Protein AF-A0A7W0EL66-F1 (afdb_monomer_lite)

Secondary structure (DSSP, 8-state):
----------------------------PPP---TTSSS--TT----HHHHHHHHHHHHHH--TTHHHHTT--B-TTHHHHHHHHHHHHHHT---EEE-TTS-EEETT--TTTTSPP-SSTTT-HHHHHHHHHHHHH--TTTHHHHEEEB--STTTS-TT-EEEETTTEEEEEEEE--SS-SSSSEEEEE--SSPBS-PPEEEE-------TTTT-EEEEEPPEEEETTEEEEPPGGGSTTB--GGGSTTSSPTT--HHHHHHHHH------HHHHHHHHHHHHHHHHHHHHHHHHHHHHHH-STTTT-TTSHHHHHH--HHHHHHHHHHHHHHHHHHHHTT--HHHHHHHHHH-EEEEETTEEEEHHHHHHHGGG----TTS-HHHHTTS-HHHHHHHHHHHHHHHHHHHHHHHTTT-HHHHHHHHHHHHHHHHHHHHHHHHTT--SPPPPPP-PPPPP---

pLDDT: mean 90.77, std 14.04, range [38.25, 98.88]

Radius of gyration: 27.82 Å; chains: 1; bounding box: 77×59×100 Å

Sequence (463 aa):
MGNMLGMVCRTLIFMTWVVFCWVGDSPASAVAESSDQVWQVGSRRWDVAEEQRFAAWVEETISEDFFIRYGIPVDCADVPYAIRWIYARIAHLPAAATMGDGSMYGHWSTTLAHLPTHRDWQRDRRFRAGLEYVLSGTTTKTLPTDTYPIRISPSSLLAGTVSIVPEGHAGMVGSIVLDGRMYSPVQTWEATVPRKVRKLRQRSYFSPWPDADAGSGVVRFCWPINTGGRWSYLPETEHPYYSVEQYSPGFCFPGELFDQAVARRIDPTPYDPAEKVGKIMESIHRYLQERVALVDEGFRHCQQKGRCAEGSYLWEVYSTPSRDGMIVFEIEQLLKIIKDNDLDEESFKKTMEGVLIAIGLKQEISLDYVVKNSLWLSYDPRDSIAARWGLDRCERVRSQMYHSLQALNFVEQRYRSTDPHFADNGRRLHWKDLRWLQEEGERAGCRDLPSLPLEGPLLPNSQ

Foldseek 3Di:
DDDDDDDDDDDDDDPDPDPPPPPPPPQPPFQPADLLFLDAQTSDWDDLVLVVVLLVCLQVPDFQQNLVVLFFWDAQFLALLLSVLQSCLLNSYKDWFQFQVRDIDIRRDRPLSVFAADNNLSPGPSNVVSSVVRRVGDFLQRVLVFKADFDLAQSIQGFSWKARALVGGIWTFRGAQQPLLAPFRTWTWGHHDDTGNFTTFIARDDYAQADVVSSGGTIHGFIWDADPNDTDGDDQVPDPRGDPLSNDPPQDDVVGGSSRSSRCRHHVDDDDLVVSLVSNLVVLLVLLQVLLVLLVVLLVQQQDPPRQDPPDPSVRRRFCPSSLVRSLVSLVVSVVSCVVVVHDPVVVLVVQQPAWDDNDPPDIDGSNLCSVQSVQQGRGSNQDSCSNSNNCSLSSLQVLLVVLVVQLVCLCVPDCVPPVPSNLVSNVVSVVVNVVSVVVCVVVVHPPRDDDDPPDDRDPPPD

Structure (mmCIF, N/CA/C/O backbone):
data_AF-A0A7W0EL66-F1
#
_entry.id   AF-A0A7W0EL66-F1
#
loop_
_atom_site.group_PDB
_atom_site.id
_atom_site.type_symbol
_atom_site.label_atom_id
_atom_site.label_alt_id
_atom_site.label_comp_id
_atom_site.label_asym_id
_atom_site.label_entity_id
_atom_site.label_seq_id
_atom_site.pdbx_PDB_ins_code
_atom_site.Car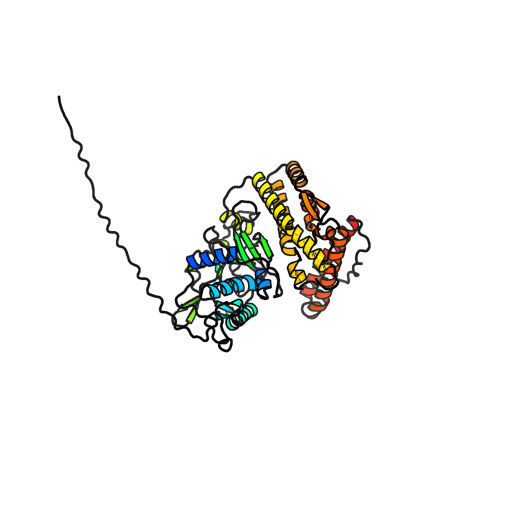tn_x
_atom_site.Cartn_y
_atom_site.Cartn_z
_atom_site.occupancy
_atom_site.B_iso_or_equiv
_atom_site.auth_seq_id
_atom_site.auth_comp_id
_atom_site.auth_asym_id
_atom_site.auth_atom_id
_atom_site.pdbx_PDB_model_num
ATOM 1 N N . MET A 1 1 ? -52.494 31.927 -62.061 1.00 38.25 1 MET A N 1
ATOM 2 C CA . MET A 1 1 ? -51.870 32.957 -62.917 1.00 38.25 1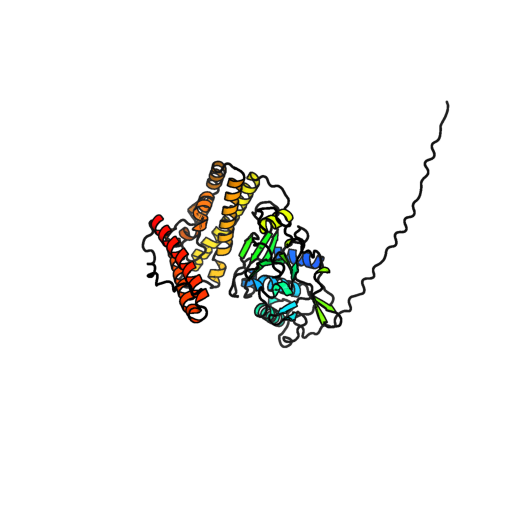 MET A CA 1
ATOM 3 C C . MET A 1 1 ? -50.686 33.544 -62.167 1.00 38.25 1 MET A C 1
ATOM 5 O O . MET A 1 1 ? -50.896 34.018 -61.064 1.00 38.25 1 MET A O 1
ATOM 9 N N . GLY A 1 2 ? -49.492 33.514 -62.765 1.00 42.19 2 GLY A N 1
ATOM 10 C CA . GLY A 1 2 ? -48.470 34.541 -62.534 1.00 42.19 2 GLY A CA 1
ATOM 11 C C . GLY A 1 2 ? -47.433 34.333 -61.424 1.00 42.19 2 GLY A C 1
ATOM 12 O O . GLY A 1 2 ? -47.629 34.782 -60.307 1.00 42.19 2 GLY A O 1
ATOM 13 N N . ASN A 1 3 ? -46.276 33.831 -61.862 1.00 40.22 3 ASN A N 1
ATOM 14 C CA . ASN A 1 3 ? -44.917 34.302 -61.549 1.00 40.22 3 ASN A CA 1
ATOM 15 C C . ASN A 1 3 ? -44.124 33.714 -60.368 1.00 40.22 3 ASN A C 1
ATOM 17 O O . ASN A 1 3 ? -44.214 34.128 -59.218 1.00 40.22 3 ASN A O 1
ATOM 21 N N . MET A 1 4 ? -43.221 32.817 -60.786 1.00 40.16 4 MET A N 1
ATOM 22 C CA . MET A 1 4 ? -41.933 32.466 -60.195 1.00 40.16 4 MET A CA 1
ATOM 23 C C . MET A 1 4 ? -40.908 33.611 -60.315 1.00 40.16 4 MET A C 1
ATOM 25 O O . MET A 1 4 ? -40.755 34.191 -61.386 1.00 40.16 4 MET A O 1
ATOM 29 N N . LEU A 1 5 ? -40.118 33.810 -59.261 1.00 44.50 5 LEU A N 1
ATOM 30 C CA . LEU A 1 5 ? -38.713 34.250 -59.257 1.00 44.50 5 LEU A CA 1
ATOM 31 C C . LEU A 1 5 ? -38.107 33.547 -58.023 1.00 44.50 5 LEU A C 1
ATOM 33 O O . LEU A 1 5 ? -38.687 33.626 -56.950 1.00 44.50 5 LEU A O 1
ATOM 37 N N . GLY A 1 6 ? -37.041 32.750 -58.060 1.00 38.91 6 GLY A N 1
ATOM 38 C CA . GLY A 1 6 ? -35.838 32.831 -58.877 1.00 38.91 6 GLY A CA 1
ATOM 39 C C . GLY A 1 6 ? -34.673 33.235 -57.968 1.00 38.91 6 GLY A C 1
ATOM 40 O O . GLY A 1 6 ? -34.240 34.379 -58.025 1.00 38.91 6 GLY A O 1
ATOM 41 N N . MET A 1 7 ? -34.193 32.331 -57.101 1.00 40.41 7 MET A N 1
ATOM 42 C CA . MET A 1 7 ? -33.017 32.574 -56.255 1.00 40.41 7 MET A CA 1
ATOM 43 C C . MET A 1 7 ? -31.992 31.452 -56.449 1.00 40.41 7 MET A C 1
ATOM 45 O O . MET A 1 7 ? -32.219 30.294 -56.111 1.00 40.41 7 MET A O 1
ATOM 49 N N . VAL A 1 8 ? -30.877 31.828 -57.071 1.00 40.00 8 VAL A N 1
ATOM 50 C CA . VAL A 1 8 ? -29.723 30.990 -57.395 1.00 40.00 8 VAL A CA 1
ATOM 51 C C . VAL A 1 8 ? -28.839 30.884 -56.152 1.00 40.00 8 VAL A C 1
ATOM 53 O O . VAL A 1 8 ? -28.248 31.875 -55.730 1.00 40.00 8 VAL A O 1
ATOM 56 N N . CYS A 1 9 ? -28.733 29.688 -55.571 1.00 43.31 9 CYS A N 1
ATOM 57 C CA . CYS A 1 9 ? -27.777 29.386 -54.508 1.00 43.31 9 CYS A CA 1
ATOM 58 C C . CYS A 1 9 ? -26.485 28.847 -55.146 1.00 43.31 9 CYS A C 1
ATOM 60 O O . CYS A 1 9 ? -26.498 27.813 -55.811 1.00 43.31 9 CYS A O 1
ATOM 62 N N . ARG A 1 10 ? -25.377 29.582 -55.001 1.00 41.22 10 ARG A N 1
ATOM 63 C CA . ARG A 1 10 ? -24.045 29.174 -55.471 1.00 41.22 10 ARG A CA 1
ATOM 64 C C . ARG A 1 10 ? -23.439 28.175 -54.485 1.00 41.22 10 ARG A C 1
ATOM 66 O O . ARG A 1 10 ? -23.067 28.549 -53.379 1.00 41.22 10 ARG A O 1
ATOM 73 N N . THR A 1 11 ? -23.290 26.926 -54.909 1.00 38.91 11 THR A N 1
ATOM 74 C CA . THR A 1 11 ? -22.520 25.898 -54.199 1.00 38.91 11 THR A CA 1
ATOM 75 C C . THR A 1 11 ? -21.026 26.109 -54.466 1.00 38.91 11 THR A C 1
ATOM 77 O O . THR A 1 11 ? -20.556 25.908 -55.583 1.00 38.91 11 THR A O 1
ATOM 80 N N . LEU A 1 12 ? -20.275 26.538 -53.449 1.00 40.22 12 LEU A N 1
ATOM 81 C CA . LEU A 1 12 ? -18.810 26.529 -53.444 1.00 40.22 12 LEU A CA 1
ATOM 82 C C . LEU A 1 12 ? -18.342 25.149 -52.962 1.00 40.22 12 LEU A C 1
ATOM 84 O O . LEU A 1 12 ? -18.499 24.808 -51.793 1.00 40.22 12 LEU A O 1
ATOM 88 N N . ILE A 1 13 ? -17.791 24.349 -53.873 1.00 41.97 13 ILE A N 1
ATOM 89 C CA . ILE A 1 13 ? -17.131 23.078 -53.558 1.00 41.97 13 ILE A CA 1
ATOM 90 C C . ILE A 1 13 ? -15.696 23.409 -53.132 1.00 41.97 13 ILE A C 1
ATOM 92 O O . ILE A 1 13 ? -14.851 23.719 -53.968 1.00 41.97 13 ILE A O 1
ATOM 96 N N . PHE A 1 14 ? -15.426 23.371 -51.826 1.00 39.19 14 PHE A N 1
ATOM 97 C CA . PHE A 1 14 ? -14.066 23.371 -51.288 1.00 39.19 14 PHE A CA 1
ATOM 98 C C . PHE A 1 14 ? -13.517 21.940 -51.375 1.00 39.19 14 PHE A C 1
ATOM 100 O O . PHE A 1 14 ? -13.920 21.058 -50.621 1.00 39.19 14 PHE A O 1
ATOM 107 N N . MET A 1 15 ? -12.619 21.697 -52.331 1.00 42.69 15 MET A N 1
ATOM 108 C CA . MET A 1 15 ? -11.821 20.472 -52.406 1.00 42.69 15 MET A CA 1
ATOM 109 C C . MET A 1 15 ? -10.682 20.570 -51.384 1.00 42.69 15 MET A C 1
ATOM 111 O O . MET A 1 15 ? -9.617 21.118 -51.664 1.00 42.69 15 MET A O 1
ATOM 115 N N . THR A 1 16 ? -10.917 20.066 -50.175 1.00 49.44 16 THR A N 1
ATOM 116 C CA . THR A 1 16 ? -9.884 19.929 -49.146 1.00 49.44 16 THR A CA 1
ATOM 117 C C . THR A 1 16 ? -9.028 18.706 -49.474 1.00 49.44 16 THR A C 1
ATOM 119 O O . THR A 1 16 ? -9.476 17.568 -49.348 1.00 49.44 16 THR A O 1
ATOM 122 N N . TRP A 1 17 ? -7.794 18.933 -49.922 1.00 38.53 17 TRP A N 1
ATOM 123 C CA . TRP A 1 17 ? -6.782 17.887 -50.053 1.00 38.53 17 TRP A CA 1
ATOM 124 C C . TRP A 1 17 ? -6.360 17.424 -48.654 1.00 38.53 17 TRP A C 1
ATOM 126 O O . TRP A 1 17 ? -5.570 18.082 -47.983 1.00 38.53 17 TRP A O 1
ATOM 136 N N . VAL A 1 18 ? -6.904 16.293 -48.201 1.00 46.72 18 VAL A N 1
ATOM 137 C CA . VAL A 1 18 ? -6.404 15.584 -47.019 1.00 46.72 18 VAL A CA 1
ATOM 138 C C . VAL A 1 18 ? -5.155 14.818 -47.445 1.00 46.72 18 VAL A C 1
ATOM 140 O O . VAL A 1 18 ? -5.235 13.732 -48.015 1.00 46.72 18 VAL A O 1
ATOM 143 N N . VAL A 1 19 ? -3.986 15.406 -47.198 1.00 45.47 19 VAL A N 1
ATOM 144 C CA . VAL A 1 19 ? -2.710 14.689 -47.253 1.00 45.47 19 VAL A CA 1
ATOM 145 C C . VAL A 1 19 ? -2.671 13.762 -46.039 1.00 45.47 19 VAL A C 1
ATOM 147 O O . VAL A 1 19 ? -2.359 14.183 -44.928 1.00 45.47 19 VAL A O 1
ATOM 150 N N . PHE A 1 20 ? -3.030 12.495 -46.242 1.00 41.91 20 PHE A N 1
ATOM 151 C CA . PHE A 1 20 ? -2.706 11.424 -45.304 1.00 41.91 20 PHE A CA 1
ATOM 152 C C . PHE A 1 20 ? -1.185 11.233 -45.327 1.00 41.91 20 PHE A C 1
ATOM 154 O O . PHE A 1 20 ? -0.653 10.479 -46.140 1.00 41.91 20 PHE A O 1
ATOM 161 N N . CYS A 1 21 ? -0.473 11.932 -44.443 1.00 38.88 21 CYS A N 1
ATOM 162 C CA . CYS A 1 21 ? 0.885 11.551 -44.085 1.00 38.88 21 CYS A CA 1
ATOM 163 C C . CYS A 1 21 ? 0.803 10.203 -43.363 1.00 38.88 21 CYS A C 1
ATOM 165 O O . CYS A 1 21 ? 0.553 10.143 -42.162 1.00 38.88 21 CYS A O 1
ATOM 167 N N . TRP A 1 22 ? 0.984 9.116 -44.112 1.00 41.66 22 TRP A N 1
ATOM 168 C CA . TRP A 1 22 ? 1.417 7.842 -43.554 1.00 41.66 22 TRP A CA 1
ATOM 169 C C . TRP A 1 22 ? 2.777 8.084 -42.893 1.00 41.66 22 TRP A C 1
ATOM 171 O O . TRP A 1 22 ? 3.812 8.098 -43.559 1.00 41.66 22 TRP A O 1
ATOM 181 N N . VAL A 1 23 ? 2.771 8.334 -41.584 1.00 45.81 23 VAL A N 1
ATOM 182 C CA . VAL A 1 23 ? 3.963 8.160 -40.758 1.00 45.81 23 VAL A CA 1
ATOM 183 C C . VAL A 1 23 ? 4.235 6.664 -40.792 1.00 45.81 23 VAL A C 1
ATOM 185 O O . VAL A 1 23 ? 3.529 5.879 -40.168 1.00 45.81 23 VAL A O 1
ATOM 188 N N . GLY A 1 24 ? 5.175 6.256 -41.641 1.00 40.72 24 GLY A N 1
ATOM 189 C CA . GLY A 1 24 ? 5.647 4.884 -41.658 1.00 40.72 24 GLY A CA 1
ATOM 190 C C . GLY A 1 24 ? 6.317 4.601 -40.324 1.00 40.72 24 GLY A C 1
ATOM 191 O O . GLY A 1 24 ? 7.420 5.094 -40.083 1.00 40.72 24 GLY A O 1
ATOM 192 N N . ASP A 1 25 ? 5.652 3.821 -39.474 1.00 44.66 25 ASP A N 1
ATOM 193 C CA . ASP A 1 25 ? 6.283 3.154 -38.343 1.00 44.66 25 ASP A CA 1
ATOM 194 C C . ASP A 1 25 ? 7.465 2.361 -38.896 1.00 44.66 25 ASP A C 1
ATOM 196 O O . ASP A 1 25 ? 7.307 1.327 -39.550 1.00 44.66 25 ASP A O 1
ATOM 200 N N . SER A 1 26 ? 8.673 2.889 -38.701 1.00 46.53 26 SER A N 1
ATOM 201 C CA . SER A 1 26 ? 9.878 2.125 -38.984 1.00 46.53 26 SER A CA 1
ATOM 202 C C . SER A 1 26 ? 9.831 0.900 -38.076 1.00 46.53 26 SER A C 1
ATOM 204 O O . SER A 1 26 ? 9.766 1.075 -36.856 1.00 46.53 26 SER A O 1
ATOM 206 N N . PRO A 1 27 ? 9.820 -0.330 -38.621 1.00 51.38 27 PRO A N 1
ATOM 207 C CA . PRO A 1 27 ? 9.749 -1.524 -37.800 1.00 51.38 27 PRO A CA 1
ATOM 208 C C . PRO A 1 27 ? 10.962 -1.514 -36.877 1.00 51.38 27 PRO A C 1
ATOM 210 O O . PRO A 1 27 ? 12.103 -1.580 -37.342 1.00 51.38 27 PRO A O 1
ATOM 213 N N . ALA A 1 28 ? 10.710 -1.376 -35.574 1.00 57.06 28 ALA A N 1
ATOM 214 C CA . ALA A 1 28 ? 11.735 -1.500 -34.555 1.00 57.06 28 ALA A CA 1
ATOM 215 C C . ALA A 1 28 ? 12.482 -2.809 -34.832 1.00 57.06 28 ALA A C 1
ATOM 217 O O . ALA A 1 28 ? 11.885 -3.887 -34.783 1.00 57.06 28 ALA A O 1
ATOM 218 N N . SER A 1 29 ? 13.756 -2.707 -35.225 1.00 55.62 29 SER A N 1
ATOM 219 C CA . SER A 1 29 ? 14.559 -3.877 -35.575 1.00 55.62 29 SER A CA 1
ATOM 220 C C . SER A 1 29 ? 14.497 -4.862 -34.417 1.00 55.62 29 SER A C 1
ATOM 222 O O . SER A 1 29 ? 14.815 -4.510 -33.279 1.00 55.62 29 SER A O 1
ATOM 224 N N . ALA A 1 30 ? 14.022 -6.076 -34.702 1.00 63.81 30 ALA A N 1
ATOM 225 C CA . ALA A 1 30 ? 13.902 -7.124 -33.706 1.00 63.81 30 ALA A CA 1
ATOM 226 C C . ALA A 1 30 ? 15.280 -7.348 -33.072 1.00 63.81 30 ALA A C 1
ATOM 228 O O . ALA A 1 30 ? 16.239 -7.713 -33.753 1.00 63.81 30 ALA A O 1
ATOM 229 N N . VAL A 1 31 ? 15.383 -7.074 -31.772 1.00 75.00 31 VAL A N 1
ATOM 230 C CA . VAL A 1 31 ? 16.591 -7.351 -30.996 1.00 75.00 31 VAL A CA 1
ATOM 231 C C . VAL A 1 31 ? 16.828 -8.857 -31.070 1.00 75.00 31 VAL A C 1
ATOM 233 O O . VAL A 1 31 ? 15.916 -9.633 -30.789 1.00 75.00 31 VAL A O 1
ATOM 236 N N . ALA A 1 32 ? 18.028 -9.277 -31.468 1.00 83.75 32 ALA A N 1
ATOM 237 C CA . ALA A 1 32 ? 18.397 -10.686 -31.432 1.00 83.75 32 ALA A CA 1
ATOM 238 C C . ALA A 1 32 ? 18.450 -11.143 -29.965 1.00 83.75 32 ALA A C 1
ATOM 240 O O . ALA A 1 32 ? 19.359 -10.777 -29.220 1.00 83.75 32 ALA A O 1
ATOM 241 N N . GLU A 1 33 ? 17.441 -11.896 -29.536 1.00 91.12 33 GLU A N 1
ATOM 242 C CA . GLU A 1 33 ? 17.341 -12.402 -28.169 1.00 91.12 33 GLU A CA 1
ATOM 243 C C . GLU A 1 33 ? 18.151 -13.682 -27.981 1.00 91.12 33 GLU A C 1
ATOM 245 O O . GLU A 1 33 ? 18.173 -14.562 -28.842 1.00 91.12 33 GLU A O 1
ATOM 250 N N . SER A 1 34 ? 18.792 -13.807 -26.819 1.00 93.69 34 SER A N 1
ATOM 251 C CA . SER A 1 34 ? 19.490 -15.030 -26.425 1.00 93.69 34 SER A CA 1
ATOM 252 C C . SER A 1 34 ? 18.563 -15.949 -25.627 1.00 93.69 34 SER A C 1
ATOM 254 O O . SER A 1 34 ? 17.779 -15.488 -24.799 1.00 93.69 34 SER A O 1
ATOM 256 N N . SER A 1 35 ? 18.686 -17.266 -25.816 1.00 95.25 35 SER A N 1
ATOM 257 C CA . SER A 1 35 ? 18.021 -18.269 -24.969 1.00 95.25 35 SER A CA 1
ATOM 258 C C . SER A 1 35 ? 18.517 -18.266 -23.520 1.00 95.25 35 SER A C 1
ATOM 260 O O . SER A 1 35 ? 17.909 -18.907 -22.665 1.00 95.25 35 SER A O 1
ATOM 262 N N . ASP A 1 36 ? 19.615 -17.563 -23.246 1.00 97.31 36 ASP A N 1
ATOM 263 C CA . ASP A 1 36 ? 20.251 -17.461 -21.930 1.00 97.31 36 ASP A CA 1
ATOM 264 C C . ASP A 1 36 ? 19.671 -16.336 -21.067 1.00 97.31 36 ASP A C 1
ATOM 266 O O . ASP A 1 36 ? 19.954 -16.268 -19.872 1.00 97.31 36 ASP A O 1
ATOM 270 N N . GLN A 1 37 ? 18.846 -15.469 -21.662 1.00 97.81 37 GLN A N 1
ATOM 271 C CA . GLN A 1 37 ? 18.142 -14.383 -20.981 1.00 97.81 37 GLN A CA 1
ATOM 272 C C . GLN A 1 37 ? 17.227 -14.906 -19.862 1.00 97.81 37 GLN A C 1
ATOM 274 O O . GLN A 1 37 ? 16.817 -16.075 -19.865 1.00 97.81 37 GLN A O 1
ATOM 279 N N . VAL A 1 38 ? 16.864 -14.037 -18.913 1.00 98.19 38 VAL A N 1
ATOM 280 C CA . VAL A 1 38 ? 15.913 -14.371 -17.840 1.00 98.19 38 VAL A CA 1
ATOM 281 C C . VAL A 1 38 ? 14.564 -14.781 -18.440 1.00 98.19 38 VAL A C 1
ATOM 283 O O . VAL A 1 38 ? 14.000 -15.797 -18.035 1.00 98.19 38 VAL A O 1
ATOM 286 N N . TRP A 1 39 ? 14.080 -14.031 -19.436 1.00 98.25 39 TRP A N 1
ATOM 287 C CA . TRP A 1 39 ? 13.020 -14.442 -20.360 1.00 98.25 39 TRP A CA 1
ATOM 288 C C . TRP A 1 39 ? 13.107 -13.663 -21.676 1.00 98.25 39 TRP A C 1
ATOM 290 O O . TRP A 1 39 ? 13.715 -12.598 -21.743 1.00 98.25 39 TRP A O 1
ATOM 300 N N . GLN A 1 40 ? 12.465 -14.207 -22.706 1.00 96.75 40 GLN A N 1
ATOM 301 C CA . GLN A 1 40 ? 12.378 -13.632 -24.049 1.00 96.75 40 GLN A CA 1
ATOM 302 C C . GLN A 1 40 ? 11.094 -12.806 -24.211 1.00 96.75 40 GLN A C 1
ATOM 304 O O . GLN A 1 40 ? 10.023 -13.225 -23.745 1.00 96.75 40 GLN A O 1
ATOM 309 N N . VAL A 1 41 ? 11.196 -11.649 -24.871 1.00 96.00 41 VAL A N 1
ATOM 310 C CA . VAL A 1 41 ? 10.097 -10.689 -25.088 1.00 96.00 41 VAL A CA 1
ATOM 311 C C . VAL A 1 41 ? 9.735 -10.531 -26.571 1.00 96.00 41 VAL A C 1
ATOM 313 O O . VAL A 1 41 ? 8.649 -10.060 -26.911 1.00 96.00 41 VAL A O 1
ATOM 316 N N . GLY A 1 42 ? 10.609 -10.953 -27.485 1.00 93.00 42 GLY A N 1
ATOM 317 C CA . GLY A 1 42 ? 10.425 -10.829 -28.926 1.00 93.00 42 GLY A CA 1
ATOM 318 C C . GLY A 1 42 ? 10.207 -9.376 -29.367 1.00 93.00 42 GLY A C 1
ATOM 319 O O . GLY A 1 42 ? 10.964 -8.465 -29.019 1.00 93.00 42 GLY A O 1
ATOM 320 N N . SER A 1 43 ? 9.151 -9.138 -30.150 1.00 92.50 43 SER A N 1
ATOM 321 C CA . SER A 1 43 ? 8.775 -7.801 -30.640 1.00 92.50 43 SER A CA 1
ATOM 322 C C . SER A 1 43 ? 7.851 -7.022 -29.698 1.00 92.50 43 SER A C 1
ATOM 324 O O . SER A 1 43 ? 7.516 -5.876 -29.987 1.00 92.50 43 SER A O 1
ATOM 326 N N . ARG A 1 44 ? 7.416 -7.617 -28.581 1.00 95.88 44 ARG A N 1
ATOM 327 C CA . ARG A 1 44 ? 6.444 -7.012 -27.661 1.00 95.88 44 ARG A CA 1
ATOM 328 C C . ARG A 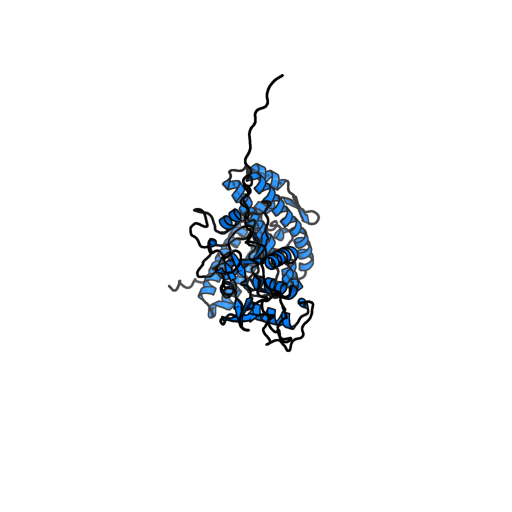1 44 ? 7.098 -5.878 -26.875 1.00 95.88 44 ARG A C 1
ATOM 330 O O . ARG A 1 44 ?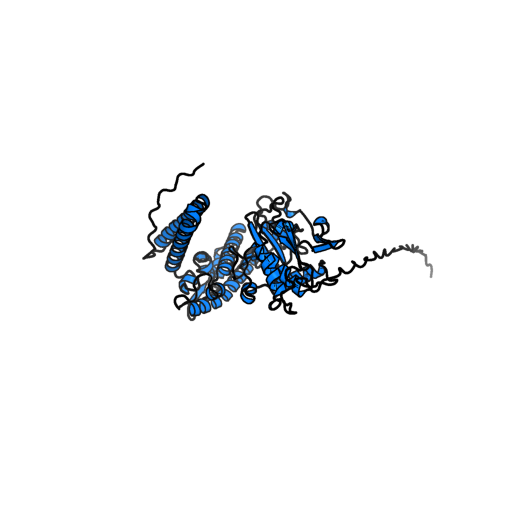 8.218 -6.018 -26.384 1.00 95.88 44 ARG A O 1
ATOM 337 N N . ARG A 1 45 ? 6.414 -4.746 -26.751 1.00 96.81 45 ARG A N 1
ATOM 338 C CA . ARG A 1 45 ? 6.901 -3.557 -26.041 1.00 96.81 45 ARG A CA 1
ATOM 339 C C . ARG A 1 45 ? 5.789 -2.983 -25.182 1.00 96.81 45 ARG A C 1
ATOM 341 O O . ARG A 1 45 ? 4.620 -3.288 -25.402 1.00 96.81 45 ARG A O 1
ATOM 348 N N . TRP A 1 46 ? 6.184 -2.185 -24.197 1.00 98.19 46 TRP A N 1
ATOM 349 C CA . TRP A 1 46 ? 5.229 -1.372 -23.468 1.00 98.19 46 TRP A CA 1
ATOM 350 C C . TRP A 1 46 ? 4.645 -0.313 -24.392 1.00 98.19 46 TRP A C 1
ATOM 352 O O . TRP A 1 46 ? 5.362 0.318 -25.165 1.00 98.19 46 TRP A O 1
ATOM 362 N N . ASP A 1 47 ? 3.339 -0.151 -24.285 1.00 97.62 47 ASP A N 1
ATOM 363 C CA . ASP A 1 47 ? 2.564 0.916 -24.884 1.00 97.62 47 ASP A CA 1
ATOM 364 C C . ASP A 1 47 ? 1.400 1.249 -23.934 1.00 97.62 47 ASP A C 1
ATOM 366 O O . ASP A 1 47 ? 1.213 0.607 -22.895 1.00 97.62 47 ASP A O 1
ATOM 370 N N . VAL A 1 48 ? 0.594 2.256 -24.272 1.00 97.81 48 VAL A N 1
ATOM 371 C CA . VAL A 1 48 ? -0.552 2.658 -23.437 1.00 97.81 48 VAL A CA 1
ATOM 372 C C . VAL A 1 48 ? -1.583 1.532 -23.287 1.00 97.81 48 VAL A C 1
ATOM 374 O O . VAL A 1 48 ? -2.196 1.406 -22.229 1.00 97.81 48 VAL A O 1
ATOM 377 N N . ALA A 1 49 ? -1.770 0.695 -24.309 1.00 98.31 49 ALA A N 1
ATOM 378 C CA . ALA A 1 49 ? -2.731 -0.402 -24.254 1.00 98.31 49 ALA A CA 1
ATOM 379 C C . ALA A 1 49 ? -2.241 -1.542 -23.342 1.00 98.31 49 ALA A C 1
ATOM 381 O O . ALA A 1 49 ? -3.045 -2.161 -22.648 1.00 98.31 49 ALA A O 1
ATOM 382 N N . GLU A 1 50 ? -0.935 -1.813 -23.304 1.00 98.50 50 GLU A N 1
ATOM 383 C CA . GLU A 1 50 ? -0.324 -2.731 -22.342 1.00 98.50 50 GLU A CA 1
ATOM 384 C C . GLU A 1 50 ? -0.364 -2.186 -20.918 1.00 98.50 50 GLU A C 1
ATOM 386 O O . GLU A 1 50 ? -0.600 -2.965 -20.001 1.00 98.50 50 GLU A O 1
ATOM 391 N N . GLU A 1 51 ? -0.204 -0.876 -20.711 1.00 98.50 51 GLU A N 1
ATOM 392 C CA . GLU A 1 51 ? -0.394 -0.277 -19.381 1.00 98.50 51 GLU A CA 1
ATOM 393 C C . GLU A 1 51 ? -1.842 -0.427 -18.890 1.00 98.50 51 GLU A C 1
ATOM 395 O O . GLU A 1 51 ? -2.075 -0.697 -17.715 1.00 98.50 51 GLU A O 1
ATOM 400 N N . GLN A 1 52 ? -2.829 -0.320 -19.784 1.00 98.50 52 GLN A N 1
ATOM 401 C CA . GLN A 1 52 ? -4.237 -0.575 -19.448 1.00 98.50 52 GLN A CA 1
ATOM 402 C C . GLN A 1 52 ? -4.495 -2.050 -19.117 1.00 98.50 52 GLN A C 1
ATOM 404 O O . GLN A 1 52 ? -5.196 -2.349 -18.152 1.00 98.50 52 GLN A O 1
ATOM 409 N N . ARG A 1 53 ? -3.908 -2.982 -19.882 1.00 98.81 53 ARG A N 1
ATOM 410 C CA . ARG A 1 53 ? -3.987 -4.422 -19.578 1.00 98.81 53 ARG A CA 1
ATOM 411 C C . ARG A 1 53 ? -3.295 -4.766 -18.261 1.00 98.81 53 ARG A C 1
ATOM 413 O O . ARG A 1 53 ? -3.816 -5.576 -17.501 1.00 98.81 53 ARG A O 1
ATOM 420 N N . PHE A 1 54 ? -2.161 -4.130 -17.975 1.00 98.75 54 PHE A N 1
ATOM 421 C CA . PHE A 1 54 ? -1.474 -4.250 -16.696 1.00 98.75 54 PHE A CA 1
ATOM 422 C C . PHE A 1 54 ? -2.354 -3.754 -15.549 1.00 98.75 54 PHE A C 1
ATOM 424 O O . PHE A 1 54 ? -2.519 -4.480 -14.575 1.00 98.75 54 PHE A O 1
ATOM 431 N N . ALA A 1 55 ? -2.971 -2.577 -15.684 1.00 98.69 55 ALA A N 1
ATOM 432 C CA . ALA A 1 55 ? -3.879 -2.035 -14.676 1.00 98.69 55 ALA A CA 1
ATOM 433 C C . ALA A 1 55 ? -5.051 -2.984 -14.379 1.00 98.69 55 ALA A C 1
ATOM 435 O O . ALA A 1 55 ? -5.281 -3.320 -13.219 1.00 98.69 55 ALA A O 1
ATOM 436 N N . ALA A 1 56 ? -5.728 -3.486 -15.418 1.00 98.62 56 ALA A N 1
ATOM 437 C CA . ALA A 1 56 ? -6.810 -4.459 -15.258 1.00 98.62 56 ALA A CA 1
ATOM 438 C C . ALA A 1 56 ? -6.324 -5.746 -14.571 1.00 98.62 56 ALA A C 1
ATOM 440 O O . ALA A 1 56 ? -6.951 -6.236 -13.637 1.00 98.62 56 ALA A O 1
ATOM 441 N N . TRP A 1 57 ? -5.154 -6.260 -14.969 1.00 98.75 57 TRP A N 1
ATOM 442 C CA . TRP A 1 57 ? -4.565 -7.432 -14.325 1.00 98.75 57 TRP A CA 1
ATOM 443 C C . TRP A 1 57 ? -4.253 -7.190 -12.843 1.00 98.75 57 TRP A C 1
ATOM 445 O O . TRP A 1 57 ? -4.469 -8.091 -12.031 1.00 98.75 57 TRP A O 1
ATOM 455 N N . VAL A 1 58 ? -3.773 -5.995 -12.475 1.00 98.69 58 VAL A N 1
ATOM 456 C CA . VAL A 1 58 ? -3.528 -5.633 -11.072 1.00 98.69 58 VAL A CA 1
ATOM 457 C C . VAL A 1 58 ? -4.828 -5.665 -10.269 1.00 98.69 58 VAL A C 1
ATOM 459 O O . VAL A 1 58 ? -4.851 -6.315 -9.225 1.00 98.69 58 VAL A O 1
ATOM 462 N N . GLU A 1 59 ? -5.896 -5.034 -10.762 1.00 97.94 59 GLU A N 1
ATOM 463 C CA . GLU A 1 59 ? -7.208 -5.002 -10.089 1.00 97.94 59 GLU A CA 1
ATOM 464 C C . GLU A 1 59 ? -7.818 -6.397 -9.921 1.00 97.94 59 GLU A C 1
ATOM 466 O O . GLU A 1 59 ? -8.370 -6.714 -8.870 1.00 97.94 59 GLU A O 1
ATOM 471 N N . GLU A 1 60 ? -7.709 -7.242 -10.946 1.00 98.12 60 GLU A N 1
ATOM 472 C CA . GLU A 1 60 ? -8.333 -8.568 -10.959 1.00 98.12 60 GLU A CA 1
ATOM 473 C C . GLU A 1 60 ? -7.525 -9.626 -10.196 1.00 98.12 60 GLU A C 1
ATOM 475 O O . GLU A 1 60 ? -8.092 -10.578 -9.655 1.00 98.12 60 GLU A O 1
ATOM 480 N N . THR A 1 61 ? -6.193 -9.506 -10.182 1.00 98.25 61 THR A N 1
ATOM 481 C CA . THR A 1 61 ? -5.303 -10.594 -9.741 1.00 98.25 61 THR A CA 1
ATOM 482 C C . THR A 1 61 ? -4.641 -10.321 -8.396 1.00 98.25 61 THR A C 1
ATOM 484 O O . THR A 1 61 ? -4.422 -11.257 -7.615 1.00 98.25 61 THR A O 1
ATOM 487 N N . ILE A 1 62 ? -4.272 -9.069 -8.115 1.00 98.12 62 ILE A N 1
ATOM 488 C CA . ILE A 1 62 ? -3.541 -8.742 -6.890 1.00 98.12 62 ILE A CA 1
ATOM 489 C C . ILE A 1 62 ? -4.521 -8.658 -5.722 1.00 98.12 62 ILE A C 1
ATOM 491 O O . ILE A 1 62 ? -5.526 -7.960 -5.754 1.00 98.12 62 ILE A O 1
ATOM 495 N N . SER A 1 63 ? -4.202 -9.408 -4.676 1.00 95.75 63 SER A N 1
ATOM 496 C CA . SER A 1 63 ? -5.008 -9.591 -3.469 1.00 95.75 63 SER A CA 1
ATOM 497 C C . SER A 1 63 ? -4.097 -9.617 -2.244 1.00 95.75 63 SER A C 1
ATOM 499 O O . SER A 1 63 ? -2.880 -9.782 -2.375 1.00 95.75 63 SER A O 1
ATOM 501 N N . GLU A 1 64 ? -4.674 -9.485 -1.043 1.00 92.56 64 GLU A N 1
ATOM 502 C CA . GLU A 1 64 ? -3.922 -9.496 0.223 1.00 92.56 64 GLU A CA 1
ATOM 503 C C . GLU A 1 64 ? -2.966 -10.700 0.338 1.00 92.56 64 GLU A C 1
ATOM 505 O O . GLU A 1 64 ? -1.873 -10.566 0.880 1.00 92.56 64 GLU A O 1
ATOM 510 N N . ASP A 1 65 ? -3.340 -11.875 -0.176 1.00 93.94 65 ASP A N 1
ATOM 511 C CA . ASP A 1 65 ? -2.578 -13.121 -0.052 1.00 93.94 65 ASP A CA 1
ATOM 512 C C . ASP A 1 65 ? -1.691 -13.446 -1.267 1.00 93.94 65 ASP A C 1
ATOM 514 O O . ASP A 1 65 ? -1.009 -14.474 -1.252 1.00 93.94 65 ASP A O 1
ATOM 518 N N . PHE A 1 66 ? -1.659 -12.595 -2.301 1.00 97.31 66 PHE A N 1
ATOM 519 C CA . PHE A 1 66 ? -0.982 -12.884 -3.573 1.00 97.31 66 PHE A CA 1
ATOM 520 C C . PHE A 1 66 ? 0.465 -13.367 -3.376 1.00 97.31 66 PHE A C 1
ATOM 522 O O . PHE A 1 66 ? 0.860 -14.419 -3.882 1.00 97.31 66 PHE A O 1
ATOM 529 N N . PHE A 1 67 ? 1.259 -12.646 -2.582 1.00 96.25 67 PHE A N 1
ATOM 530 C CA . PHE A 1 67 ? 2.657 -13.006 -2.338 1.00 96.25 67 PHE A CA 1
ATOM 531 C C . PHE A 1 67 ? 2.836 -14.199 -1.396 1.00 96.25 67 PHE A C 1
ATOM 533 O O . PHE A 1 67 ? 3.797 -14.953 -1.557 1.00 96.25 67 PHE A O 1
ATOM 540 N N . ILE A 1 68 ? 1.896 -14.434 -0.476 1.00 92.88 68 ILE A N 1
ATOM 541 C CA . ILE A 1 68 ? 1.882 -15.643 0.359 1.00 92.88 68 ILE A CA 1
ATOM 542 C C . ILE A 1 68 ? 1.682 -16.874 -0.519 1.00 92.88 68 ILE A C 1
ATOM 544 O O . ILE A 1 68 ? 2.442 -17.838 -0.411 1.00 92.88 68 ILE A O 1
ATOM 548 N N . ARG A 1 69 ? 0.697 -16.823 -1.421 1.00 94.56 69 ARG A N 1
ATOM 549 C CA . ARG A 1 69 ? 0.346 -17.922 -2.328 1.00 94.56 69 ARG A CA 1
ATOM 550 C C . ARG A 1 69 ? 1.534 -18.392 -3.164 1.00 94.56 69 ARG A C 1
ATOM 552 O O . ARG A 1 69 ? 1.667 -19.585 -3.420 1.00 94.56 69 ARG A O 1
ATOM 559 N N . TYR A 1 70 ? 2.405 -17.462 -3.552 1.00 96.25 70 TYR A N 1
ATOM 560 C CA . TYR A 1 70 ? 3.580 -17.736 -4.383 1.00 96.25 70 TYR A CA 1
ATOM 561 C C . TYR A 1 70 ? 4.910 -17.722 -3.621 1.00 96.25 70 TYR A C 1
ATOM 563 O O . TYR A 1 70 ? 5.965 -17.758 -4.257 1.00 96.25 70 TYR A O 1
ATOM 571 N N . GLY A 1 71 ? 4.874 -17.660 -2.284 1.00 95.06 71 GLY A N 1
ATOM 572 C CA . GLY A 1 71 ? 6.060 -17.691 -1.426 1.00 95.06 71 GLY A CA 1
ATOM 573 C C . GLY A 1 71 ? 7.079 -16.590 -1.733 1.00 95.06 71 GLY A C 1
ATOM 574 O O . GLY A 1 71 ? 8.278 -16.854 -1.707 1.00 95.06 71 GLY A O 1
ATOM 575 N N . ILE A 1 72 ? 6.620 -15.383 -2.074 1.00 96.94 72 ILE A N 1
ATOM 576 C CA . ILE A 1 72 ? 7.484 -14.252 -2.442 1.00 96.94 72 ILE A CA 1
ATOM 577 C C . ILE A 1 72 ? 7.662 -13.353 -1.221 1.00 96.94 72 ILE A C 1
ATOM 579 O O . ILE A 1 72 ? 6.673 -12.801 -0.732 1.00 96.94 72 ILE A O 1
ATOM 583 N N . PRO A 1 73 ? 8.884 -13.199 -0.696 1.00 95.69 73 PRO A N 1
ATOM 584 C CA . PRO A 1 73 ? 9.122 -12.252 0.372 1.00 95.69 73 PRO A CA 1
ATOM 585 C C . PRO A 1 73 ? 9.143 -10.830 -0.199 1.00 95.69 73 PRO A C 1
ATOM 587 O O . PRO A 1 73 ? 9.825 -10.575 -1.185 1.00 95.69 73 PRO A O 1
ATOM 590 N N . VAL A 1 74 ? 8.396 -9.919 0.425 1.00 96.69 74 VAL A N 1
ATOM 591 C CA . VAL A 1 74 ? 8.313 -8.512 0.002 1.00 96.69 74 VAL A CA 1
ATOM 592 C C . VAL A 1 74 ? 8.390 -7.566 1.202 1.00 96.69 74 VAL A C 1
ATOM 594 O O . VAL A 1 74 ? 7.910 -7.884 2.300 1.00 96.69 74 VAL A O 1
ATOM 597 N N . ASP A 1 75 ? 9.004 -6.408 1.000 1.00 95.50 75 ASP A N 1
ATOM 598 C CA . ASP A 1 75 ? 8.785 -5.177 1.756 1.00 95.50 75 ASP A CA 1
ATOM 599 C C . ASP A 1 75 ? 8.069 -4.110 0.904 1.00 95.50 75 ASP A C 1
ATOM 601 O O . ASP A 1 75 ? 7.524 -4.416 -0.155 1.00 95.50 75 ASP A O 1
ATOM 605 N N . CYS A 1 76 ? 7.996 -2.866 1.389 1.00 95.06 76 CYS A N 1
ATOM 606 C CA . CYS A 1 76 ? 7.285 -1.785 0.705 1.00 95.06 76 CYS A CA 1
ATOM 607 C C . CYS A 1 76 ? 7.848 -1.451 -0.689 1.00 95.06 76 CYS A C 1
ATOM 609 O O . CYS A 1 76 ? 7.065 -1.186 -1.600 1.00 95.06 76 CYS A O 1
ATOM 611 N N . ALA A 1 77 ? 9.170 -1.498 -0.879 1.00 95.25 77 ALA A N 1
ATOM 612 C CA . ALA A 1 77 ? 9.800 -1.213 -2.166 1.00 95.25 77 ALA A CA 1
ATOM 613 C C . ALA A 1 77 ? 9.631 -2.374 -3.149 1.00 95.25 77 ALA A C 1
ATOM 615 O O . ALA A 1 77 ? 9.502 -2.155 -4.353 1.00 95.25 77 ALA A O 1
ATOM 616 N N . ASP A 1 78 ? 9.594 -3.602 -2.633 1.00 97.81 78 ASP A N 1
ATOM 617 C CA . ASP A 1 78 ? 9.484 -4.812 -3.444 1.00 97.81 78 ASP A CA 1
ATOM 618 C C . ASP A 1 78 ? 8.138 -4.942 -4.161 1.00 97.81 78 ASP A C 1
ATOM 620 O O . ASP A 1 78 ? 8.074 -5.507 -5.253 1.00 97.81 78 ASP A O 1
ATOM 624 N N . VAL A 1 79 ? 7.052 -4.446 -3.555 1.00 98.38 79 VAL A N 1
ATOM 625 C CA . VAL A 1 79 ? 5.687 -4.637 -4.073 1.00 98.38 79 VAL A CA 1
ATOM 626 C C . VAL A 1 79 ? 5.548 -4.114 -5.509 1.00 98.38 79 VAL A C 1
ATOM 628 O O . VAL A 1 79 ? 5.177 -4.912 -6.377 1.00 98.38 79 VAL A O 1
ATOM 631 N N . PRO A 1 80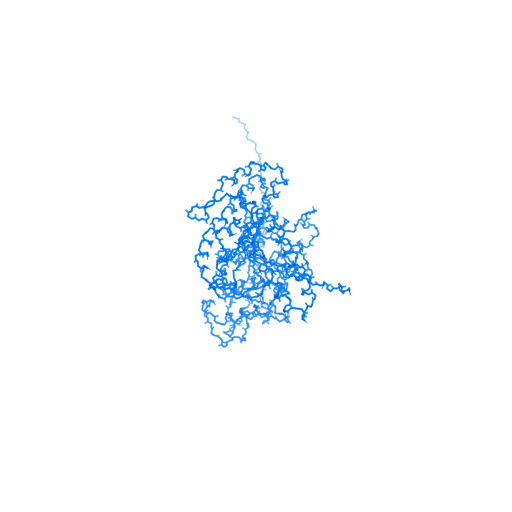 ? 5.892 -2.845 -5.818 1.00 98.44 80 PRO A N 1
ATOM 632 C CA . PRO A 1 80 ? 5.854 -2.354 -7.189 1.00 98.44 80 PRO A CA 1
ATOM 633 C C . PRO A 1 80 ? 6.692 -3.171 -8.180 1.00 98.44 80 PRO A C 1
ATOM 635 O O . PRO A 1 80 ? 6.189 -3.537 -9.247 1.00 98.44 80 PRO A O 1
ATOM 638 N N . TYR A 1 81 ? 7.944 -3.493 -7.834 1.00 98.62 81 TYR A N 1
ATOM 639 C CA . TYR A 1 81 ? 8.830 -4.250 -8.722 1.00 98.62 81 TYR A CA 1
ATOM 640 C C . TYR A 1 81 ? 8.297 -5.653 -8.985 1.00 98.62 81 TYR A C 1
ATOM 642 O O . TYR A 1 81 ? 8.212 -6.068 -10.140 1.00 98.62 81 TYR A O 1
ATOM 650 N N . ALA A 1 82 ? 7.900 -6.377 -7.937 1.00 98.69 82 ALA A N 1
ATOM 651 C CA . ALA A 1 82 ? 7.435 -7.749 -8.056 1.00 98.69 82 ALA A CA 1
ATOM 652 C C . ALA A 1 82 ? 6.178 -7.848 -8.922 1.00 98.69 82 ALA A C 1
ATOM 654 O O . ALA A 1 82 ? 6.130 -8.679 -9.830 1.00 98.69 82 ALA A O 1
ATOM 655 N N . ILE A 1 83 ? 5.190 -6.976 -8.694 1.00 98.75 83 ILE A N 1
ATOM 656 C CA . ILE A 1 83 ? 3.952 -6.949 -9.484 1.00 98.75 83 ILE A CA 1
ATOM 657 C C . ILE A 1 83 ? 4.269 -6.644 -10.957 1.00 98.75 83 ILE A C 1
ATOM 659 O O . ILE A 1 83 ? 3.836 -7.385 -11.846 1.00 98.75 83 ILE A O 1
ATOM 663 N N . ARG A 1 84 ? 5.086 -5.614 -11.228 1.00 98.75 84 ARG A N 1
ATOM 664 C CA . ARG A 1 84 ? 5.475 -5.221 -12.593 1.00 98.75 84 ARG A CA 1
ATOM 665 C C . ARG A 1 84 ? 6.241 -6.327 -13.318 1.00 98.75 84 ARG A C 1
ATOM 667 O O . ARG A 1 84 ? 5.929 -6.633 -14.468 1.00 98.75 84 ARG A O 1
ATOM 674 N N . TRP A 1 85 ? 7.222 -6.943 -12.660 1.00 98.81 85 TRP A N 1
ATOM 675 C CA . TRP A 1 85 ? 8.055 -8.002 -13.237 1.00 98.81 85 TRP A CA 1
ATOM 676 C C . TRP A 1 85 ? 7.266 -9.284 -13.509 1.00 98.81 85 TRP A C 1
ATOM 678 O O . TRP A 1 85 ? 7.460 -9.904 -14.555 1.00 98.81 85 TRP A O 1
ATOM 688 N N . ILE A 1 86 ? 6.355 -9.673 -12.610 1.00 98.88 86 ILE A N 1
ATOM 689 C CA . ILE A 1 86 ? 5.488 -10.842 -12.815 1.00 98.88 86 ILE A CA 1
ATOM 690 C C . ILE A 1 86 ? 4.586 -10.626 -14.031 1.00 98.88 86 ILE A C 1
ATOM 692 O O . ILE A 1 86 ? 4.551 -11.487 -14.911 1.00 98.88 86 ILE A O 1
ATOM 696 N N . TYR A 1 87 ? 3.914 -9.474 -14.134 1.00 98.88 87 TYR A N 1
ATOM 697 C CA . TYR A 1 87 ? 3.097 -9.180 -15.312 1.00 98.88 87 TYR A CA 1
ATOM 698 C C . TYR A 1 87 ? 3.938 -9.144 -16.590 1.00 98.88 87 TYR A C 1
ATOM 700 O O . TYR A 1 87 ? 3.579 -9.783 -17.577 1.00 98.88 87 TYR A O 1
ATOM 708 N N . ALA A 1 88 ? 5.091 -8.465 -16.573 1.00 98.81 88 ALA A N 1
ATOM 709 C CA . ALA A 1 88 ? 5.971 -8.385 -17.735 1.00 98.81 88 ALA A CA 1
ATOM 710 C C . ALA A 1 88 ? 6.402 -9.777 -18.219 1.00 98.81 88 ALA A C 1
ATOM 712 O O . ALA A 1 88 ? 6.400 -10.056 -19.417 1.00 98.81 88 ALA A O 1
ATOM 713 N N . ARG A 1 89 ? 6.691 -10.690 -17.288 1.00 98.62 89 ARG A N 1
ATOM 714 C CA . ARG A 1 89 ? 7.016 -12.081 -17.603 1.00 98.62 89 ARG A CA 1
ATOM 715 C C . ARG A 1 89 ? 5.838 -12.856 -18.195 1.00 98.62 89 ARG A C 1
ATOM 717 O O . ARG A 1 89 ? 6.063 -13.713 -19.050 1.00 98.62 89 ARG A O 1
ATOM 724 N N . ILE A 1 90 ? 4.610 -12.599 -17.748 1.00 98.62 90 ILE A N 1
ATOM 725 C CA . ILE A 1 90 ? 3.391 -13.224 -18.289 1.00 98.62 90 ILE A CA 1
ATOM 726 C C . ILE A 1 90 ? 3.090 -12.690 -19.697 1.00 98.62 90 ILE A C 1
ATOM 728 O O . ILE A 1 90 ? 2.790 -13.464 -20.602 1.00 98.62 90 ILE A O 1
ATOM 732 N N . ALA A 1 91 ? 3.207 -11.376 -19.893 1.00 98.56 91 ALA A N 1
ATOM 733 C CA . ALA A 1 91 ? 2.854 -10.677 -21.128 1.00 98.56 91 ALA A CA 1
ATOM 734 C C . ALA A 1 91 ? 3.982 -10.638 -22.179 1.00 98.56 91 ALA A C 1
ATOM 736 O O . ALA A 1 91 ? 3.793 -10.056 -23.256 1.00 98.56 91 ALA A O 1
ATOM 737 N N . HIS A 1 92 ? 5.132 -11.251 -21.868 1.00 97.75 92 HIS A N 1
ATOM 738 C CA . HIS A 1 92 ? 6.362 -11.212 -22.661 1.00 97.75 92 HIS A CA 1
ATOM 739 C C . HIS A 1 92 ? 6.826 -9.779 -22.953 1.00 97.75 92 HIS A C 1
ATOM 741 O O . HIS A 1 92 ? 7.145 -9.447 -24.085 1.00 97.75 92 HIS A O 1
ATOM 747 N N . LEU A 1 93 ? 6.843 -8.914 -21.940 1.00 98.44 93 LEU A N 1
ATOM 748 C CA . LEU A 1 93 ? 7.266 -7.517 -22.040 1.00 98.44 93 LEU A CA 1
ATOM 749 C C . LEU A 1 93 ? 8.656 -7.315 -21.429 1.00 98.44 93 LEU A C 1
ATOM 751 O O . LEU A 1 93 ? 9.039 -8.045 -20.505 1.00 98.44 93 LEU A O 1
ATOM 755 N N . PRO A 1 94 ? 9.420 -6.320 -21.912 1.00 98.19 94 PRO A N 1
ATOM 756 C CA . PRO A 1 94 ? 10.707 -5.992 -21.324 1.00 98.19 94 PRO A CA 1
ATOM 757 C C . PRO A 1 94 ? 10.518 -5.398 -19.926 1.00 98.19 94 PRO A C 1
ATOM 759 O O . PRO A 1 94 ? 9.773 -4.442 -19.751 1.00 98.19 94 PRO A O 1
ATOM 762 N N . ALA A 1 95 ? 11.217 -5.921 -18.923 1.00 98.44 95 ALA A N 1
ATOM 763 C CA . ALA A 1 95 ? 11.318 -5.288 -17.607 1.00 98.44 95 ALA A CA 1
ATOM 764 C C . ALA A 1 95 ? 12.782 -5.088 -17.221 1.00 98.44 95 ALA A C 1
ATOM 766 O O . ALA A 1 95 ? 13.663 -5.813 -17.702 1.00 98.44 95 ALA A O 1
ATOM 767 N N . ALA A 1 96 ? 13.007 -4.082 -16.382 1.00 98.38 96 ALA A N 1
ATOM 768 C CA . ALA A 1 96 ? 14.302 -3.713 -15.848 1.00 98.38 96 ALA A CA 1
ATOM 769 C C . ALA A 1 96 ? 14.150 -3.118 -14.444 1.00 98.38 96 ALA A C 1
ATOM 771 O O . ALA A 1 96 ? 13.038 -2.786 -14.027 1.00 98.38 96 ALA A O 1
ATOM 772 N N . ALA A 1 97 ? 15.265 -3.041 -13.732 1.00 98.56 97 ALA A N 1
ATOM 773 C CA . ALA A 1 97 ? 15.418 -2.315 -12.486 1.00 98.56 97 ALA A CA 1
ATOM 774 C C . ALA A 1 97 ? 16.846 -1.765 -12.399 1.00 98.56 97 ALA A C 1
ATOM 776 O O . ALA A 1 97 ? 17.798 -2.407 -12.864 1.00 98.56 97 ALA A O 1
ATOM 777 N N . THR A 1 98 ? 16.984 -0.595 -11.789 1.00 98.31 98 THR A N 1
ATOM 778 C CA . THR A 1 98 ? 18.268 -0.016 -11.409 1.00 98.31 98 THR A CA 1
ATOM 779 C C . THR A 1 98 ? 18.635 -0.541 -10.029 1.00 98.31 98 THR A C 1
ATOM 781 O O . THR A 1 98 ? 17.903 -0.382 -9.053 1.00 98.31 98 THR A O 1
ATOM 784 N N . MET A 1 99 ? 19.772 -1.217 -9.956 1.00 97.62 99 MET A N 1
ATOM 785 C CA . MET A 1 99 ? 20.290 -1.820 -8.737 1.00 97.62 99 MET A CA 1
ATOM 786 C C . MET A 1 99 ? 20.900 -0.743 -7.830 1.00 97.62 99 MET A C 1
ATOM 788 O O . MET A 1 99 ? 21.225 0.356 -8.278 1.00 97.62 99 MET A O 1
ATOM 792 N N . GLY A 1 100 ? 21.114 -1.054 -6.549 1.00 93.62 100 GLY A N 1
ATOM 793 C CA . GLY A 1 100 ? 21.701 -0.111 -5.587 1.00 93.62 100 GLY A CA 1
ATOM 794 C C . GLY A 1 100 ? 23.096 0.433 -5.947 1.00 93.62 100 GLY A C 1
ATOM 795 O O . GLY A 1 100 ? 23.505 1.450 -5.393 1.00 93.62 100 GLY A O 1
ATOM 796 N N . ASP A 1 101 ? 23.818 -0.203 -6.874 1.00 95.00 101 ASP A N 1
ATOM 797 C CA . ASP A 1 101 ? 25.098 0.272 -7.424 1.00 95.00 101 ASP A CA 1
ATOM 798 C C . ASP A 1 101 ? 24.950 1.106 -8.716 1.00 95.00 101 ASP A C 1
ATOM 800 O O . ASP A 1 101 ? 25.947 1.495 -9.324 1.00 95.00 101 ASP A O 1
ATOM 804 N N . GLY A 1 102 ? 23.714 1.379 -9.145 1.00 95.62 102 GLY A N 1
ATOM 805 C CA . GLY A 1 102 ? 23.380 2.100 -10.373 1.00 95.62 102 GLY A CA 1
ATOM 806 C C . GLY A 1 102 ? 23.429 1.248 -11.646 1.00 95.62 102 GLY A C 1
ATOM 807 O O . GLY A 1 102 ? 23.156 1.763 -12.732 1.00 95.62 102 GLY A O 1
ATOM 808 N N . SER A 1 103 ? 23.774 -0.040 -11.559 1.00 96.25 103 SER A N 1
ATOM 809 C CA . SER A 1 103 ? 23.728 -0.941 -12.713 1.00 96.25 103 SER A CA 1
ATOM 810 C C . SER A 1 103 ? 22.286 -1.304 -13.083 1.00 96.25 103 SER A C 1
ATOM 812 O O . SER A 1 103 ? 21.397 -1.322 -12.237 1.00 96.25 103 SER A O 1
ATOM 814 N N . MET A 1 104 ? 22.038 -1.605 -14.360 1.00 97.12 104 MET A N 1
ATOM 815 C CA . MET A 1 104 ? 20.712 -2.007 -14.837 1.00 97.12 104 MET A CA 1
ATOM 816 C C . MET A 1 104 ? 20.646 -3.528 -14.972 1.00 97.12 104 MET A C 1
ATOM 818 O O . MET A 1 104 ? 21.433 -4.128 -15.710 1.00 97.12 104 MET A O 1
ATOM 822 N N . TYR A 1 105 ? 19.676 -4.145 -14.306 1.00 98.38 105 TYR A N 1
ATOM 823 C CA . TYR A 1 105 ? 19.352 -5.559 -14.462 1.00 98.38 105 TYR A CA 1
ATOM 824 C C . TYR A 1 105 ? 17.979 -5.693 -15.114 1.00 98.38 105 TYR A C 1
ATOM 826 O O . TYR A 1 105 ? 17.036 -5.007 -14.732 1.00 98.38 105 TYR A O 1
ATOM 834 N N . GLY A 1 106 ? 17.833 -6.580 -16.095 1.00 98.12 106 GLY A N 1
ATOM 835 C CA . GLY A 1 106 ? 16.562 -6.741 -16.793 1.00 98.12 106 GLY A CA 1
ATOM 836 C C . GLY A 1 106 ? 16.360 -8.128 -17.368 1.00 98.12 106 GLY A C 1
ATOM 837 O O . GLY A 1 106 ? 17.178 -9.028 -17.180 1.00 98.12 106 GLY A O 1
ATOM 838 N N . HIS A 1 107 ? 15.264 -8.296 -18.105 1.00 98.38 107 HIS A N 1
ATOM 839 C CA . HIS A 1 107 ? 14.925 -9.569 -18.752 1.00 98.38 107 HIS A CA 1
ATOM 840 C C . HIS A 1 107 ? 16.058 -10.123 -19.628 1.00 98.38 107 HIS A C 1
ATOM 842 O O . HIS A 1 107 ? 16.219 -11.336 -19.727 1.00 98.38 107 HIS A O 1
ATOM 848 N N . TRP A 1 108 ? 16.876 -9.240 -20.211 1.00 97.44 108 TRP A N 1
ATOM 849 C CA . TRP A 1 108 ? 18.006 -9.585 -21.072 1.00 97.44 108 TRP A CA 1
ATOM 850 C C . TRP A 1 108 ? 19.236 -10.122 -20.327 1.00 97.44 108 TRP A C 1
ATOM 852 O O . TRP A 1 108 ? 20.184 -10.560 -20.980 1.00 97.44 108 TRP A O 1
ATOM 862 N N . SER A 1 109 ? 19.272 -10.066 -18.994 1.00 97.56 109 SER A N 1
ATOM 863 C CA . SER A 1 109 ? 20.410 -10.549 -18.210 1.00 97.56 109 SER A CA 1
ATOM 864 C C . SER A 1 109 ? 20.619 -12.055 -18.405 1.00 97.56 109 SER A C 1
ATOM 866 O O . SER A 1 109 ? 19.671 -12.834 -18.333 1.00 97.56 109 SER A O 1
ATOM 868 N N . THR A 1 110 ? 21.868 -12.483 -18.611 1.00 97.62 110 THR A N 1
ATOM 869 C CA . THR A 1 110 ? 22.220 -13.885 -18.927 1.00 97.62 110 THR A CA 1
ATOM 870 C C . THR A 1 110 ? 22.933 -14.624 -17.796 1.00 97.62 110 THR A C 1
ATOM 872 O O . THR A 1 110 ? 23.233 -15.811 -17.908 1.00 97.62 110 THR A O 1
ATOM 875 N N . THR A 1 111 ? 23.182 -13.965 -16.661 1.00 97.38 111 THR A N 1
ATOM 876 C CA . THR A 1 111 ? 23.909 -14.550 -15.517 1.00 97.38 111 THR A CA 1
ATOM 877 C C . THR A 1 111 ? 23.217 -15.785 -14.923 1.00 97.38 111 THR A C 1
ATOM 879 O O . THR A 1 111 ? 23.855 -16.609 -14.268 1.00 97.38 111 THR A O 1
ATOM 882 N N . LEU A 1 112 ? 21.920 -15.958 -15.197 1.00 97.75 112 LEU A N 1
ATOM 883 C CA . LEU A 1 112 ? 21.089 -17.061 -14.716 1.00 97.75 112 LEU A CA 1
ATOM 884 C C . LEU A 1 112 ? 20.828 -18.149 -15.775 1.00 97.75 112 LEU A C 1
ATOM 886 O O . LEU A 1 112 ? 19.968 -19.005 -15.567 1.00 97.75 112 LEU A O 1
ATOM 890 N N . ALA A 1 113 ? 21.570 -18.160 -16.888 1.00 97.88 113 ALA A N 1
ATOM 891 C CA . ALA A 1 113 ? 21.391 -19.118 -17.988 1.00 97.88 113 ALA A CA 1
ATOM 892 C C . ALA A 1 113 ? 21.413 -20.593 -17.543 1.00 97.88 113 ALA A C 1
ATOM 894 O O . ALA A 1 113 ? 20.702 -21.433 -18.091 1.00 97.88 113 ALA A O 1
ATOM 895 N N . HIS A 1 114 ? 22.190 -20.901 -16.504 1.00 98.00 114 HIS A N 1
ATOM 896 C CA . HIS A 1 114 ? 22.321 -22.243 -15.937 1.00 98.00 114 HIS A CA 1
ATOM 897 C C . HIS A 1 114 ? 21.043 -22.761 -15.244 1.00 98.00 114 HIS A C 1
ATOM 899 O O . HIS A 1 114 ? 20.933 -23.959 -14.985 1.00 98.00 114 HIS A O 1
ATOM 905 N N . LEU A 1 115 ? 20.075 -21.890 -14.932 1.00 98.50 115 LEU A N 1
ATOM 906 C CA . LEU A 1 115 ? 18.792 -22.278 -14.344 1.00 98.50 115 LEU A CA 1
ATOM 907 C C . LEU A 1 115 ? 17.761 -22.610 -15.434 1.00 98.50 115 LEU A C 1
ATOM 909 O O . LEU A 1 115 ? 17.725 -21.933 -16.467 1.00 98.50 115 LEU A O 1
ATOM 913 N N . PRO A 1 116 ? 16.886 -23.612 -15.213 1.00 98.00 116 PRO A N 1
ATOM 914 C CA . PRO A 1 116 ? 15.863 -23.982 -16.182 1.00 98.00 116 PRO A CA 1
ATOM 915 C C . PRO A 1 116 ? 14.736 -22.944 -16.241 1.00 98.00 116 PRO A C 1
ATOM 917 O O . PRO A 1 116 ? 14.349 -22.373 -15.217 1.00 98.00 116 PRO A O 1
ATOM 920 N N . THR A 1 117 ? 14.173 -22.766 -17.436 1.00 98.12 117 THR A N 1
ATOM 921 C CA . THR A 1 117 ? 12.974 -21.953 -17.680 1.00 98.12 117 THR A CA 1
ATOM 922 C C . THR A 1 117 ? 11.710 -22.811 -17.687 1.00 98.12 117 THR A C 1
ATOM 924 O O . THR A 1 117 ? 11.762 -24.039 -17.794 1.00 98.12 117 THR A O 1
ATOM 927 N N . HIS A 1 118 ? 10.546 -22.175 -17.561 1.00 98.44 118 HIS A N 1
ATOM 928 C CA . HIS A 1 118 ? 9.250 -22.851 -17.633 1.00 98.44 118 HIS A CA 1
ATOM 929 C C . HIS A 1 118 ? 8.181 -21.894 -18.169 1.00 98.44 118 HIS A C 1
ATOM 931 O O . HIS A 1 118 ? 8.277 -20.695 -17.959 1.00 98.44 118 HIS A O 1
ATOM 937 N N . ARG A 1 119 ? 7.134 -22.380 -18.851 1.00 97.00 119 ARG A N 1
ATOM 938 C CA . ARG A 1 119 ? 6.081 -21.492 -19.395 1.00 97.00 119 ARG A CA 1
ATOM 939 C C . ARG A 1 119 ? 5.355 -20.707 -18.299 1.00 97.00 119 ARG A C 1
ATOM 941 O O . ARG A 1 119 ? 5.281 -19.485 -18.370 1.00 97.00 119 ARG A O 1
ATOM 948 N N . ASP A 1 120 ? 4.871 -21.420 -17.286 1.00 98.00 120 ASP A N 1
ATOM 949 C CA . ASP A 1 120 ? 4.326 -20.841 -16.053 1.00 98.00 120 ASP A CA 1
ATOM 950 C C . ASP A 1 120 ? 5.451 -20.216 -15.214 1.00 98.00 120 ASP A C 1
ATOM 952 O O . ASP A 1 120 ? 6.377 -20.924 -14.804 1.00 98.00 120 ASP A O 1
ATOM 956 N N . TRP A 1 121 ? 5.346 -18.907 -14.967 1.00 98.25 121 TRP A N 1
ATOM 957 C CA . TRP A 1 121 ? 6.341 -18.090 -14.269 1.00 98.25 121 TRP A CA 1
ATOM 958 C C . TRP A 1 121 ? 6.614 -18.576 -12.843 1.00 98.25 121 TRP A C 1
ATOM 960 O O . TRP A 1 121 ? 7.731 -18.442 -12.348 1.00 98.25 121 TRP A O 1
ATOM 970 N N . GLN A 1 122 ? 5.624 -19.181 -12.183 1.00 97.81 122 GLN A N 1
ATOM 971 C CA . GLN A 1 122 ? 5.755 -19.638 -10.796 1.00 97.81 122 GLN A CA 1
ATOM 972 C C . GLN A 1 122 ? 6.718 -20.822 -10.683 1.00 97.81 122 GLN A C 1
ATOM 974 O O . GLN A 1 122 ? 7.373 -21.007 -9.659 1.00 97.81 122 GLN A O 1
ATOM 979 N N . ARG A 1 123 ? 6.810 -21.619 -11.755 1.00 98.31 123 ARG A N 1
ATOM 980 C CA . ARG A 1 123 ? 7.677 -22.801 -11.867 1.00 98.31 123 ARG A CA 1
ATOM 981 C C . ARG A 1 123 ? 8.985 -22.504 -12.602 1.00 98.31 123 ARG A C 1
ATOM 983 O O . ARG A 1 123 ? 9.866 -23.362 -12.650 1.00 98.31 123 ARG A O 1
ATOM 990 N N . ASP A 1 124 ? 9.110 -21.315 -13.185 1.00 98.56 124 ASP A N 1
ATOM 991 C CA . ASP A 1 124 ? 10.287 -20.874 -13.923 1.00 98.56 124 ASP A CA 1
ATOM 992 C C . ASP A 1 124 ? 11.396 -20.483 -12.942 1.00 98.56 124 ASP A C 1
ATOM 994 O O . ASP A 1 124 ? 11.417 -19.379 -12.397 1.00 98.56 124 ASP A O 1
ATOM 998 N N . ARG A 1 125 ? 12.323 -21.414 -12.684 1.00 98.62 125 ARG A N 1
ATOM 999 C CA . ARG A 1 125 ? 13.397 -21.210 -11.701 1.00 98.62 125 ARG A CA 1
ATOM 1000 C C . ARG A 1 125 ? 14.314 -20.055 -12.085 1.00 98.62 125 ARG A C 1
ATOM 1002 O O . ARG A 1 125 ? 14.776 -19.347 -11.193 1.00 98.62 125 ARG A O 1
ATOM 1009 N N . ARG A 1 126 ? 14.563 -19.855 -13.382 1.00 98.69 126 ARG A N 1
ATOM 1010 C CA . ARG A 1 126 ? 15.384 -18.747 -13.872 1.00 98.69 126 ARG A CA 1
ATOM 1011 C C . ARG A 1 126 ? 14.708 -17.409 -13.609 1.00 98.69 126 ARG A C 1
ATOM 1013 O O . ARG A 1 126 ? 15.324 -16.537 -13.002 1.00 98.69 126 ARG A O 1
ATOM 1020 N N . PHE A 1 127 ? 13.439 -17.268 -13.995 1.00 98.75 127 PHE A N 1
ATOM 1021 C CA . PHE A 1 127 ? 12.671 -16.057 -13.703 1.00 98.75 127 PHE A CA 1
ATOM 1022 C C . PHE A 1 127 ? 12.588 -15.797 -12.200 1.00 98.75 127 PHE A C 1
ATOM 1024 O O . PHE A 1 127 ? 12.806 -14.676 -11.754 1.00 98.75 127 PHE A O 1
ATOM 1031 N N . ARG A 1 128 ? 12.319 -16.834 -11.403 1.00 98.62 128 ARG A N 1
ATOM 1032 C CA . ARG A 1 128 ? 12.171 -16.701 -9.952 1.00 98.62 128 ARG A CA 1
ATOM 1033 C C . ARG A 1 128 ? 13.451 -16.219 -9.279 1.00 98.62 128 ARG A C 1
ATOM 1035 O O . ARG A 1 128 ? 13.363 -15.352 -8.417 1.00 98.62 128 ARG A O 1
ATOM 1042 N N . ALA A 1 129 ? 14.605 -16.730 -9.705 1.00 98.69 129 ALA A N 1
ATOM 1043 C CA . ALA A 1 129 ? 15.905 -16.256 -9.243 1.00 98.69 129 ALA A CA 1
ATOM 1044 C C . ALA A 1 129 ? 16.208 -14.824 -9.716 1.00 98.69 129 ALA A C 1
ATOM 1046 O O . ALA A 1 129 ? 16.748 -14.039 -8.945 1.00 98.69 129 ALA A O 1
ATOM 1047 N N . GLY A 1 130 ? 15.824 -14.461 -10.945 1.00 98.62 130 GLY A N 1
ATOM 1048 C CA . GLY A 1 130 ? 15.977 -13.094 -11.454 1.00 98.62 130 GLY A CA 1
ATOM 1049 C C . GLY A 1 130 ? 15.111 -12.085 -10.703 1.00 98.62 130 GLY A C 1
ATOM 1050 O O . GLY A 1 130 ? 15.587 -11.015 -10.343 1.00 98.62 130 GLY A O 1
ATOM 1051 N N . LEU A 1 131 ? 13.865 -12.451 -10.398 1.00 98.75 131 LEU A N 1
ATOM 1052 C CA . LEU A 1 131 ? 12.977 -11.641 -9.572 1.00 98.75 131 LEU A CA 1
ATOM 1053 C C . LEU A 1 131 ? 13.544 -11.478 -8.155 1.00 98.75 131 LEU A C 1
ATOM 1055 O O . LEU A 1 131 ? 13.636 -10.357 -7.678 1.00 98.75 131 LEU A O 1
ATOM 1059 N N . GLU A 1 132 ? 13.992 -12.556 -7.506 1.00 98.44 132 GLU A N 1
ATOM 1060 C CA . GLU A 1 132 ? 14.636 -12.459 -6.185 1.00 98.44 132 GLU A CA 1
ATOM 1061 C C . GLU A 1 132 ? 15.877 -11.554 -6.210 1.00 98.44 132 GLU A C 1
ATOM 1063 O O . GLU A 1 132 ? 16.076 -10.766 -5.288 1.00 98.44 132 GLU A O 1
ATOM 1068 N N . TYR A 1 133 ? 16.683 -11.626 -7.275 1.00 98.31 133 TYR A N 1
ATOM 1069 C CA . TYR A 1 133 ? 17.847 -10.761 -7.448 1.00 98.31 133 TYR A CA 1
ATOM 1070 C C . TYR A 1 133 ? 17.451 -9.279 -7.473 1.00 98.31 133 TYR A C 1
ATOM 1072 O O . TYR A 1 133 ? 18.031 -8.494 -6.724 1.00 98.31 133 TYR A O 1
ATOM 1080 N N . VAL A 1 134 ? 16.418 -8.915 -8.243 1.00 98.44 134 VAL A N 1
ATOM 1081 C CA . VAL A 1 134 ? 15.866 -7.548 -8.274 1.00 98.44 134 VAL A CA 1
ATOM 1082 C C . VAL A 1 134 ? 15.404 -7.125 -6.887 1.00 98.44 134 VAL A C 1
ATOM 1084 O O . VAL A 1 134 ? 15.935 -6.158 -6.356 1.00 98.44 134 VAL A O 1
ATOM 1087 N N . LEU A 1 135 ? 14.515 -7.898 -6.254 1.00 98.06 135 LEU A N 1
ATOM 1088 C CA . LEU A 1 135 ? 13.967 -7.569 -4.929 1.00 98.06 135 LEU A CA 1
ATOM 1089 C C . LEU A 1 135 ? 15.040 -7.517 -3.829 1.00 98.06 135 LEU A C 1
ATOM 1091 O O . LEU A 1 135 ? 14.831 -6.962 -2.761 1.00 98.06 135 LEU A O 1
ATOM 1095 N N . SER A 1 136 ? 16.195 -8.153 -4.031 1.00 96.75 136 SER A N 1
ATOM 1096 C CA . SER A 1 136 ? 17.312 -8.080 -3.080 1.00 96.75 136 SER A CA 1
ATOM 1097 C C . SER A 1 136 ? 18.220 -6.869 -3.291 1.00 96.75 136 SER A C 1
ATOM 1099 O O . SER A 1 136 ? 18.971 -6.508 -2.386 1.00 96.75 136 SER A O 1
ATOM 1101 N N . GLY A 1 137 ? 18.185 -6.267 -4.481 1.00 96.75 137 GLY A N 1
ATOM 1102 C CA . GLY A 1 137 ? 19.084 -5.186 -4.872 1.00 96.75 137 GLY A CA 1
ATOM 1103 C C . GLY A 1 137 ? 18.400 -3.852 -5.162 1.00 96.75 137 GLY A C 1
ATOM 1104 O O . GLY A 1 137 ? 19.100 -2.873 -5.421 1.00 96.75 137 GLY A O 1
ATOM 1105 N N . THR A 1 138 ? 17.070 -3.797 -5.090 1.00 96.69 138 THR A N 1
ATOM 1106 C CA . THR A 1 138 ? 16.270 -2.570 -5.155 1.00 96.69 138 THR A CA 1
ATOM 1107 C C . THR A 1 138 ? 15.843 -2.102 -3.768 1.00 96.69 138 THR A C 1
ATOM 1109 O O . THR A 1 138 ? 15.728 -2.892 -2.836 1.00 96.69 138 THR A O 1
ATOM 1112 N N . THR A 1 139 ? 15.587 -0.803 -3.622 1.00 95.19 139 THR A N 1
ATOM 1113 C CA . THR A 1 139 ? 15.050 -0.200 -2.391 1.00 95.19 139 THR A CA 1
ATOM 1114 C C . THR A 1 139 ? 14.112 0.954 -2.746 1.00 95.19 139 THR A C 1
ATOM 1116 O O . THR A 1 139 ? 13.991 1.335 -3.910 1.00 95.19 139 THR A O 1
ATOM 1119 N N . THR A 1 140 ? 13.500 1.603 -1.754 1.00 94.69 140 THR A N 1
ATOM 1120 C CA . THR A 1 140 ? 12.745 2.842 -2.005 1.00 94.69 140 THR A CA 1
ATOM 1121 C C . THR A 1 140 ? 13.601 3.960 -2.607 1.00 94.69 140 THR A C 1
ATOM 1123 O O . THR A 1 140 ? 13.057 4.835 -3.267 1.00 94.69 140 THR A O 1
ATOM 1126 N N . LYS A 1 141 ? 14.935 3.901 -2.472 1.00 94.38 141 LYS A N 1
ATOM 1127 C CA . LYS A 1 141 ? 15.869 4.852 -3.097 1.00 94.38 141 LYS A CA 1
ATOM 1128 C C . LYS A 1 141 ? 16.163 4.559 -4.570 1.00 94.38 141 LYS A C 1
ATOM 1130 O O . LYS A 1 141 ? 16.648 5.447 -5.259 1.00 94.38 141 LYS A O 1
ATOM 1135 N N . THR A 1 142 ? 15.909 3.340 -5.054 1.00 95.88 142 THR A N 1
ATOM 1136 C CA . THR A 1 142 ? 16.103 2.998 -6.476 1.00 95.88 142 THR A CA 1
ATOM 1137 C C . THR A 1 142 ? 14.847 3.268 -7.299 1.00 95.88 142 THR A C 1
ATOM 1139 O O . THR A 1 142 ? 14.962 3.613 -8.469 1.00 95.88 142 THR A O 1
ATOM 1142 N N . LEU A 1 143 ? 13.653 3.192 -6.696 1.00 96.81 143 LEU A N 1
ATOM 1143 C CA . LEU A 1 143 ? 12.382 3.448 -7.388 1.00 96.81 143 LEU A CA 1
ATOM 1144 C C . LEU A 1 143 ? 12.355 4.770 -8.185 1.00 96.81 143 LEU A C 1
ATOM 1146 O O . LEU A 1 143 ? 11.952 4.720 -9.348 1.00 96.81 143 LEU A O 1
ATOM 1150 N N . PRO A 1 144 ? 12.827 5.918 -7.653 1.00 97.12 144 PRO A N 1
ATOM 1151 C CA . PRO A 1 144 ? 12.895 7.167 -8.416 1.00 97.12 144 PRO A CA 1
ATOM 1152 C C . PRO A 1 144 ? 13.691 7.080 -9.722 1.00 97.12 144 PRO A C 1
ATOM 1154 O O . PRO A 1 144 ? 13.393 7.791 -10.668 1.00 97.12 144 PRO A O 1
ATOM 1157 N N . THR A 1 145 ? 14.689 6.195 -9.803 1.00 97.25 145 THR A N 1
ATOM 1158 C CA . THR A 1 145 ? 15.514 6.027 -11.016 1.00 97.25 145 THR A CA 1
ATOM 1159 C C . THR A 1 145 ? 14.859 5.145 -12.081 1.00 97.25 145 THR A C 1
ATOM 1161 O O . THR A 1 145 ? 15.267 5.160 -13.240 1.00 97.25 145 THR A O 1
ATOM 1164 N N . ASP A 1 146 ? 13.833 4.384 -11.694 1.00 98.31 146 ASP A N 1
ATOM 1165 C CA . ASP A 1 146 ? 13.102 3.452 -12.556 1.00 98.31 146 ASP A CA 1
ATOM 1166 C C . ASP A 1 146 ? 11.694 3.949 -12.902 1.00 98.31 146 ASP A C 1
ATOM 1168 O O . ASP A 1 146 ? 10.923 3.237 -13.553 1.00 98.31 146 ASP A O 1
ATOM 1172 N N . THR A 1 147 ? 11.325 5.141 -12.433 1.00 98.50 147 THR A N 1
ATOM 1173 C CA . THR A 1 147 ? 9.973 5.681 -12.552 1.00 98.50 147 THR A CA 1
ATOM 1174 C C . THR A 1 147 ? 9.975 7.131 -13.018 1.00 98.50 147 THR A C 1
ATOM 1176 O O . THR A 1 147 ? 10.996 7.804 -12.979 1.00 98.50 147 THR A O 1
ATOM 1179 N N . TYR A 1 148 ? 8.820 7.600 -13.485 1.00 98.44 148 TYR A N 1
ATOM 1180 C CA . TYR A 1 148 ? 8.608 8.966 -13.945 1.00 98.44 148 TYR A CA 1
ATOM 1181 C C . TYR A 1 148 ? 7.296 9.535 -13.384 1.00 98.44 148 TYR A C 1
ATOM 1183 O O . TYR A 1 148 ? 6.319 8.787 -13.214 1.00 98.44 148 TYR A O 1
ATOM 1191 N N . PRO A 1 149 ? 7.230 10.849 -13.105 1.00 98.50 149 PRO A N 1
ATOM 1192 C CA . PRO A 1 149 ? 6.034 11.480 -12.573 1.00 98.50 149 PRO A CA 1
ATOM 1193 C C . PRO A 1 149 ? 4.955 11.614 -13.644 1.00 98.50 149 PRO A C 1
ATOM 1195 O O . PRO A 1 149 ? 5.220 11.898 -14.816 1.00 98.50 149 PRO A O 1
ATOM 1198 N N . ILE A 1 150 ? 3.709 11.415 -13.227 1.00 98.50 150 ILE A N 1
ATOM 1199 C CA . ILE A 1 150 ? 2.560 11.442 -14.127 1.00 98.50 150 ILE A CA 1
ATOM 1200 C C . ILE A 1 150 ? 1.587 12.560 -13.787 1.00 98.50 150 ILE A C 1
ATOM 1202 O O . ILE A 1 150 ? 1.473 13.010 -12.648 1.00 98.50 150 ILE A O 1
ATOM 1206 N N . ARG A 1 151 ? 0.810 12.955 -14.795 1.00 98.44 151 ARG A N 1
ATOM 1207 C CA . ARG A 1 151 ? -0.404 13.745 -14.611 1.00 98.44 151 ARG A CA 1
ATOM 1208 C C . ARG A 1 151 ? -1.340 12.991 -13.675 1.00 98.44 151 ARG A C 1
ATOM 1210 O O . ARG A 1 151 ? -1.521 11.782 -13.826 1.00 98.44 151 ARG A O 1
ATOM 1217 N N . ILE A 1 152 ? -2.001 13.695 -12.772 1.00 98.25 152 ILE A N 1
ATOM 1218 C CA . ILE A 1 152 ? -2.985 13.128 -11.857 1.00 98.25 152 ILE A CA 1
ATOM 1219 C C . ILE A 1 152 ? -4.365 13.380 -12.460 1.00 98.25 152 ILE A C 1
ATOM 1221 O O . ILE A 1 152 ? -4.939 14.461 -12.368 1.00 98.25 152 ILE A O 1
ATOM 1225 N N . SER A 1 153 ? -4.871 12.364 -13.159 1.00 97.69 153 SER A N 1
ATOM 1226 C CA . SER A 1 153 ? -6.175 12.376 -13.824 1.00 97.69 153 SER A CA 1
ATOM 1227 C C . SER A 1 153 ? -6.736 10.953 -13.913 1.00 97.69 153 SER A C 1
ATOM 1229 O O . SER A 1 153 ? -5.940 10.009 -13.882 1.00 97.69 153 SER A O 1
ATOM 1231 N N . PRO A 1 154 ? -8.049 10.767 -14.139 1.00 96.56 154 PRO A N 1
ATOM 1232 C CA . PRO A 1 154 ? -8.650 9.433 -14.272 1.00 96.56 154 PRO A CA 1
ATOM 1233 C C . PRO A 1 154 ? -8.033 8.576 -15.389 1.00 96.56 154 PRO A C 1
ATOM 1235 O O . PRO A 1 154 ? -8.060 7.355 -15.339 1.00 96.56 154 PRO A O 1
ATOM 1238 N N . SER A 1 155 ? -7.461 9.215 -16.416 1.00 95.50 155 SER A N 1
ATOM 1239 C CA . SER A 1 155 ? -6.820 8.521 -17.544 1.00 95.50 155 SER A CA 1
ATOM 1240 C C . SER A 1 155 ? -5.398 8.024 -17.259 1.00 95.50 155 SER A C 1
ATOM 1242 O O . SER A 1 155 ? -4.886 7.175 -17.986 1.00 95.50 155 SER A O 1
ATOM 1244 N N . SER A 1 156 ? -4.733 8.590 -16.251 1.00 96.94 156 SER A N 1
ATOM 1245 C CA . SER A 1 156 ? -3.290 8.439 -16.029 1.00 96.94 156 SER A CA 1
ATOM 1246 C C . SER A 1 156 ? -2.946 7.867 -14.662 1.00 96.94 156 SER A C 1
ATOM 1248 O O . SER A 1 156 ? -1.936 7.187 -14.536 1.00 96.94 156 SER A O 1
ATOM 1250 N N . LEU A 1 157 ? -3.775 8.081 -13.645 1.00 97.88 157 LEU A N 1
ATOM 1251 C CA . LEU A 1 157 ? -3.695 7.341 -12.394 1.00 97.88 157 LEU A CA 1
ATOM 1252 C C . LEU A 1 157 ? -4.608 6.127 -12.558 1.00 97.88 157 LEU A C 1
ATOM 1254 O O . LEU A 1 157 ? -5.814 6.291 -12.668 1.00 97.88 157 LEU A O 1
ATOM 1258 N N . LEU A 1 158 ? -4.018 4.935 -12.650 1.00 97.69 158 LEU A N 1
ATOM 1259 C CA . LEU A 1 158 ? -4.718 3.652 -12.786 1.00 97.69 158 LEU A CA 1
ATOM 1260 C C . LEU A 1 158 ? -4.126 2.676 -11.764 1.00 97.69 158 LEU A C 1
ATOM 1262 O O . LEU A 1 158 ? -3.067 2.955 -11.191 1.00 97.69 158 LEU A O 1
ATOM 1266 N N . ALA A 1 159 ? -4.747 1.514 -11.571 1.00 98.56 159 ALA A N 1
ATOM 1267 C CA . ALA A 1 159 ? -4.072 0.423 -10.883 1.00 98.56 159 ALA A CA 1
ATOM 1268 C C . ALA A 1 159 ? -2.720 0.094 -11.543 1.00 98.56 159 ALA A C 1
ATOM 1270 O O . ALA A 1 159 ? -2.532 0.261 -12.748 1.00 98.56 159 ALA A O 1
ATOM 1271 N N . GLY A 1 160 ? -1.741 -0.297 -10.733 1.00 98.25 160 GLY A N 1
ATOM 1272 C CA . GLY A 1 160 ? -0.351 -0.442 -11.161 1.00 98.25 160 GLY A CA 1
ATOM 1273 C C . GLY A 1 160 ? 0.483 0.847 -11.106 1.00 98.25 160 GLY A C 1
ATOM 1274 O O . GLY A 1 160 ? 1.708 0.767 -11.186 1.00 98.25 160 GLY A O 1
ATOM 1275 N N . THR A 1 161 ? -0.127 2.026 -10.928 1.00 98.50 161 THR A N 1
ATOM 1276 C CA . THR A 1 161 ? 0.611 3.267 -10.625 1.00 98.50 161 THR A CA 1
ATOM 1277 C C . THR A 1 161 ? 1.320 3.140 -9.272 1.00 98.50 161 THR A C 1
ATOM 1279 O O . THR A 1 161 ? 0.780 2.559 -8.336 1.00 98.50 161 THR A O 1
ATOM 1282 N N . VAL A 1 162 ? 2.529 3.681 -9.146 1.00 98.25 162 VAL A N 1
ATOM 1283 C CA . VAL A 1 162 ? 3.348 3.596 -7.931 1.00 98.25 162 VAL A CA 1
ATOM 1284 C C . VAL A 1 162 ? 3.176 4.864 -7.097 1.00 98.25 162 VAL A C 1
ATOM 1286 O O . VAL A 1 162 ? 3.094 5.966 -7.633 1.00 98.25 162 VAL A O 1
ATOM 1289 N N . SER A 1 163 ? 3.126 4.701 -5.778 1.00 97.00 163 SER A N 1
ATOM 1290 C CA . SER A 1 163 ? 3.210 5.792 -4.810 1.00 97.00 163 SER A CA 1
ATOM 1291 C C . SER A 1 163 ? 4.524 5.689 -4.056 1.00 97.00 163 SER A C 1
ATOM 1293 O O . SER A 1 163 ? 4.791 4.652 -3.450 1.00 97.00 163 SER A O 1
ATOM 1295 N N . ILE A 1 164 ? 5.310 6.762 -4.051 1.00 96.88 164 ILE A N 1
ATOM 1296 C CA . ILE A 1 164 ? 6.567 6.866 -3.307 1.00 96.88 164 ILE A CA 1
ATOM 1297 C C . ILE A 1 164 ? 6.429 7.986 -2.281 1.00 96.88 164 ILE A C 1
ATOM 1299 O O . ILE A 1 164 ? 6.092 9.119 -2.617 1.00 96.88 164 ILE A O 1
ATOM 1303 N N . VAL A 1 165 ? 6.710 7.667 -1.026 1.00 94.00 165 VAL A N 1
ATOM 1304 C CA . VAL A 1 165 ? 6.644 8.592 0.104 1.00 94.00 165 VAL A CA 1
ATOM 1305 C C . VAL A 1 165 ? 8.080 8.989 0.488 1.00 94.00 165 VAL A C 1
ATOM 1307 O O . VAL A 1 165 ? 8.911 8.083 0.634 1.00 94.00 165 VAL A O 1
ATOM 1310 N N . PRO A 1 166 ? 8.402 10.293 0.646 1.00 85.50 166 PRO A N 1
ATOM 1311 C CA . PRO A 1 166 ? 9.763 10.773 0.934 1.00 85.50 166 PRO A CA 1
ATOM 1312 C C . PRO A 1 166 ? 10.450 10.068 2.111 1.00 85.50 166 PRO A C 1
ATOM 1314 O O . PRO A 1 166 ? 11.653 9.825 2.090 1.00 85.50 166 PRO A O 1
ATOM 1317 N N . GLU A 1 167 ? 9.678 9.673 3.123 1.00 80.38 167 GLU A N 1
ATOM 1318 C CA . GLU A 1 167 ? 10.140 8.998 4.337 1.00 80.38 167 GLU A CA 1
ATOM 1319 C C . GLU A 1 167 ? 10.558 7.528 4.117 1.00 80.38 167 GLU A C 1
ATOM 1321 O O . GLU A 1 167 ? 10.843 6.807 5.075 1.00 80.38 167 GLU A O 1
ATOM 1326 N N . GLY A 1 168 ? 10.626 7.067 2.864 1.00 86.94 168 GLY A N 1
ATOM 1327 C CA . GLY A 1 168 ? 11.153 5.752 2.504 1.00 86.94 168 GLY A CA 1
ATOM 1328 C C . GLY A 1 168 ? 10.106 4.641 2.486 1.00 86.94 168 GLY A C 1
ATOM 1329 O O . GLY A 1 168 ? 10.456 3.477 2.688 1.00 86.94 168 GLY A O 1
ATOM 1330 N N . HIS A 1 169 ? 8.841 4.976 2.221 1.00 95.06 169 HIS A N 1
ATOM 1331 C CA . HIS A 1 169 ? 7.763 4.008 1.996 1.00 95.06 169 HIS A CA 1
ATOM 1332 C C . HIS A 1 169 ? 7.307 4.022 0.537 1.00 95.06 169 HIS A C 1
ATOM 1334 O O . HIS A 1 169 ? 7.397 5.041 -0.146 1.00 95.06 169 HIS A O 1
ATOM 1340 N N . ALA A 1 170 ? 6.811 2.886 0.060 1.00 96.44 170 ALA A N 1
ATOM 1341 C CA . ALA A 1 170 ? 6.260 2.762 -1.277 1.00 96.44 170 ALA A CA 1
ATOM 1342 C C . ALA A 1 170 ? 5.053 1.820 -1.295 1.00 96.44 170 ALA A C 1
ATOM 1344 O O . ALA A 1 170 ? 4.901 0.933 -0.450 1.00 96.44 170 ALA A O 1
ATOM 1345 N N . GLY A 1 171 ? 4.192 2.032 -2.281 1.00 96.81 171 GLY A N 1
ATOM 1346 C CA . GLY A 1 171 ? 3.014 1.219 -2.537 1.00 96.81 171 GLY A CA 1
ATOM 1347 C C . GLY A 1 171 ? 2.628 1.263 -4.006 1.00 96.81 171 GLY A C 1
ATOM 1348 O O . GLY A 1 171 ? 3.211 1.998 -4.805 1.00 96.81 171 GLY A O 1
ATOM 1349 N N . MET A 1 172 ? 1.626 0.475 -4.368 1.00 97.94 172 MET A N 1
ATOM 1350 C CA . MET A 1 172 ? 1.080 0.448 -5.721 1.00 97.94 172 MET A CA 1
ATOM 1351 C C . MET A 1 172 ? -0.428 0.642 -5.661 1.00 97.94 172 MET A C 1
ATOM 1353 O O . MET A 1 172 ? -1.087 0.023 -4.836 1.00 97.94 172 MET A O 1
ATOM 1357 N N . VAL A 1 173 ? -0.989 1.478 -6.528 1.00 98.50 173 VAL A N 1
ATOM 1358 C CA . VAL A 1 173 ? -2.438 1.615 -6.680 1.00 98.50 173 VAL A CA 1
ATOM 1359 C C . VAL A 1 173 ? -3.005 0.249 -7.058 1.00 98.50 173 VAL A C 1
ATOM 1361 O O . VAL A 1 173 ? -2.612 -0.341 -8.062 1.00 98.50 173 VAL A O 1
ATOM 1364 N N . GLY A 1 174 ? -3.887 -0.270 -6.216 1.00 97.94 174 GLY A N 1
ATOM 1365 C CA . GLY A 1 174 ? -4.544 -1.556 -6.389 1.00 97.94 174 GLY A CA 1
ATOM 1366 C C . GLY A 1 174 ? -5.897 -1.450 -7.073 1.00 97.94 174 GLY A C 1
ATOM 1367 O O . GLY A 1 174 ? -6.259 -2.367 -7.793 1.00 97.94 174 GLY A O 1
ATOM 1368 N N . SER A 1 175 ? -6.634 -0.360 -6.843 1.00 97.19 175 SER A N 1
ATOM 1369 C CA . SER A 1 175 ? -7.918 -0.082 -7.500 1.00 97.19 175 SER A CA 1
ATOM 1370 C C . SER A 1 175 ? -8.316 1.389 -7.366 1.00 97.19 175 SER A C 1
ATOM 1372 O O . SER A 1 175 ? -7.790 2.114 -6.511 1.00 97.19 175 SER A O 1
ATOM 1374 N N . ILE A 1 176 ? -9.263 1.816 -8.206 1.00 96.81 176 ILE A N 1
ATOM 1375 C CA . ILE A 1 176 ? -9.910 3.130 -8.126 1.00 96.81 176 ILE A CA 1
ATOM 1376 C C . ILE A 1 176 ? -11.417 2.950 -7.916 1.00 96.81 176 ILE A C 1
ATOM 1378 O O . ILE A 1 176 ? -12.083 2.239 -8.663 1.00 96.81 176 ILE A O 1
ATOM 1382 N N . VAL A 1 177 ? -11.966 3.600 -6.892 1.00 95.31 177 VAL A N 1
ATOM 1383 C CA . VAL A 1 177 ? -13.358 3.474 -6.452 1.00 95.31 177 VAL A CA 1
ATOM 1384 C C . VAL A 1 177 ? -14.057 4.831 -6.563 1.00 95.31 177 VAL A C 1
ATOM 1386 O O . VAL A 1 177 ? -13.817 5.720 -5.754 1.00 95.31 177 VAL A O 1
ATOM 1389 N N . LEU A 1 178 ? -14.929 4.977 -7.565 1.00 94.81 178 LEU A N 1
ATOM 1390 C CA . LEU A 1 178 ? -15.588 6.242 -7.942 1.00 94.81 178 LEU A CA 1
ATOM 1391 C C . LEU A 1 178 ? -17.087 6.283 -7.590 1.00 94.81 178 LEU A C 1
ATOM 1393 O O . LEU A 1 178 ? -17.868 6.940 -8.267 1.00 94.81 178 LEU A O 1
ATOM 1397 N N . ASP A 1 179 ? -17.526 5.508 -6.598 1.00 92.88 179 ASP A N 1
ATOM 1398 C CA . ASP A 1 179 ? -18.934 5.468 -6.169 1.00 92.88 179 ASP A CA 1
ATOM 1399 C C . ASP A 1 179 ? -19.200 6.291 -4.893 1.00 92.88 179 ASP A C 1
ATOM 1401 O O . ASP A 1 179 ? -20.339 6.365 -4.421 1.00 92.88 179 ASP A O 1
ATOM 1405 N N . GLY A 1 180 ? -18.159 6.927 -4.346 1.00 90.69 180 GLY A N 1
ATOM 1406 C CA . GLY A 1 180 ? -18.209 7.736 -3.129 1.00 90.69 180 GLY A CA 1
ATOM 1407 C C . GLY A 1 180 ? -18.178 6.937 -1.821 1.00 90.69 180 GLY A C 1
ATOM 1408 O O . GLY A 1 180 ? -18.265 7.546 -0.758 1.00 90.69 180 GLY A O 1
ATOM 1409 N N . ARG A 1 181 ? -18.041 5.600 -1.857 1.00 91.50 181 ARG A N 1
ATOM 1410 C CA . ARG A 1 181 ? -18.065 4.750 -0.644 1.00 91.50 181 ARG A CA 1
ATOM 1411 C C . ARG A 1 181 ? -16.772 4.732 0.169 1.00 91.50 181 ARG A C 1
ATOM 1413 O O . ARG A 1 181 ? -16.731 4.109 1.226 1.00 91.50 181 ARG A O 1
ATOM 1420 N N . MET A 1 182 ? -15.716 5.340 -0.358 1.00 89.88 182 MET A N 1
ATOM 1421 C CA . MET A 1 182 ? -14.402 5.425 0.275 1.00 89.88 182 MET A CA 1
ATOM 1422 C C . MET A 1 182 ? -14.065 6.895 0.495 1.00 89.88 182 MET A C 1
ATOM 1424 O O . MET A 1 182 ? -14.443 7.747 -0.317 1.00 89.88 182 MET A O 1
ATOM 1428 N N . TYR A 1 183 ? -13.315 7.204 1.553 1.00 85.75 183 TYR A N 1
ATOM 1429 C CA . TYR A 1 183 ? -12.784 8.556 1.729 1.00 85.75 183 TYR A CA 1
ATOM 1430 C C . TYR A 1 183 ? -11.934 8.998 0.527 1.00 85.75 183 TYR A C 1
ATOM 1432 O O . TYR A 1 183 ? -12.184 10.062 -0.046 1.00 85.75 183 TYR A O 1
ATOM 1440 N N . SER A 1 184 ? -10.971 8.156 0.137 1.00 92.00 184 SER A N 1
ATOM 1441 C CA . SER A 1 184 ? -10.120 8.360 -1.035 1.00 92.00 184 SER A CA 1
ATOM 1442 C C . SER A 1 184 ? -10.549 7.416 -2.159 1.00 92.00 184 SER A C 1
ATOM 1444 O O . SER A 1 184 ? -10.652 6.206 -1.926 1.00 92.00 184 SER A O 1
ATOM 1446 N N . PRO A 1 185 ? -10.753 7.909 -3.395 1.00 95.50 185 PRO A N 1
ATOM 1447 C CA . PRO A 1 185 ? -11.070 7.047 -4.525 1.00 95.50 185 PRO A CA 1
ATOM 1448 C C . PRO A 1 185 ? -9.887 6.154 -4.908 1.00 95.50 185 PRO A C 1
ATOM 1450 O O . PRO A 1 185 ? -10.076 5.168 -5.605 1.00 95.50 185 PRO A O 1
ATOM 1453 N N . VAL A 1 186 ? -8.667 6.462 -4.464 1.00 97.19 186 VAL A N 1
ATOM 1454 C CA . VAL A 1 186 ? -7.468 5.685 -4.789 1.00 97.19 186 VAL A CA 1
ATOM 1455 C C . VAL A 1 186 ? -7.164 4.724 -3.646 1.00 97.19 186 VAL A C 1
ATOM 1457 O O . VAL A 1 186 ? -7.019 5.141 -2.499 1.00 97.19 186 VAL A O 1
ATOM 1460 N N . GLN A 1 187 ? -7.041 3.438 -3.963 1.00 96.06 187 GLN A N 1
ATOM 1461 C CA . GLN A 1 187 ? -6.719 2.380 -3.006 1.00 96.06 187 GLN A CA 1
ATOM 1462 C C . GLN A 1 187 ? -5.349 1.789 -3.339 1.00 96.06 187 GLN A C 1
ATOM 1464 O O . GLN A 1 187 ? -5.069 1.520 -4.507 1.00 96.06 187 GLN A O 1
ATOM 1469 N N . THR A 1 188 ? -4.494 1.572 -2.343 1.00 96.94 188 THR A N 1
ATOM 1470 C CA . THR A 1 188 ? -3.123 1.069 -2.506 1.00 96.94 188 THR A CA 1
ATOM 1471 C C . THR A 1 188 ? -2.940 -0.323 -1.909 1.00 96.94 188 THR A C 1
ATOM 1473 O O . THR A 1 188 ? -3.534 -0.670 -0.891 1.00 96.94 188 THR A O 1
ATOM 1476 N N . TRP A 1 189 ? -2.078 -1.113 -2.546 1.00 97.31 189 TRP A N 1
ATOM 1477 C CA . TRP A 1 189 ? -1.448 -2.306 -2.002 1.00 97.31 189 TRP A CA 1
ATOM 1478 C C . TRP A 1 189 ? -0.072 -1.946 -1.448 1.00 97.31 189 TRP A C 1
ATOM 1480 O O . TRP A 1 189 ? 0.793 -1.441 -2.168 1.00 97.31 189 TRP A O 1
ATOM 1490 N N . GLU A 1 190 ? 0.139 -2.236 -0.168 1.00 95.75 190 GLU A N 1
ATOM 1491 C CA . GLU A 1 190 ? 1.361 -1.893 0.557 1.00 95.75 190 GLU A CA 1
ATOM 1492 C C . GLU A 1 190 ? 1.908 -3.090 1.340 1.00 95.75 190 GLU A C 1
ATOM 1494 O O . GLU A 1 190 ? 1.171 -3.961 1.801 1.00 95.75 190 GLU A O 1
ATOM 1499 N N . ALA A 1 191 ? 3.218 -3.113 1.550 1.00 94.12 191 ALA A N 1
ATOM 1500 C CA . ALA A 1 191 ? 3.887 -4.019 2.480 1.00 94.12 191 ALA A CA 1
ATOM 1501 C C . ALA A 1 191 ? 4.652 -3.202 3.530 1.00 94.12 191 ALA A C 1
ATOM 1503 O O . ALA A 1 191 ? 4.700 -1.979 3.463 1.00 94.12 191 ALA A O 1
ATOM 1504 N N . THR A 1 192 ? 5.236 -3.862 4.532 1.00 87.31 192 THR A N 1
ATOM 1505 C CA . THR A 1 192 ? 6.096 -3.178 5.512 1.00 87.31 192 THR A CA 1
ATOM 1506 C C . THR A 1 192 ? 7.466 -3.829 5.572 1.00 87.31 192 THR A C 1
ATOM 1508 O O . THR A 1 192 ? 7.648 -4.963 5.132 1.00 87.31 192 THR A O 1
ATOM 1511 N N . VAL A 1 193 ? 8.428 -3.122 6.153 1.00 84.06 193 VAL A N 1
ATOM 1512 C CA . VAL A 1 193 ? 9.759 -3.660 6.448 1.00 84.06 193 VAL A CA 1
ATOM 1513 C C . VAL A 1 193 ? 9.728 -4.571 7.688 1.00 84.06 193 VAL A C 1
ATOM 1515 O O . VAL A 1 193 ? 8.820 -4.445 8.520 1.00 84.06 193 VAL A O 1
ATOM 1518 N N . PRO A 1 194 ? 10.680 -5.512 7.839 1.00 89.25 194 PRO A N 1
ATOM 1519 C CA . PRO A 1 194 ? 11.669 -5.956 6.846 1.00 89.25 194 PRO A CA 1
ATOM 1520 C C . PRO A 1 194 ? 11.073 -6.937 5.822 1.00 89.25 194 PRO A C 1
ATOM 1522 O O . PRO A 1 194 ? 10.055 -7.565 6.091 1.00 89.25 194 PRO A O 1
ATOM 1525 N N . ARG A 1 195 ? 11.722 -7.147 4.679 1.00 91.81 195 ARG A N 1
ATOM 1526 C CA . ARG A 1 195 ? 11.271 -8.093 3.643 1.00 91.81 195 ARG A CA 1
ATOM 1527 C C . ARG A 1 195 ? 10.986 -9.502 4.194 1.00 91.81 195 ARG A C 1
ATOM 1529 O O . ARG A 1 195 ? 11.868 -10.138 4.769 1.00 91.81 195 ARG A O 1
ATOM 1536 N N . LYS A 1 196 ? 9.752 -9.998 4.026 1.00 91.94 196 LYS A N 1
ATOM 1537 C CA . LYS A 1 196 ? 9.322 -11.362 4.419 1.00 91.94 196 LYS A CA 1
ATOM 1538 C C . LYS A 1 196 ? 8.071 -11.781 3.646 1.00 91.94 196 LYS A C 1
ATOM 1540 O O . LYS A 1 196 ? 7.392 -10.931 3.078 1.00 91.94 196 LYS A O 1
ATOM 1545 N N . VAL A 1 197 ? 7.740 -13.073 3.643 1.00 91.19 197 VAL A N 1
ATOM 1546 C CA . VAL A 1 197 ? 6.453 -13.551 3.106 1.00 91.19 197 VAL A CA 1
ATOM 1547 C C . VAL A 1 197 ? 5.339 -13.074 4.041 1.00 91.19 197 VAL A C 1
ATOM 1549 O O . VAL A 1 197 ? 5.349 -13.407 5.225 1.00 91.19 197 VAL A O 1
ATOM 1552 N N . ARG A 1 198 ? 4.422 -12.251 3.530 1.00 88.69 198 ARG A N 1
ATOM 1553 C CA . ARG A 1 198 ? 3.397 -11.550 4.318 1.00 88.69 198 ARG A CA 1
ATOM 1554 C C . ARG A 1 198 ? 2.182 -11.210 3.468 1.00 88.69 198 ARG A C 1
ATOM 1556 O O . ARG A 1 198 ? 2.277 -11.211 2.239 1.00 88.69 198 ARG A O 1
ATOM 1563 N N . LYS A 1 199 ? 1.082 -10.839 4.122 1.00 91.25 199 LYS A N 1
ATOM 1564 C CA . LYS A 1 199 ? -0.047 -10.226 3.420 1.00 91.25 199 LYS A CA 1
ATOM 1565 C C . LYS A 1 199 ? 0.284 -8.812 2.956 1.00 91.25 199 LYS A C 1
ATOM 1567 O O . LYS A 1 199 ? 0.967 -8.062 3.661 1.00 91.25 199 LYS A O 1
ATOM 1572 N N . LEU A 1 200 ? -0.267 -8.440 1.807 1.00 94.44 200 LEU A N 1
ATOM 1573 C CA . LEU A 1 200 ? -0.397 -7.045 1.417 1.00 94.44 200 LEU A CA 1
ATOM 1574 C C . LEU A 1 200 ? -1.458 -6.361 2.274 1.00 94.44 200 LEU A C 1
ATOM 1576 O O . LEU A 1 200 ? -2.447 -6.962 2.695 1.00 94.44 200 LEU A O 1
ATOM 1580 N N . ARG A 1 201 ? -1.233 -5.081 2.542 1.00 91.94 201 ARG A N 1
ATOM 1581 C CA . ARG A 1 201 ? -2.176 -4.201 3.214 1.00 91.94 201 ARG A CA 1
ATOM 1582 C C . ARG A 1 201 ? -2.890 -3.385 2.152 1.00 91.94 201 ARG A C 1
ATOM 1584 O O . ARG A 1 201 ? -2.231 -2.635 1.438 1.00 91.94 201 ARG A O 1
ATOM 1591 N N . GLN A 1 202 ? -4.207 -3.536 2.057 1.00 92.12 202 GLN A N 1
ATOM 1592 C CA . GLN A 1 202 ? -5.026 -2.578 1.326 1.00 92.12 202 GLN A CA 1
ATOM 1593 C C . GLN A 1 202 ? -5.208 -1.327 2.181 1.00 92.12 202 GLN A C 1
ATOM 1595 O O . GLN A 1 202 ? -5.512 -1.451 3.371 1.00 92.12 202 GLN A O 1
ATOM 1600 N N . ARG A 1 203 ? -5.025 -0.140 1.603 1.00 91.06 203 ARG A N 1
ATOM 1601 C CA . ARG A 1 203 ? -5.263 1.137 2.286 1.00 91.06 203 ARG A CA 1
ATOM 1602 C C . ARG A 1 203 ? -5.891 2.150 1.340 1.00 91.06 203 ARG A C 1
ATOM 1604 O O . ARG A 1 203 ? -5.666 2.097 0.135 1.00 91.06 203 ARG A O 1
ATOM 1611 N N . SER A 1 204 ? -6.618 3.110 1.901 1.00 91.25 204 SER A N 1
ATOM 1612 C CA . SER A 1 204 ? -6.896 4.365 1.205 1.00 91.25 204 SER A CA 1
ATOM 1613 C C . SER A 1 204 ? -5.579 5.110 0.975 1.00 91.25 204 SER A C 1
ATOM 1615 O O . SER A 1 204 ? -4.733 5.174 1.871 1.00 91.25 204 SER A O 1
ATOM 1617 N N . TYR A 1 205 ? -5.400 5.653 -0.230 1.00 92.69 205 TYR A N 1
ATOM 1618 C CA . TYR A 1 205 ? -4.219 6.432 -0.582 1.00 92.69 205 TYR A CA 1
ATOM 1619 C C . TYR A 1 205 ? -4.079 7.621 0.363 1.00 92.69 205 TYR A C 1
ATOM 1621 O O . TYR A 1 205 ? -4.971 8.467 0.439 1.00 92.69 205 TYR A O 1
ATOM 1629 N N . PHE A 1 206 ? -2.942 7.671 1.046 1.00 87.31 206 PHE A N 1
ATOM 1630 C CA . PHE A 1 206 ? -2.564 8.745 1.943 1.00 87.31 206 PHE A CA 1
ATOM 1631 C C . PHE A 1 206 ? -1.073 9.008 1.760 1.00 87.31 206 PHE A C 1
ATOM 1633 O O . PHE A 1 206 ? -0.252 8.111 1.959 1.00 87.31 206 PHE A O 1
ATOM 1640 N N . SER A 1 207 ? -0.723 10.227 1.368 1.00 87.62 207 SER A N 1
ATOM 1641 C CA . SER A 1 207 ? 0.662 10.621 1.137 1.00 87.62 207 SER A CA 1
ATOM 1642 C C . SER A 1 207 ? 0.886 12.039 1.643 1.00 87.62 207 SER A C 1
ATOM 1644 O O . SER A 1 207 ? 0.020 12.896 1.431 1.00 87.62 207 SER A O 1
ATOM 1646 N N . PRO A 1 208 ? 2.047 12.323 2.261 1.00 89.88 208 PRO A N 1
ATOM 1647 C CA . PRO A 1 208 ? 2.485 13.697 2.440 1.00 89.88 208 PRO A CA 1
ATOM 1648 C C . PRO A 1 208 ? 2.733 14.363 1.078 1.00 89.88 208 PRO A C 1
ATOM 1650 O O . PRO A 1 208 ? 2.654 13.727 0.019 1.00 89.88 208 PRO A O 1
ATOM 1653 N N . TRP A 1 209 ? 3.038 15.660 1.126 1.00 91.81 209 TRP A N 1
ATOM 1654 C CA . TRP A 1 209 ? 3.433 16.424 -0.052 1.00 91.81 209 TRP A CA 1
ATOM 1655 C C . TRP A 1 209 ? 4.645 15.774 -0.744 1.00 91.81 209 TRP A C 1
ATOM 1657 O O . TRP A 1 209 ? 5.595 15.399 -0.051 1.00 91.81 209 TRP A O 1
ATOM 1667 N N . PRO A 1 210 ? 4.634 15.626 -2.080 1.00 94.62 210 PRO A N 1
ATOM 1668 C CA . PRO A 1 210 ? 5.707 14.952 -2.789 1.00 94.62 210 PRO A CA 1
ATOM 1669 C C . PRO A 1 210 ? 6.951 15.842 -2.920 1.00 94.62 210 PRO A C 1
ATOM 1671 O O . PRO A 1 210 ? 6.858 17.057 -3.086 1.00 94.62 210 PRO A O 1
ATOM 1674 N N . ASP A 1 211 ? 8.124 15.222 -2.899 1.00 94.62 211 ASP A N 1
ATOM 1675 C CA . ASP A 1 211 ? 9.416 15.871 -3.083 1.00 94.62 211 ASP A CA 1
ATOM 1676 C C . ASP A 1 211 ? 9.976 15.505 -4.465 1.00 94.62 211 ASP A C 1
ATOM 1678 O O . ASP A 1 211 ? 10.241 14.335 -4.758 1.00 94.62 211 ASP A O 1
ATOM 1682 N N . ALA A 1 212 ? 10.124 16.519 -5.323 1.00 94.69 212 ALA A N 1
ATOM 1683 C CA . ALA A 1 212 ? 10.641 16.359 -6.678 1.00 94.69 212 ALA A CA 1
ATOM 1684 C C . ALA A 1 212 ? 12.109 15.909 -6.687 1.00 94.69 212 ALA A C 1
ATOM 1686 O O . ALA A 1 212 ? 12.479 15.084 -7.518 1.00 94.69 212 ALA A O 1
ATOM 1687 N N . ASP A 1 213 ? 12.925 16.397 -5.748 1.00 93.56 213 ASP A N 1
ATOM 1688 C CA . ASP A 1 213 ? 14.353 16.072 -5.678 1.00 93.56 213 ASP A CA 1
ATOM 1689 C C . ASP A 1 213 ? 14.563 14.633 -5.190 1.00 93.56 213 ASP A C 1
ATOM 1691 O O . ASP A 1 213 ? 15.489 13.944 -5.620 1.00 93.56 213 ASP A O 1
ATOM 1695 N N . ALA A 1 214 ? 13.665 14.149 -4.328 1.00 93.00 214 ALA A N 1
ATOM 1696 C CA . ALA A 1 214 ? 13.626 12.751 -3.909 1.00 93.00 214 ALA A CA 1
ATOM 1697 C C . ALA A 1 214 ? 12.948 11.821 -4.937 1.00 93.00 214 ALA A C 1
ATOM 1699 O O . ALA A 1 214 ? 12.940 10.605 -4.736 1.00 93.00 214 ALA A O 1
ATOM 1700 N N . GLY A 1 215 ? 12.347 12.372 -6.001 1.00 92.88 215 GLY A N 1
ATOM 1701 C CA . GLY A 1 215 ? 11.533 11.635 -6.971 1.00 92.88 215 GLY A CA 1
ATOM 1702 C C . GLY A 1 215 ? 10.352 10.901 -6.331 1.00 92.88 215 GLY A C 1
ATOM 1703 O O . GLY A 1 215 ? 10.007 9.788 -6.730 1.00 92.88 215 GLY A O 1
ATOM 1704 N N . SER A 1 216 ? 9.757 11.500 -5.296 1.00 96.06 216 SER A N 1
ATOM 1705 C CA . SER A 1 216 ? 8.592 10.949 -4.610 1.00 96.06 216 SER A CA 1
ATOM 1706 C C . SER A 1 216 ? 7.282 11.371 -5.298 1.00 96.06 216 SER A C 1
ATOM 1708 O O . SER A 1 216 ? 7.272 12.209 -6.200 1.00 96.06 216 SER A O 1
ATOM 1710 N N . GLY A 1 217 ? 6.152 10.810 -4.865 1.00 97.00 217 GLY A N 1
ATOM 1711 C CA . GLY A 1 217 ? 4.815 11.136 -5.363 1.00 97.00 217 GLY A CA 1
ATOM 1712 C C . GLY A 1 217 ? 4.163 9.994 -6.137 1.00 97.00 217 GLY A C 1
ATOM 1713 O O . GLY A 1 217 ? 4.427 8.817 -5.888 1.00 97.00 217 GLY A O 1
ATOM 1714 N N . VAL A 1 218 ? 3.265 10.351 -7.052 1.00 98.06 218 VAL A N 1
ATOM 1715 C CA . VAL A 1 218 ? 2.520 9.431 -7.917 1.00 98.06 218 VAL A CA 1
ATOM 1716 C C . VAL A 1 218 ? 3.274 9.264 -9.236 1.00 98.06 218 VAL A C 1
ATOM 1718 O O . VAL A 1 218 ? 3.344 10.190 -10.048 1.00 98.06 218 VAL A O 1
ATOM 1721 N N . VAL A 1 219 ? 3.831 8.077 -9.460 1.00 98.38 219 VAL A N 1
ATOM 1722 C CA . VAL A 1 219 ? 4.770 7.802 -10.558 1.00 98.38 219 VAL A CA 1
ATOM 1723 C C . VAL A 1 219 ? 4.433 6.498 -11.288 1.00 98.38 219 VAL A C 1
ATOM 1725 O O . VAL A 1 219 ? 3.656 5.669 -10.810 1.00 98.38 219 VAL A O 1
ATOM 1728 N N . ARG A 1 220 ? 5.011 6.289 -12.472 1.00 98.44 220 ARG A N 1
ATOM 1729 C CA . ARG A 1 220 ? 4.909 5.032 -13.235 1.00 98.44 220 ARG A CA 1
ATOM 1730 C C . ARG A 1 220 ? 6.278 4.528 -13.651 1.00 98.44 220 ARG A C 1
ATOM 1732 O O . ARG A 1 220 ? 7.202 5.313 -13.769 1.00 98.44 220 ARG A O 1
ATOM 1739 N N . PHE A 1 221 ? 6.399 3.224 -13.891 1.00 98.56 221 PHE A N 1
ATOM 1740 C CA . PHE A 1 221 ? 7.652 2.627 -14.351 1.00 98.56 221 PHE A CA 1
ATOM 1741 C C . PHE A 1 221 ? 8.044 3.112 -15.745 1.00 98.56 221 PHE A C 1
ATOM 1743 O O . PHE A 1 221 ? 7.242 3.052 -16.681 1.00 98.56 221 PHE A O 1
ATOM 1750 N N . CYS A 1 222 ? 9.308 3.497 -15.893 1.00 98.62 222 CYS A N 1
ATOM 1751 C CA . CYS A 1 222 ? 9.903 3.785 -17.184 1.00 98.62 222 CYS A CA 1
ATOM 1752 C C . CYS A 1 222 ? 9.944 2.522 -18.063 1.00 98.62 222 CYS A C 1
ATOM 1754 O O . CYS A 1 222 ? 10.009 1.385 -17.585 1.00 98.62 222 CYS A O 1
ATOM 1756 N N . TRP A 1 223 ? 9.889 2.701 -19.381 1.00 98.50 223 TRP A N 1
ATOM 1757 C CA . TRP A 1 223 ? 9.786 1.605 -20.344 1.00 98.50 223 TRP A CA 1
ATOM 1758 C C . TRP A 1 223 ? 11.191 1.225 -20.791 1.00 98.50 223 TRP A C 1
ATOM 1760 O O . TRP A 1 223 ? 11.889 2.080 -21.339 1.00 98.50 223 TRP A O 1
ATOM 1770 N N . PRO A 1 224 ? 11.638 -0.029 -20.596 1.00 98.00 224 PRO A N 1
ATOM 1771 C CA . PRO A 1 224 ? 12.938 -0.430 -21.101 1.00 98.00 224 PRO A CA 1
ATOM 1772 C C . PRO A 1 224 ? 12.901 -0.503 -22.629 1.00 98.00 224 PRO A C 1
ATOM 1774 O O . PRO A 1 224 ? 12.077 -1.214 -23.214 1.00 98.00 224 PRO A O 1
ATOM 1777 N N . ILE A 1 225 ? 13.824 0.205 -23.268 1.00 96.81 225 ILE A N 1
ATOM 1778 C CA . ILE A 1 225 ? 14.030 0.227 -24.714 1.00 96.81 225 ILE A CA 1
ATOM 1779 C C . ILE A 1 225 ? 15.438 -0.256 -25.042 1.00 96.81 225 ILE A C 1
ATOM 1781 O O . ILE A 1 225 ? 16.365 -0.120 -24.244 1.00 96.81 225 ILE A O 1
ATOM 1785 N N . ASN A 1 226 ? 15.598 -0.839 -26.226 1.00 94.69 226 ASN A N 1
ATOM 1786 C CA . ASN A 1 226 ? 16.899 -1.241 -26.737 1.00 94.69 226 ASN A CA 1
ATOM 1787 C C . ASN A 1 226 ? 17.272 -0.343 -27.913 1.00 94.69 226 ASN A C 1
ATOM 1789 O O . ASN A 1 226 ? 16.606 -0.375 -28.949 1.00 94.69 226 ASN A O 1
ATOM 1793 N N . THR A 1 227 ? 18.356 0.410 -27.754 1.00 93.06 227 THR A N 1
ATOM 1794 C CA . THR A 1 227 ? 18.891 1.294 -28.786 1.00 93.06 227 THR A CA 1
ATOM 1795 C C . THR A 1 227 ? 20.318 0.863 -29.093 1.00 93.06 227 THR A C 1
ATOM 1797 O O . THR A 1 227 ? 21.210 0.963 -28.251 1.00 93.06 227 THR A O 1
ATOM 1800 N N . GLY A 1 228 ? 20.544 0.338 -30.300 1.00 89.06 228 GLY A N 1
ATOM 1801 C CA . GLY A 1 228 ? 21.877 -0.093 -30.735 1.00 89.06 228 GLY A CA 1
ATOM 1802 C C . GLY A 1 228 ? 22.461 -1.252 -29.917 1.00 89.06 228 GLY A C 1
ATOM 1803 O O . GLY A 1 228 ? 23.665 -1.287 -29.685 1.00 89.06 228 GLY A O 1
ATOM 1804 N N . GLY A 1 229 ? 21.623 -2.177 -29.436 1.00 89.69 229 GLY A N 1
ATOM 1805 C CA . GLY A 1 229 ? 22.053 -3.324 -28.628 1.00 89.69 229 GLY A CA 1
ATOM 1806 C C . GLY A 1 229 ? 22.220 -3.014 -27.138 1.00 89.69 229 GLY A C 1
ATOM 1807 O O . GLY A 1 229 ? 22.476 -3.930 -26.358 1.00 89.69 229 GLY A O 1
ATOM 1808 N N . ARG A 1 230 ? 22.038 -1.756 -26.723 1.00 93.56 230 ARG A N 1
ATOM 1809 C CA . ARG A 1 230 ? 22.090 -1.334 -25.323 1.00 93.56 230 ARG A CA 1
ATOM 1810 C C . ARG A 1 230 ? 20.684 -1.087 -24.796 1.00 93.56 230 ARG A C 1
ATOM 1812 O O . ARG A 1 230 ? 19.909 -0.358 -25.409 1.00 93.56 230 ARG A O 1
ATOM 1819 N N . TRP A 1 231 ? 20.381 -1.674 -23.644 1.00 95.25 231 TRP A N 1
ATOM 1820 C CA . TRP A 1 231 ? 19.150 -1.392 -22.918 1.00 95.25 231 TRP A CA 1
ATOM 1821 C C . TRP A 1 231 ? 19.290 -0.127 -22.071 1.00 95.25 231 TRP A C 1
ATOM 1823 O O . TRP A 1 231 ? 20.323 0.095 -21.436 1.00 95.25 231 TRP A O 1
ATOM 1833 N N . SER A 1 232 ? 18.248 0.693 -22.088 1.00 97.19 232 SER A N 1
ATOM 1834 C CA . SER A 1 232 ? 18.067 1.876 -21.248 1.00 97.19 232 SER A CA 1
ATOM 1835 C C . SER A 1 232 ? 16.574 2.105 -21.021 1.00 97.19 232 SER A C 1
ATOM 1837 O O . SER A 1 232 ? 15.741 1.400 -21.591 1.00 97.19 232 SER A O 1
ATOM 1839 N N . TYR A 1 233 ? 16.217 3.094 -20.212 1.00 98.06 233 TYR A N 1
ATOM 1840 C CA . TYR A 1 233 ? 14.842 3.578 -20.164 1.00 98.06 233 TYR A CA 1
ATOM 1841 C C . TYR A 1 233 ? 14.554 4.554 -21.304 1.00 98.06 233 TYR A C 1
ATOM 1843 O O . TYR A 1 233 ? 15.456 5.249 -21.782 1.00 98.06 233 TYR A O 1
ATOM 1851 N N . LEU A 1 234 ? 13.297 4.578 -21.746 1.00 97.75 234 LEU A N 1
ATOM 1852 C CA . LEU A 1 234 ? 12.750 5.676 -22.534 1.00 97.75 234 LEU A CA 1
ATOM 1853 C C . LEU A 1 234 ? 12.849 6.976 -21.706 1.00 97.75 234 LEU A C 1
ATOM 1855 O O . LEU A 1 234 ? 12.585 6.927 -20.502 1.00 97.75 234 LEU A O 1
ATOM 1859 N N . PRO A 1 235 ? 13.242 8.122 -22.296 1.00 97.69 235 PRO A N 1
ATOM 1860 C CA . PRO A 1 235 ? 13.281 9.388 -21.571 1.00 97.69 235 PRO A CA 1
ATOM 1861 C C . PRO A 1 235 ? 11.918 9.744 -20.970 1.00 97.69 235 PRO A C 1
ATOM 1863 O O . PRO A 1 235 ? 10.890 9.599 -21.628 1.00 97.69 235 PRO A O 1
ATOM 1866 N N . GLU A 1 236 ? 11.904 10.252 -19.735 1.00 97.25 236 GLU A N 1
ATOM 1867 C CA . GLU A 1 236 ? 10.667 10.542 -18.994 1.00 97.25 236 GLU A CA 1
ATOM 1868 C C . GLU A 1 236 ? 9.698 11.441 -19.772 1.00 97.25 236 GLU A C 1
ATOM 1870 O O . GLU A 1 236 ? 8.500 11.188 -19.803 1.00 97.25 236 GLU A O 1
ATOM 1875 N N . THR A 1 237 ? 10.206 12.459 -20.467 1.00 97.94 237 THR A N 1
ATOM 1876 C CA . THR A 1 237 ? 9.391 13.407 -21.244 1.00 97.94 237 THR A CA 1
ATOM 1877 C C . THR A 1 237 ? 8.721 12.790 -22.472 1.00 97.94 237 THR A C 1
ATOM 1879 O O . THR A 1 237 ? 7.792 13.382 -23.020 1.00 97.94 237 THR A O 1
ATOM 1882 N N . GLU A 1 238 ? 9.180 11.619 -22.916 1.00 97.94 238 GLU A N 1
ATOM 1883 C CA . GLU A 1 238 ? 8.591 10.862 -24.024 1.00 97.94 238 GLU A CA 1
ATOM 1884 C C . GLU A 1 238 ? 7.525 9.870 -23.542 1.00 97.94 238 GLU A C 1
ATOM 1886 O O . GLU A 1 238 ? 6.793 9.292 -24.350 1.00 97.94 238 GLU A O 1
ATOM 1891 N N . HIS A 1 239 ? 7.398 9.678 -22.227 1.00 98.38 239 HIS A N 1
ATOM 1892 C CA . HIS A 1 239 ? 6.405 8.782 -21.672 1.00 98.38 239 HIS A CA 1
ATOM 1893 C C . HIS A 1 239 ? 4.976 9.337 -21.757 1.00 98.38 239 HIS A C 1
ATOM 1895 O O . HIS A 1 239 ? 4.733 10.533 -21.553 1.00 98.38 239 HIS A O 1
ATOM 1901 N N . PRO A 1 240 ? 3.971 8.462 -21.960 1.00 97.50 240 PRO A N 1
ATOM 1902 C CA . PRO A 1 240 ? 2.585 8.884 -21.903 1.00 97.50 240 PRO A CA 1
ATOM 1903 C C . PRO A 1 240 ? 2.249 9.398 -20.505 1.00 97.50 240 PRO A C 1
ATOM 1905 O O . PRO A 1 240 ? 2.605 8.797 -19.485 1.00 97.50 240 PRO A O 1
ATOM 1908 N N . TYR A 1 241 ? 1.496 10.496 -20.489 1.00 97.81 241 TYR A N 1
ATOM 1909 C CA . TYR A 1 241 ? 1.029 11.172 -19.282 1.00 97.81 241 TYR A CA 1
ATOM 1910 C C . TYR A 1 241 ? 2.126 11.775 -18.401 1.00 97.81 241 TYR A C 1
ATOM 1912 O O . TYR A 1 241 ? 1.795 12.166 -17.284 1.00 97.81 241 TYR A O 1
ATOM 1920 N N . TYR A 1 242 ? 3.376 11.879 -18.866 1.00 98.56 242 TYR A N 1
ATOM 1921 C CA . TYR A 1 242 ? 4.422 12.582 -18.126 1.00 98.56 242 TYR A CA 1
ATOM 1922 C C . TYR A 1 242 ? 3.947 13.979 -17.699 1.00 98.56 242 TYR A C 1
ATOM 1924 O O . TYR A 1 242 ? 3.418 14.745 -18.511 1.00 98.56 242 TYR A O 1
ATOM 1932 N N . SER A 1 243 ? 4.086 14.293 -16.412 1.00 98.50 243 SER A N 1
ATOM 1933 C CA . SER A 1 243 ? 3.788 15.619 -15.871 1.00 98.50 243 SER A CA 1
ATOM 1934 C C . SER A 1 243 ? 4.439 15.805 -14.511 1.00 98.50 243 SER A C 1
ATOM 1936 O O . SER A 1 243 ? 4.388 14.924 -13.658 1.00 98.50 243 SER A O 1
ATOM 1938 N N . VAL A 1 244 ? 4.958 17.007 -14.283 1.00 98.31 244 VAL A N 1
ATOM 1939 C CA . VAL A 1 244 ? 5.508 17.458 -12.997 1.00 98.31 244 VAL A CA 1
ATOM 1940 C C . VAL A 1 244 ? 4.499 18.285 -12.187 1.00 98.31 244 VAL A C 1
ATOM 1942 O O . VAL A 1 244 ? 4.862 18.921 -11.202 1.00 98.31 244 VAL A O 1
ATOM 1945 N N . GLU A 1 245 ? 3.221 18.307 -12.589 1.00 97.94 245 GLU A N 1
ATOM 1946 C CA . GLU A 1 245 ? 2.192 19.165 -11.974 1.00 97.94 245 GLU A CA 1
ATOM 1947 C C . GLU A 1 245 ? 2.014 18.937 -10.470 1.00 97.94 245 GLU A C 1
ATOM 1949 O O . GLU A 1 245 ? 1.705 19.883 -9.750 1.00 97.94 245 GLU A O 1
ATOM 1954 N N . GLN A 1 246 ? 2.238 17.707 -10.000 1.00 97.62 246 GLN A N 1
ATOM 1955 C CA . GLN A 1 246 ? 2.085 17.325 -8.596 1.00 97.62 246 GLN A CA 1
ATOM 1956 C C . GLN A 1 246 ? 3.091 18.012 -7.662 1.00 97.62 246 GLN A C 1
ATOM 1958 O O . GLN A 1 246 ? 2.847 18.098 -6.465 1.00 97.62 246 GLN A O 1
ATOM 1963 N N . TYR A 1 247 ? 4.187 18.541 -8.212 1.00 97.56 247 TYR A N 1
ATOM 1964 C CA . TYR A 1 247 ? 5.207 19.286 -7.472 1.00 97.56 247 TYR A CA 1
ATOM 1965 C C . TYR A 1 247 ? 4.957 20.800 -7.479 1.00 97.56 247 TYR A C 1
ATOM 1967 O O . TYR A 1 247 ? 5.687 21.564 -6.850 1.00 97.56 247 TYR A O 1
ATOM 1975 N N . SER A 1 248 ? 3.943 21.266 -8.213 1.00 97.06 248 SER A N 1
ATOM 1976 C CA . SER A 1 248 ? 3.630 22.688 -8.292 1.00 97.06 248 SER A CA 1
ATOM 1977 C C . SER A 1 248 ? 3.024 23.188 -6.976 1.00 97.06 248 SER A C 1
ATOM 1979 O O . SER A 1 248 ? 2.097 22.558 -6.466 1.00 97.06 248 SER A O 1
ATOM 1981 N N . PRO A 1 249 ? 3.414 24.377 -6.475 1.00 93.69 249 PRO A N 1
ATOM 1982 C CA . PRO A 1 249 ? 2.755 24.998 -5.323 1.00 93.69 249 PRO A CA 1
ATOM 1983 C C . PRO A 1 249 ? 1.242 25.197 -5.506 1.00 93.69 249 PRO A C 1
ATOM 1985 O O . PRO A 1 249 ? 0.510 25.265 -4.526 1.00 93.69 249 PRO A O 1
ATOM 1988 N N . GLY A 1 250 ? 0.765 25.290 -6.754 1.00 95.81 250 GLY A N 1
ATOM 1989 C CA . GLY A 1 250 ? -0.658 25.416 -7.083 1.00 95.81 250 GLY A CA 1
ATOM 1990 C C . GLY A 1 250 ? -1.406 24.084 -7.195 1.00 95.81 250 GLY A C 1
ATOM 1991 O O . GLY A 1 250 ? -2.568 24.079 -7.605 1.00 95.81 250 GLY A O 1
ATOM 1992 N N . PHE A 1 251 ? -0.762 22.949 -6.900 1.00 97.19 251 PHE A N 1
ATOM 1993 C CA . PHE A 1 251 ? -1.410 21.645 -6.999 1.00 97.19 251 PHE A CA 1
ATOM 1994 C C . PHE A 1 251 ? -2.512 21.476 -5.943 1.00 97.19 251 PHE A C 1
ATOM 1996 O O . PHE A 1 251 ? -3.638 21.100 -6.295 1.00 97.19 251 PHE A O 1
ATOM 2003 N N . CYS A 1 252 ? -2.221 21.810 -4.685 1.00 96.69 252 CYS A N 1
ATOM 2004 C CA . CYS A 1 252 ? -3.207 21.837 -3.605 1.00 96.69 252 CYS A CA 1
ATOM 2005 C C . CYS A 1 252 ? -3.767 23.243 -3.397 1.00 96.69 252 CYS A C 1
ATOM 2007 O O . CYS A 1 252 ? -3.075 24.248 -3.568 1.00 96.69 252 CYS A O 1
ATOM 2009 N N . PHE A 1 253 ? -5.024 23.317 -2.976 1.00 95.38 253 PHE A N 1
ATOM 2010 C CA . PHE A 1 253 ? -5.595 24.544 -2.439 1.00 95.38 253 PHE A CA 1
ATOM 2011 C C . PHE A 1 253 ? -5.005 24.881 -1.057 1.00 95.38 253 PHE A C 1
ATOM 2013 O O . PHE A 1 253 ? -4.482 23.998 -0.374 1.00 95.38 253 PHE A O 1
ATOM 2020 N N . PRO A 1 254 ? -5.077 26.149 -0.603 1.00 94.31 254 PRO A N 1
ATOM 2021 C CA . PRO A 1 254 ? -4.624 26.515 0.737 1.00 94.31 254 PRO A CA 1
ATOM 2022 C C . PRO A 1 254 ? -5.296 25.656 1.820 1.00 94.31 254 PRO A C 1
ATOM 2024 O O . PRO A 1 254 ? -6.518 25.651 1.938 1.00 94.31 254 PRO A O 1
ATOM 2027 N N . GLY A 1 255 ? -4.489 24.936 2.605 1.00 91.06 255 GLY A N 1
ATOM 2028 C CA . GLY A 1 255 ? -4.962 24.034 3.664 1.00 91.06 255 GLY A CA 1
ATOM 2029 C C . GLY A 1 255 ? -5.415 22.643 3.195 1.00 91.06 255 GLY A C 1
ATOM 2030 O O . GLY A 1 255 ? -5.730 21.813 4.043 1.00 91.06 255 GLY A O 1
ATOM 2031 N N . GLU A 1 256 ? -5.427 22.371 1.887 1.00 93.44 256 GLU A N 1
ATOM 2032 C CA . GLU A 1 256 ? -5.725 21.048 1.322 1.00 93.44 256 GLU A CA 1
ATOM 2033 C C . GLU A 1 256 ? -4.493 20.137 1.441 1.00 93.44 256 GLU A C 1
ATOM 2035 O O . GLU A 1 256 ? -3.375 20.526 1.089 1.00 93.44 256 GLU A O 1
ATOM 2040 N N . LEU A 1 257 ? -4.697 18.913 1.932 1.00 93.38 257 LEU A N 1
ATOM 2041 C CA . LEU A 1 257 ? -3.646 17.894 1.963 1.00 93.38 257 LEU A CA 1
ATOM 2042 C C . LEU A 1 257 ? -3.419 17.302 0.563 1.00 93.38 257 LEU A C 1
ATOM 2044 O O . LEU A 1 257 ? -4.299 17.334 -0.298 1.00 93.38 257 LEU A O 1
ATOM 2048 N N . PHE A 1 258 ? -2.233 16.746 0.311 1.00 95.44 258 PHE A N 1
ATOM 2049 C CA . PHE A 1 258 ? -1.889 16.235 -1.018 1.00 95.44 258 PHE A CA 1
ATOM 2050 C C . PHE A 1 258 ? -2.815 15.099 -1.480 1.00 95.44 258 PHE A C 1
ATOM 2052 O O . PHE A 1 258 ? -3.312 15.130 -2.603 1.00 95.44 258 PHE A O 1
ATOM 2059 N N . ASP A 1 259 ? -3.126 14.145 -0.604 1.00 94.31 259 ASP A N 1
ATOM 2060 C CA . ASP A 1 259 ? -4.071 13.054 -0.863 1.00 94.31 259 ASP A CA 1
ATOM 2061 C C . ASP A 1 259 ? -5.477 13.555 -1.233 1.00 94.31 259 ASP A C 1
ATOM 2063 O O . ASP A 1 259 ? -6.107 13.000 -2.134 1.00 94.31 259 ASP A O 1
ATOM 2067 N N . GLN A 1 260 ? -5.939 14.647 -0.618 1.00 93.81 260 GLN A N 1
ATOM 2068 C CA . GLN A 1 260 ? -7.215 15.291 -0.953 1.00 93.81 260 GLN A CA 1
ATOM 2069 C C . GLN A 1 260 ? -7.180 15.920 -2.350 1.00 93.81 260 GLN A C 1
ATOM 2071 O O . GLN A 1 260 ? -8.114 15.745 -3.137 1.00 93.81 260 GLN A O 1
ATOM 2076 N N . ALA A 1 261 ? -6.074 16.583 -2.697 1.00 96.44 261 ALA A N 1
ATOM 2077 C CA . ALA A 1 261 ? -5.876 17.165 -4.021 1.00 96.44 261 ALA A CA 1
ATOM 2078 C C . ALA A 1 261 ? -5.781 16.099 -5.127 1.00 96.44 261 ALA A C 1
ATOM 2080 O O . ALA A 1 261 ? -6.222 16.351 -6.257 1.00 96.44 261 ALA A O 1
ATOM 2081 N N . VAL A 1 262 ? -5.232 14.917 -4.813 1.00 97.19 262 VAL A N 1
ATOM 2082 C CA . VAL A 1 262 ? -5.283 13.732 -5.683 1.00 97.19 262 VAL A CA 1
ATOM 2083 C C . VAL A 1 262 ? -6.721 13.242 -5.811 1.00 97.19 262 VAL A C 1
ATOM 2085 O O . VAL A 1 262 ? -7.232 13.164 -6.927 1.00 97.19 262 VAL A O 1
ATOM 2088 N N . ALA A 1 263 ? -7.400 12.979 -4.691 1.00 95.50 263 ALA A N 1
ATOM 2089 C CA . ALA A 1 263 ? -8.773 12.481 -4.666 1.00 95.50 263 ALA A CA 1
ATOM 2090 C C . ALA A 1 263 ? -9.719 13.353 -5.503 1.00 95.50 263 ALA A C 1
ATOM 2092 O O . ALA A 1 263 ? -10.404 12.835 -6.379 1.00 95.50 263 ALA A O 1
ATOM 2093 N N . ARG A 1 264 ? -9.673 14.679 -5.327 1.00 95.44 264 ARG A N 1
ATOM 2094 C CA . ARG A 1 264 ? -10.488 15.654 -6.070 1.00 95.44 264 ARG A CA 1
ATOM 2095 C C . ARG A 1 264 ? -10.259 15.633 -7.584 1.00 95.44 264 ARG A C 1
ATOM 2097 O O . ARG A 1 264 ? -11.165 15.947 -8.350 1.00 95.44 264 ARG A O 1
ATOM 2104 N N . ARG A 1 265 ? -9.041 15.323 -8.038 1.00 96.88 265 ARG A N 1
ATOM 2105 C CA . ARG A 1 265 ? -8.713 15.234 -9.473 1.00 96.88 265 ARG A CA 1
ATOM 2106 C C . ARG A 1 265 ? -9.130 13.904 -10.088 1.00 96.88 265 ARG A C 1
ATOM 2108 O O . ARG A 1 265 ? -9.410 13.859 -11.285 1.00 96.88 265 ARG A O 1
ATOM 2115 N N . ILE A 1 266 ? -9.138 12.837 -9.293 1.00 97.56 266 ILE A N 1
ATOM 2116 C CA . ILE A 1 266 ? -9.558 11.502 -9.727 1.00 97.56 266 ILE A CA 1
ATOM 2117 C C . ILE A 1 266 ? -11.079 11.369 -9.708 1.00 97.56 266 ILE A C 1
ATOM 2119 O O . ILE A 1 266 ? -11.652 10.846 -10.659 1.00 97.56 266 ILE A O 1
ATOM 2123 N N . ASP A 1 267 ? -11.728 11.893 -8.675 1.00 96.06 267 ASP A N 1
ATOM 2124 C CA . ASP A 1 267 ? -13.177 11.931 -8.550 1.00 96.06 267 ASP A CA 1
ATOM 2125 C C . ASP A 1 267 ? -13.647 13.368 -8.269 1.00 96.06 267 ASP A C 1
ATOM 2127 O O . ASP A 1 267 ? -13.736 13.785 -7.111 1.00 96.06 267 ASP A O 1
ATOM 2131 N N . PRO A 1 268 ? -13.928 14.163 -9.319 1.00 92.81 268 PRO A N 1
ATOM 2132 C CA . PRO A 1 268 ? -14.423 15.526 -9.162 1.00 92.81 268 PRO A CA 1
ATOM 2133 C C . PRO A 1 268 ? -15.920 15.578 -8.814 1.00 92.81 268 PRO A C 1
ATOM 2135 O O . PRO A 1 268 ? -16.488 16.671 -8.757 1.00 92.81 268 PRO A O 1
ATOM 2138 N N . THR A 1 269 ? -16.581 14.428 -8.641 1.00 93.75 269 THR A N 1
ATOM 2139 C CA . THR A 1 269 ? -18.020 14.356 -8.390 1.00 93.75 269 THR A CA 1
ATOM 2140 C C . THR A 1 269 ? -18.354 15.010 -7.046 1.00 93.75 269 THR A C 1
ATOM 2142 O O . THR A 1 269 ? -17.819 14.602 -6.011 1.00 93.75 269 THR A O 1
ATOM 2145 N N . PRO A 1 270 ? -19.249 16.014 -7.012 1.00 90.69 270 PRO A N 1
ATOM 2146 C CA . PRO A 1 270 ? -19.729 16.565 -5.757 1.00 90.69 270 PRO A CA 1
ATOM 2147 C C . PRO A 1 270 ? -20.742 15.591 -5.149 1.00 90.69 270 PRO A C 1
ATOM 2149 O O . PRO A 1 270 ? -21.878 15.495 -5.611 1.00 90.69 270 PRO A O 1
ATOM 2152 N N . TYR A 1 271 ? -20.329 14.855 -4.123 1.00 92.19 271 TYR A N 1
ATOM 2153 C CA . TYR A 1 271 ? -21.241 14.018 -3.347 1.00 92.19 271 TYR A CA 1
ATOM 2154 C C . TYR A 1 271 ? -21.962 14.856 -2.298 1.00 92.19 271 TYR A C 1
ATOM 2156 O O . TYR A 1 271 ? -21.331 15.662 -1.611 1.00 92.19 271 TYR A O 1
ATOM 2164 N N . ASP A 1 272 ? -23.264 14.621 -2.138 1.00 95.25 272 ASP A N 1
ATOM 2165 C CA . ASP A 1 272 ? -23.982 15.102 -0.964 1.00 95.25 272 ASP A CA 1
ATOM 2166 C C . ASP A 1 272 ? -23.326 14.514 0.306 1.00 95.25 272 ASP A C 1
ATOM 2168 O O . ASP A 1 272 ? -23.114 13.295 0.368 1.00 95.25 272 ASP A O 1
ATOM 2172 N N . PRO A 1 273 ? -22.960 15.336 1.310 1.00 95.25 273 PRO A N 1
ATOM 2173 C CA . PRO A 1 273 ? -22.278 14.842 2.502 1.00 95.25 273 PRO A CA 1
ATOM 2174 C C . PRO A 1 273 ? -23.060 13.757 3.250 1.00 95.25 273 PRO A C 1
ATOM 2176 O O . PRO A 1 273 ? -22.450 12.802 3.728 1.00 95.25 273 PRO A O 1
ATOM 2179 N N . ALA A 1 274 ? -24.392 13.858 3.323 1.00 96.06 274 ALA A N 1
ATOM 2180 C CA . ALA A 1 274 ? -25.213 12.877 4.026 1.00 96.06 274 ALA A CA 1
ATOM 2181 C C . ALA A 1 274 ? -25.277 11.546 3.259 1.00 96.06 274 ALA A C 1
ATOM 2183 O O . ALA A 1 274 ? -25.133 10.480 3.863 1.00 96.06 274 ALA A O 1
ATOM 2184 N N . GLU A 1 275 ? -25.406 11.594 1.929 1.00 95.31 275 GLU A N 1
ATOM 2185 C CA . GLU A 1 275 ? -25.297 10.406 1.072 1.00 95.31 275 GLU A CA 1
ATOM 2186 C C . GLU A 1 275 ? -23.919 9.739 1.215 1.00 95.31 275 GLU A C 1
ATOM 2188 O O . GLU A 1 275 ? -23.826 8.517 1.366 1.00 95.31 275 GLU A O 1
ATOM 2193 N N . LYS A 1 276 ? -22.840 10.534 1.222 1.00 94.75 276 LYS A N 1
ATOM 2194 C CA . LYS A 1 276 ? -21.470 10.026 1.372 1.00 94.75 276 LYS A CA 1
ATOM 2195 C C . LYS A 1 276 ? -21.263 9.329 2.717 1.00 94.75 276 LYS A C 1
ATOM 2197 O O . LYS A 1 276 ? -20.678 8.248 2.750 1.00 94.75 276 LYS A O 1
ATOM 2202 N N . VAL A 1 277 ? -21.775 9.898 3.811 1.00 95.50 277 VAL A N 1
ATOM 2203 C CA . VAL A 1 277 ? -21.747 9.261 5.139 1.00 95.50 277 VAL A CA 1
ATOM 2204 C C . VAL A 1 277 ? -22.458 7.907 5.103 1.00 95.50 277 VAL A C 1
ATOM 2206 O O . VAL A 1 277 ? -21.885 6.917 5.554 1.00 95.50 277 VAL A O 1
ATOM 2209 N N . GLY A 1 278 ? -23.646 7.827 4.493 1.00 95.88 278 GLY A N 1
ATOM 2210 C CA . GLY A 1 278 ? -24.364 6.560 4.317 1.00 95.88 278 GLY A CA 1
ATOM 2211 C C . GLY A 1 278 ? -23.537 5.501 3.576 1.00 95.88 278 GLY A C 1
ATOM 2212 O O . GLY A 1 278 ? -23.397 4.375 4.053 1.00 95.88 278 GLY A O 1
ATOM 2213 N N . LYS A 1 279 ? -22.899 5.875 2.462 1.00 95.69 279 LYS A N 1
ATOM 2214 C CA . LYS A 1 279 ? -22.047 4.963 1.677 1.00 95.69 279 LYS A CA 1
ATOM 2215 C C . LYS A 1 279 ? -20.798 4.499 2.433 1.00 95.69 279 LYS A C 1
ATOM 2217 O O . LYS A 1 279 ? -20.414 3.333 2.328 1.00 95.69 279 LYS A O 1
ATOM 2222 N N . ILE A 1 280 ? -20.167 5.381 3.211 1.00 95.06 280 ILE A N 1
ATOM 2223 C CA . ILE A 1 280 ? -19.024 5.008 4.059 1.00 95.06 280 ILE A CA 1
ATOM 2224 C C . ILE A 1 280 ? -19.480 4.043 5.164 1.00 95.06 280 ILE A C 1
ATOM 2226 O O . ILE A 1 280 ? -18.803 3.044 5.403 1.00 95.06 280 ILE A O 1
ATOM 2230 N N . MET A 1 281 ? -20.649 4.260 5.783 1.00 96.69 281 MET A N 1
ATOM 2231 C CA . MET A 1 281 ? -21.219 3.322 6.766 1.00 96.69 281 MET A CA 1
ATOM 2232 C C . MET A 1 281 ? -21.441 1.927 6.172 1.00 96.69 281 MET A C 1
ATOM 2234 O O . MET A 1 281 ? -21.072 0.933 6.798 1.00 96.69 281 MET A O 1
ATOM 2238 N N . GLU A 1 282 ? -21.995 1.841 4.960 1.00 95.88 282 GLU A N 1
ATOM 2239 C CA . GLU A 1 282 ? -22.164 0.572 4.238 1.00 95.88 282 GLU A CA 1
ATOM 2240 C C . GLU A 1 282 ? -20.815 -0.109 3.958 1.00 95.88 282 GLU A C 1
ATOM 2242 O O . GLU A 1 282 ? -20.668 -1.321 4.142 1.00 95.88 282 GLU A O 1
ATOM 2247 N N . SER A 1 283 ? -19.800 0.666 3.561 1.00 94.44 283 SER A N 1
ATOM 2248 C CA . SER A 1 283 ? -18.451 0.148 3.318 1.00 94.44 283 SER A CA 1
ATOM 2249 C C . SER A 1 283 ? -17.810 -0.396 4.599 1.00 94.44 283 SER A C 1
ATOM 2251 O O . SER A 1 283 ? -17.303 -1.521 4.600 1.00 94.44 283 SER A O 1
ATOM 2253 N N . ILE A 1 284 ? -17.899 0.346 5.712 1.00 95.94 284 ILE A N 1
ATOM 2254 C CA . ILE A 1 284 ? -17.427 -0.096 7.032 1.00 95.94 284 ILE A CA 1
ATOM 2255 C C . ILE A 1 284 ? -18.160 -1.376 7.451 1.00 95.94 284 ILE A C 1
ATOM 2257 O O . ILE A 1 284 ? -17.518 -2.339 7.870 1.00 95.94 284 ILE A O 1
ATOM 2261 N N . HIS A 1 285 ? -19.487 -1.431 7.299 1.00 96.50 285 HIS A N 1
ATOM 2262 C CA . HIS A 1 285 ? -20.271 -2.625 7.627 1.00 96.50 285 HIS A CA 1
ATOM 2263 C C . HIS A 1 285 ? -19.805 -3.845 6.833 1.00 96.50 285 HIS A C 1
ATOM 2265 O O . HIS A 1 285 ? -19.573 -4.894 7.430 1.00 96.50 285 HIS A O 1
ATOM 2271 N N . ARG A 1 286 ? -19.574 -3.708 5.523 1.00 94.38 286 ARG A N 1
ATOM 2272 C CA . ARG A 1 286 ? -19.025 -4.786 4.688 1.00 94.38 286 ARG A CA 1
ATOM 2273 C C . ARG A 1 286 ? -17.652 -5.256 5.177 1.00 94.38 286 ARG A C 1
ATOM 2275 O O . ARG A 1 286 ? -17.458 -6.462 5.329 1.00 94.38 286 ARG A O 1
ATOM 2282 N N . TYR A 1 287 ? -16.730 -4.340 5.488 1.00 93.50 287 TYR A N 1
ATOM 2283 C CA . TYR A 1 287 ? -15.426 -4.710 6.056 1.00 93.50 287 TYR A CA 1
ATOM 2284 C C . TYR A 1 287 ? -15.566 -5.470 7.380 1.00 93.50 287 TYR A C 1
ATOM 2286 O O . TYR A 1 287 ? -14.827 -6.425 7.630 1.00 93.50 287 TYR A O 1
ATOM 2294 N N . LEU A 1 288 ? -16.530 -5.086 8.219 1.00 96.19 288 LEU A N 1
ATOM 2295 C CA . LEU A 1 288 ? -16.819 -5.780 9.472 1.00 96.19 288 LEU A CA 1
ATOM 2296 C C . LEU A 1 288 ? -17.416 -7.173 9.225 1.00 96.19 288 LEU A C 1
ATOM 2298 O O . LEU A 1 288 ? -17.018 -8.112 9.909 1.00 96.19 288 LEU A O 1
ATOM 2302 N N . GLN A 1 289 ? -18.289 -7.352 8.230 1.00 95.62 289 GLN A N 1
ATOM 2303 C CA . GLN A 1 289 ? -18.820 -8.675 7.866 1.00 95.62 289 GLN A CA 1
ATOM 2304 C C . GLN A 1 289 ? -17.719 -9.627 7.382 1.00 95.62 289 GLN A C 1
ATOM 2306 O O . GLN A 1 289 ? -17.644 -10.767 7.835 1.00 95.62 289 GLN A O 1
ATOM 2311 N N . GLU A 1 290 ? -16.807 -9.159 6.527 1.00 92.19 290 GLU A N 1
ATOM 2312 C CA . GLU A 1 290 ? -15.637 -9.951 6.114 1.00 92.19 290 GLU A CA 1
ATOM 2313 C C . GLU A 1 290 ? -14.752 -10.323 7.310 1.00 92.19 290 GLU A C 1
ATOM 2315 O O . GLU A 1 290 ? -14.233 -11.438 7.415 1.00 92.19 290 GLU A O 1
ATOM 2320 N N . ARG A 1 291 ? -14.600 -9.384 8.249 1.00 94.62 291 ARG A N 1
ATOM 2321 C CA . ARG A 1 291 ? -13.821 -9.579 9.468 1.00 94.62 291 ARG A CA 1
ATOM 2322 C C . ARG A 1 291 ? -14.405 -10.666 10.373 1.00 94.62 291 ARG A C 1
ATOM 2324 O O . ARG A 1 291 ? -13.621 -11.372 11.000 1.00 94.62 291 ARG A O 1
ATOM 2331 N N . VAL A 1 292 ? -15.729 -10.838 10.438 1.00 95.69 292 VAL A N 1
ATOM 2332 C CA . VAL A 1 292 ? -16.384 -11.873 11.268 1.00 95.69 292 VAL A CA 1
ATOM 2333 C C . VAL A 1 292 ? -15.841 -13.265 10.962 1.00 95.69 292 VAL A C 1
ATOM 2335 O O . VAL A 1 292 ? -15.387 -13.950 11.879 1.00 95.69 292 VAL A O 1
ATOM 2338 N N . ALA A 1 293 ? -15.829 -13.663 9.688 1.00 91.88 293 ALA A N 1
ATOM 2339 C CA . ALA A 1 293 ? -15.364 -14.990 9.287 1.00 91.88 293 ALA A CA 1
ATOM 2340 C C . ALA A 1 293 ? -13.886 -15.208 9.653 1.00 91.88 293 ALA A C 1
ATOM 2342 O O . ALA A 1 293 ? -13.532 -16.221 10.258 1.00 91.88 293 ALA A O 1
ATOM 2343 N N . LEU A 1 294 ? -13.036 -14.211 9.378 1.00 92.69 294 LEU A N 1
ATOM 2344 C CA . LEU A 1 294 ? -11.608 -14.251 9.713 1.00 92.69 294 LEU A CA 1
ATOM 2345 C C . LEU A 1 294 ? -11.357 -14.322 11.222 1.00 92.69 294 LEU A C 1
ATOM 2347 O O . LEU A 1 294 ? -10.410 -14.977 11.666 1.00 92.69 294 LEU A O 1
ATOM 2351 N N . VAL A 1 295 ? -12.180 -13.631 12.014 1.00 95.12 295 VAL A N 1
ATOM 2352 C CA . VAL A 1 295 ? -12.067 -13.641 13.471 1.00 95.12 295 VAL A CA 1
ATOM 2353 C C . VAL A 1 295 ? -12.392 -15.014 14.032 1.00 95.12 295 VAL A C 1
ATOM 2355 O O . VAL A 1 295 ? -11.596 -15.552 14.804 1.00 95.12 295 VAL A O 1
ATOM 2358 N N . ASP A 1 296 ? -13.517 -15.584 13.612 1.00 93.06 296 ASP A N 1
ATOM 2359 C CA . ASP A 1 296 ? -13.972 -16.886 14.085 1.00 93.06 296 ASP A CA 1
ATOM 2360 C C . ASP A 1 296 ? -13.014 -18.015 13.671 1.00 93.06 296 ASP A C 1
ATOM 2362 O O . ASP A 1 296 ? -12.578 -18.813 14.506 1.00 93.06 296 ASP A O 1
ATOM 2366 N N . GLU A 1 297 ? -12.610 -18.056 12.398 1.00 93.00 297 GLU A N 1
ATOM 2367 C CA . GLU A 1 297 ? -11.644 -19.041 11.901 1.00 93.00 297 GLU A CA 1
ATOM 2368 C C . GLU A 1 297 ? -10.289 -18.905 12.592 1.00 93.00 297 GLU A C 1
ATOM 2370 O O . GLU A 1 297 ? -9.745 -19.892 13.097 1.00 93.00 297 GLU A O 1
ATOM 2375 N N . GLY A 1 298 ? -9.771 -17.678 12.674 1.00 93.19 298 GLY A N 1
ATOM 2376 C CA . GLY A 1 298 ? -8.503 -17.389 13.325 1.00 93.19 298 GLY A CA 1
ATOM 2377 C C . GLY A 1 298 ? -8.483 -17.845 14.772 1.00 93.19 298 GLY A C 1
ATOM 2378 O O . GLY A 1 298 ? -7.590 -18.596 15.164 1.00 93.19 298 GLY A O 1
ATOM 2379 N N . PHE A 1 299 ? -9.512 -17.482 15.536 1.00 92.50 299 PHE A N 1
ATOM 2380 C CA . PHE A 1 299 ? -9.639 -17.891 16.928 1.00 92.50 299 PHE A CA 1
ATOM 2381 C C . PHE A 1 299 ? -9.622 -19.420 17.052 1.00 92.50 299 PHE A C 1
ATOM 2383 O O . PHE A 1 299 ? -8.798 -19.963 17.790 1.00 92.50 299 PHE A O 1
ATOM 2390 N N . ARG A 1 300 ? -10.443 -20.136 16.264 1.00 91.50 300 ARG A N 1
ATOM 2391 C CA . ARG A 1 300 ? -10.493 -21.612 16.258 1.00 91.50 300 ARG A CA 1
ATOM 2392 C C . ARG A 1 300 ? -9.141 -22.254 15.936 1.00 91.50 300 ARG A C 1
ATOM 2394 O O . ARG A 1 300 ? -8.757 -23.230 16.584 1.00 91.50 300 ARG A O 1
ATOM 2401 N N . HIS A 1 301 ? -8.404 -21.724 14.961 1.00 92.44 301 HIS A N 1
ATOM 2402 C CA . HIS A 1 301 ? -7.109 -22.273 14.554 1.00 92.44 301 HIS A CA 1
ATOM 2403 C C . HIS A 1 301 ? -5.963 -21.924 15.518 1.00 92.44 301 HIS A C 1
ATOM 2405 O O . HIS A 1 301 ? -5.035 -22.728 15.677 1.00 92.44 301 HIS A O 1
ATOM 2411 N N . CYS A 1 302 ? -6.039 -20.772 16.188 1.00 92.94 302 CYS A N 1
ATOM 2412 C CA . CYS A 1 302 ? -4.970 -20.214 17.016 1.00 92.94 302 CYS A CA 1
ATOM 2413 C C . CYS A 1 302 ? -5.086 -20.512 18.520 1.00 92.94 302 CYS A C 1
ATOM 2415 O O . CYS A 1 302 ? -4.156 -20.193 19.258 1.00 92.94 302 CYS A O 1
ATOM 2417 N N . GLN A 1 303 ? -6.150 -21.190 18.974 1.00 85.81 303 GLN A N 1
ATOM 2418 C CA . GLN A 1 303 ? -6.323 -21.597 20.381 1.00 85.81 303 GLN A CA 1
ATOM 2419 C C . GLN A 1 303 ? -5.181 -22.469 20.939 1.00 85.81 303 GLN A C 1
ATOM 2421 O O . GLN A 1 303 ? -4.939 -22.497 22.146 1.00 85.81 303 GLN A O 1
ATOM 2426 N N . GLN A 1 304 ? -4.468 -23.216 20.092 1.00 78.38 304 GLN A N 1
ATOM 2427 C CA . GLN A 1 304 ? -3.381 -24.081 20.555 1.00 78.38 304 GLN A CA 1
ATOM 2428 C C . GLN A 1 304 ? -2.065 -23.302 20.658 1.00 78.38 304 GLN A C 1
ATOM 2430 O O . GLN A 1 304 ? -1.629 -22.664 19.695 1.00 78.38 304 GLN A O 1
ATOM 2435 N N . LYS A 1 305 ? -1.394 -23.403 21.816 1.00 71.69 305 LYS A N 1
ATOM 2436 C CA . LYS A 1 305 ? -0.115 -22.722 22.079 1.00 71.69 305 LYS A CA 1
ATOM 2437 C C . LYS A 1 305 ? 0.891 -22.958 20.946 1.00 71.69 305 LYS A C 1
ATOM 2439 O O . LYS A 1 305 ? 1.160 -24.094 20.568 1.00 71.69 305 LYS A O 1
ATOM 2444 N N . GLY A 1 306 ? 1.461 -21.865 20.440 1.00 73.19 306 GLY A N 1
ATOM 2445 C CA . GLY A 1 306 ? 2.522 -21.872 19.428 1.00 73.19 306 GLY A CA 1
ATOM 2446 C C . GLY A 1 306 ? 2.057 -21.925 17.969 1.00 73.19 306 GLY A C 1
ATOM 2447 O O . GLY A 1 306 ? 2.880 -21.693 17.090 1.00 73.19 306 GLY A O 1
ATOM 2448 N N . ARG A 1 307 ? 0.768 -22.165 17.675 1.00 82.75 307 ARG A N 1
ATOM 2449 C CA . ARG A 1 307 ? 0.293 -22.272 16.279 1.00 82.75 307 ARG A CA 1
ATOM 2450 C C . ARG A 1 307 ? 0.283 -20.953 15.510 1.00 82.75 307 ARG A C 1
ATOM 2452 O O . ARG A 1 307 ? 0.516 -20.963 14.309 1.00 82.75 307 ARG A O 1
ATOM 2459 N N . CYS A 1 308 ? 0.040 -19.841 16.196 1.00 90.81 308 CYS A N 1
ATOM 2460 C CA . CYS A 1 308 ? -0.060 -18.516 15.584 1.00 90.81 308 CYS A CA 1
ATOM 2461 C C . CYS A 1 308 ? 0.912 -17.539 16.239 1.00 90.81 308 CYS A C 1
ATOM 2463 O O . CYS A 1 308 ? 0.524 -16.464 16.679 1.00 90.81 308 CYS A O 1
ATOM 2465 N N . ALA A 1 309 ? 2.181 -17.933 16.369 1.00 88.75 309 ALA A N 1
ATOM 2466 C CA . ALA A 1 309 ? 3.221 -16.970 16.717 1.00 88.75 309 ALA A CA 1
ATOM 2467 C C . ALA A 1 309 ? 3.276 -15.864 15.650 1.00 88.75 309 ALA A C 1
ATOM 2469 O O . ALA A 1 309 ? 3.059 -16.140 14.467 1.00 88.75 309 ALA A O 1
ATOM 2470 N N . GLU A 1 310 ? 3.562 -14.631 16.058 1.00 85.69 310 GLU A N 1
ATOM 2471 C CA . GLU A 1 310 ? 3.680 -13.504 15.134 1.00 85.69 310 GLU A CA 1
ATOM 2472 C C . GLU A 1 310 ? 4.680 -13.817 14.008 1.00 85.69 310 GLU A C 1
ATOM 2474 O O . GLU A 1 310 ? 5.758 -14.364 14.243 1.00 85.69 310 GLU A O 1
ATOM 2479 N N . GLY A 1 311 ? 4.288 -13.535 12.763 1.00 81.88 311 GLY A N 1
ATOM 2480 C CA . GLY A 1 311 ? 5.075 -13.852 11.566 1.00 81.88 311 GLY A CA 1
ATOM 2481 C C . GLY A 1 311 ? 5.008 -15.310 11.090 1.00 81.88 311 GLY A C 1
ATOM 2482 O O . GLY A 1 311 ? 5.571 -15.622 10.043 1.00 81.88 311 GLY A O 1
ATOM 2483 N N . SER A 1 312 ? 4.319 -16.206 11.804 1.00 86.06 312 SER A N 1
ATOM 2484 C CA . SER A 1 312 ? 3.996 -17.541 11.280 1.00 86.06 312 SER A CA 1
ATOM 2485 C C . SER A 1 312 ? 2.977 -17.468 10.137 1.00 86.06 312 SER A C 1
ATOM 2487 O O . SER A 1 312 ? 2.211 -16.513 10.033 1.00 86.06 312 SER A O 1
ATOM 2489 N N . TYR A 1 313 ? 2.903 -18.519 9.313 1.00 85.88 313 TYR A N 1
ATOM 2490 C CA . TYR A 1 313 ? 1.911 -18.602 8.234 1.00 85.88 313 TYR A CA 1
ATOM 2491 C C . TYR A 1 313 ? 0.476 -18.378 8.740 1.00 85.88 313 TYR A C 1
ATOM 2493 O O . TYR A 1 313 ? -0.242 -17.549 8.192 1.00 85.88 313 TYR A O 1
ATOM 2501 N N . LEU A 1 314 ? 0.070 -19.053 9.823 1.00 89.81 314 LEU A N 1
ATOM 2502 C CA . LEU A 1 314 ? -1.285 -18.907 10.370 1.00 89.81 314 LEU A CA 1
ATOM 2503 C C . LEU A 1 314 ? -1.538 -17.508 10.948 1.00 89.81 314 LEU A C 1
ATOM 2505 O O . LEU A 1 314 ? -2.652 -17.004 10.844 1.00 89.81 314 LEU A O 1
ATOM 2509 N N . TRP A 1 315 ? -0.515 -16.858 11.511 1.00 90.88 315 TRP A N 1
ATOM 2510 C CA . TRP A 1 315 ? -0.621 -15.459 11.923 1.00 90.88 315 TRP A CA 1
ATOM 2511 C C . TRP A 1 315 ? -0.879 -14.536 10.734 1.00 90.88 315 TRP A C 1
ATOM 2513 O O . TRP A 1 315 ? -1.805 -13.730 10.768 1.00 90.88 315 TRP A O 1
ATOM 2523 N N . GLU A 1 316 ? -0.083 -14.659 9.672 1.00 86.75 316 GLU A N 1
ATOM 2524 C CA . GLU A 1 316 ? -0.252 -13.839 8.471 1.00 86.75 316 GLU A CA 1
ATOM 2525 C C . GLU A 1 316 ? -1.624 -14.101 7.823 1.00 86.75 316 GLU A C 1
ATOM 2527 O O . GLU A 1 316 ? -2.253 -13.169 7.334 1.00 86.75 316 GLU A O 1
ATOM 2532 N N . VAL A 1 317 ? -2.148 -15.332 7.893 1.00 87.56 317 VAL A N 1
ATOM 2533 C CA . VAL A 1 317 ? -3.485 -15.690 7.385 1.00 87.56 317 VAL A CA 1
ATOM 2534 C C . VAL A 1 317 ? -4.627 -15.114 8.231 1.00 87.56 317 VAL A C 1
ATOM 2536 O O . VAL A 1 317 ? -5.588 -14.609 7.652 1.00 87.56 317 VAL A O 1
ATOM 2539 N N . TYR A 1 318 ? -4.552 -15.153 9.564 1.00 92.75 318 TYR A N 1
ATOM 2540 C CA . TYR A 1 318 ? -5.709 -14.853 10.426 1.00 92.75 318 TYR A CA 1
ATOM 2541 C C . TYR A 1 318 ? -5.649 -13.525 11.192 1.00 92.75 318 TYR A C 1
ATOM 2543 O O . TYR A 1 318 ? -6.664 -13.090 11.750 1.00 92.75 318 TYR A O 1
ATOM 2551 N N . SER A 1 319 ? -4.491 -12.864 11.224 1.00 91.94 319 SER A N 1
ATOM 2552 C CA . SER A 1 319 ? -4.395 -11.508 11.767 1.00 91.94 319 SER A CA 1
ATOM 2553 C C . SER A 1 319 ? -5.115 -10.498 10.867 1.00 91.94 319 SER A C 1
ATOM 2555 O O . SER A 1 319 ? -5.211 -10.678 9.648 1.00 91.94 319 SER A O 1
ATOM 2557 N N . THR A 1 320 ? -5.647 -9.430 11.468 1.00 93.06 320 THR A N 1
ATOM 2558 C CA . THR A 1 320 ? -6.444 -8.404 10.764 1.00 93.06 320 THR A CA 1
ATOM 2559 C C . THR A 1 320 ? -5.863 -6.978 10.765 1.00 93.06 320 THR A C 1
ATOM 2561 O O . THR A 1 320 ? -6.640 -6.041 10.614 1.00 93.06 320 THR A O 1
ATOM 2564 N N . PRO A 1 321 ? -4.538 -6.728 10.862 1.00 90.50 321 PRO A N 1
ATOM 2565 C CA . PRO A 1 321 ? -4.030 -5.371 11.097 1.00 90.50 321 PRO A CA 1
ATOM 2566 C C . PRO A 1 321 ? -4.362 -4.381 9.969 1.00 90.50 321 PRO A C 1
ATOM 2568 O O . PRO A 1 321 ? -4.656 -3.222 10.239 1.00 90.50 321 PRO A O 1
ATOM 2571 N N . SER A 1 322 ? -4.340 -4.829 8.708 1.00 85.31 322 SER A N 1
ATOM 2572 C CA . SER A 1 322 ? -4.680 -4.005 7.537 1.00 85.31 322 SER A CA 1
ATOM 2573 C C . SER A 1 322 ? -6.153 -3.604 7.539 1.00 85.31 322 SER A C 1
ATOM 2575 O O . SER A 1 322 ? -6.484 -2.436 7.375 1.00 85.31 322 SER A O 1
ATOM 2577 N N . ARG A 1 323 ? -7.030 -4.588 7.765 1.00 89.62 323 ARG A N 1
ATOM 2578 C CA . ARG A 1 323 ? -8.484 -4.410 7.771 1.00 89.62 323 ARG A CA 1
ATOM 2579 C C . ARG A 1 323 ? -8.925 -3.560 8.956 1.00 89.62 323 ARG A C 1
ATOM 2581 O O . ARG A 1 323 ? -9.723 -2.653 8.777 1.00 89.62 323 ARG A O 1
ATOM 2588 N N . ASP A 1 324 ? -8.346 -3.796 10.130 1.00 93.44 324 ASP A N 1
ATOM 2589 C CA . ASP A 1 324 ? -8.639 -3.024 11.339 1.00 93.44 324 ASP A CA 1
ATOM 2590 C C . ASP A 1 324 ? -8.161 -1.574 11.177 1.00 93.44 324 ASP A C 1
ATOM 2592 O O . ASP A 1 324 ? -8.902 -0.649 11.493 1.00 93.44 324 ASP A O 1
ATOM 2596 N N . GLY A 1 325 ? -6.977 -1.359 10.589 1.00 89.88 325 GLY A N 1
ATOM 2597 C CA . GLY A 1 325 ? -6.495 -0.018 10.249 1.00 89.88 325 GLY A CA 1
ATOM 2598 C C . GLY A 1 325 ? -7.385 0.705 9.233 1.00 89.88 325 GLY A C 1
ATOM 2599 O O . GLY A 1 325 ? -7.635 1.897 9.388 1.00 89.88 325 GLY A O 1
ATOM 2600 N N . MET A 1 326 ? -7.899 -0.012 8.229 1.00 89.75 326 MET A N 1
ATOM 2601 C CA . MET A 1 326 ? -8.839 0.539 7.249 1.00 89.75 326 MET A CA 1
ATOM 2602 C C . MET A 1 326 ? -10.169 0.934 7.896 1.00 89.75 326 MET A C 1
ATOM 2604 O O . MET A 1 326 ? -10.659 2.033 7.666 1.00 89.75 326 MET A O 1
ATOM 2608 N N . ILE A 1 327 ? -10.724 0.068 8.749 1.00 93.75 327 ILE A N 1
ATOM 2609 C CA . ILE A 1 327 ? -11.954 0.342 9.503 1.00 93.75 327 ILE A CA 1
ATOM 2610 C C . ILE A 1 327 ? -11.781 1.593 10.369 1.00 93.75 327 ILE A C 1
ATOM 2612 O O . ILE A 1 327 ? -12.619 2.486 10.311 1.00 93.75 327 ILE A O 1
ATOM 2616 N N . VAL A 1 328 ? -10.696 1.679 11.148 1.00 94.56 328 VAL A N 1
ATOM 2617 C CA . VAL A 1 328 ? -10.415 2.847 12.002 1.00 94.56 328 VAL A CA 1
ATOM 2618 C C . VAL A 1 328 ? -10.310 4.118 11.161 1.00 94.56 328 VAL A C 1
ATOM 2620 O O . VAL A 1 328 ? -10.954 5.110 11.489 1.00 94.56 328 VAL A O 1
ATOM 2623 N N . PHE A 1 329 ? -9.564 4.074 10.056 1.00 91.81 329 PHE A N 1
ATOM 2624 C CA . PHE A 1 329 ? -9.405 5.224 9.171 1.00 91.81 329 PHE A CA 1
ATOM 2625 C C . PHE A 1 329 ? -10.744 5.694 8.586 1.00 91.81 329 PHE A C 1
ATOM 2627 O O . PHE A 1 329 ? -11.076 6.870 8.698 1.00 91.81 329 PHE A O 1
ATOM 2634 N N . GLU A 1 330 ? -11.548 4.797 8.010 1.00 93.00 330 GLU A N 1
ATOM 2635 C CA . GLU A 1 330 ? -12.850 5.172 7.440 1.00 93.00 330 GLU A CA 1
ATOM 2636 C C . GLU A 1 330 ? -13.812 5.707 8.519 1.00 93.00 330 GLU A C 1
ATOM 2638 O O . GLU A 1 330 ? -14.574 6.632 8.247 1.00 93.00 330 GLU A O 1
ATOM 2643 N N . ILE A 1 331 ? -13.740 5.210 9.762 1.00 96.06 331 ILE A N 1
ATOM 2644 C CA . ILE A 1 331 ? -14.500 5.760 10.899 1.00 96.06 331 ILE A CA 1
ATOM 2645 C C . ILE A 1 331 ? -14.060 7.194 11.224 1.00 96.06 331 ILE A C 1
ATOM 2647 O O . ILE A 1 331 ? -14.907 8.062 11.428 1.00 96.06 331 ILE A O 1
ATOM 2651 N N . GLU A 1 332 ? -12.757 7.475 11.262 1.00 94.69 332 GLU A N 1
ATOM 2652 C CA . GLU A 1 332 ? -12.257 8.837 11.489 1.00 94.69 332 GLU A CA 1
ATOM 2653 C C . GLU A 1 332 ? -12.755 9.800 10.403 1.00 94.69 332 GLU A C 1
ATOM 2655 O O . GLU A 1 332 ? -13.198 10.910 10.710 1.00 94.69 332 GLU A O 1
ATOM 2660 N N . GLN A 1 333 ? -12.747 9.362 9.140 1.00 91.88 333 GLN A N 1
ATOM 2661 C CA . GLN A 1 333 ? -13.227 10.172 8.020 1.00 91.88 333 GLN A CA 1
ATOM 2662 C C . GLN A 1 333 ? -14.748 10.351 8.035 1.00 91.88 333 GLN A C 1
ATOM 2664 O O . GLN A 1 333 ? -15.230 11.456 7.791 1.00 91.88 333 GLN A O 1
ATOM 2669 N N . LEU A 1 334 ? -15.507 9.310 8.385 1.00 95.56 334 LEU A N 1
ATOM 2670 C CA . LEU A 1 334 ? -16.952 9.377 8.606 1.00 95.56 334 LEU A CA 1
ATOM 2671 C C . LEU A 1 334 ? -17.299 10.470 9.627 1.00 95.56 334 LEU A C 1
ATOM 2673 O O . LEU A 1 334 ? -18.082 11.374 9.333 1.00 95.56 334 LEU A O 1
ATOM 2677 N N . LEU A 1 335 ? -16.684 10.407 10.813 1.00 96.69 335 LEU A N 1
ATOM 2678 C CA . LEU A 1 335 ? -16.921 11.365 11.896 1.00 96.69 335 LEU A CA 1
ATOM 2679 C C . LEU A 1 335 ? -16.500 12.783 11.495 1.00 96.69 335 LEU A C 1
ATOM 2681 O O . LEU A 1 335 ? -17.180 13.754 11.832 1.00 96.69 335 LEU A O 1
ATOM 2685 N N . LYS A 1 336 ? -15.408 12.911 10.735 1.00 94.75 336 LYS A N 1
ATOM 2686 C CA . LYS A 1 336 ? -14.961 14.193 10.192 1.00 94.75 336 LYS A CA 1
ATOM 2687 C C . LYS A 1 336 ? -15.978 14.794 9.219 1.00 94.75 336 LYS A C 1
ATOM 2689 O O . LYS A 1 336 ? -16.277 15.975 9.345 1.00 94.75 336 LYS A O 1
ATOM 2694 N N . ILE A 1 337 ? -16.537 14.010 8.293 1.00 94.06 337 ILE A N 1
ATOM 2695 C CA . ILE A 1 337 ? -17.548 14.497 7.337 1.00 94.06 337 ILE A CA 1
ATOM 2696 C C . ILE A 1 337 ? -18.810 14.956 8.073 1.00 94.06 337 ILE A C 1
ATOM 2698 O O . ILE A 1 337 ? -19.321 16.029 7.756 1.00 94.06 337 ILE A O 1
ATOM 2702 N N . ILE A 1 338 ? -19.277 14.189 9.067 1.00 96.44 338 ILE A N 1
ATOM 2703 C CA . ILE A 1 338 ? -20.430 14.563 9.903 1.00 96.44 338 ILE A CA 1
ATOM 2704 C C . ILE A 1 338 ? -20.189 15.923 10.563 1.00 96.44 338 ILE A C 1
ATOM 2706 O O . ILE A 1 338 ? -21.021 16.821 10.444 1.00 96.44 338 ILE A O 1
ATOM 2710 N N . LYS A 1 339 ? -19.026 16.089 11.200 1.00 96.88 339 LYS A N 1
ATOM 2711 C CA . LYS A 1 339 ? -18.669 17.311 11.922 1.00 96.88 339 LYS A CA 1
ATOM 2712 C C . LYS A 1 339 ? -18.466 18.518 11.005 1.00 96.88 339 LYS A C 1
ATOM 2714 O O . LYS A 1 339 ? -18.980 19.589 11.294 1.00 96.88 339 LYS A O 1
ATOM 2719 N N . ASP A 1 340 ? -17.708 18.368 9.923 1.00 94.56 340 ASP A N 1
ATOM 2720 C CA . ASP A 1 340 ? -17.333 19.490 9.051 1.00 94.56 340 ASP A CA 1
ATOM 2721 C C . ASP A 1 340 ? -18.517 20.028 8.226 1.00 94.56 340 ASP A C 1
ATOM 2723 O O . ASP A 1 340 ? -18.434 21.133 7.693 1.00 94.56 340 ASP A O 1
ATOM 2727 N N . ASN A 1 341 ? -19.606 19.258 8.113 1.00 96.31 341 ASN A N 1
ATOM 2728 C CA . ASN A 1 341 ? -20.809 19.628 7.361 1.00 96.31 341 ASN A CA 1
ATOM 2729 C C . ASN A 1 341 ? -22.035 19.865 8.265 1.00 96.31 341 ASN A C 1
ATOM 2731 O O . ASN A 1 341 ? -23.148 19.911 7.744 1.00 96.31 341 ASN A O 1
ATOM 2735 N N . ASP A 1 342 ? -21.847 19.992 9.589 1.00 97.19 342 ASP A N 1
ATOM 2736 C CA . ASP A 1 342 ? -22.921 20.184 10.583 1.00 97.19 342 ASP A CA 1
ATOM 2737 C C . ASP A 1 342 ? -24.098 19.203 10.399 1.00 97.19 342 ASP A C 1
ATOM 2739 O O . ASP A 1 342 ? -25.277 19.564 10.477 1.00 97.19 342 ASP A O 1
ATOM 2743 N N . LEU A 1 343 ? -23.782 17.936 10.114 1.00 97.31 343 LEU A N 1
ATOM 2744 C CA . LEU A 1 343 ? -24.798 16.902 9.955 1.00 97.31 343 LEU A CA 1
ATOM 2745 C C . LEU A 1 343 ? -25.355 16.460 11.319 1.00 97.31 343 LEU A C 1
ATOM 2747 O O . LEU A 1 343 ? -24.674 16.531 12.340 1.00 97.31 343 LEU A O 1
ATOM 2751 N N . ASP A 1 344 ? -26.591 15.953 11.333 1.00 97.06 344 ASP A N 1
ATOM 2752 C CA . ASP A 1 344 ? -27.251 15.467 12.553 1.00 97.06 344 ASP A CA 1
ATOM 2753 C C . ASP A 1 344 ? -26.589 14.181 13.083 1.00 97.06 344 ASP A C 1
ATOM 2755 O O . ASP A 1 344 ? -26.922 13.061 12.680 1.00 97.06 344 ASP A O 1
ATOM 2759 N N . GLU A 1 345 ? -25.639 14.354 14.004 1.00 96.56 345 GLU A N 1
ATOM 2760 C CA . GLU A 1 345 ? -24.887 13.275 14.648 1.00 96.56 345 GLU A CA 1
ATOM 2761 C C . GLU A 1 345 ? -25.804 12.249 15.334 1.00 96.56 345 GLU A C 1
ATOM 2763 O O . GLU A 1 345 ? -25.547 11.046 15.254 1.00 96.56 345 GLU A O 1
ATOM 2768 N N . GLU A 1 346 ? -26.908 12.683 15.952 1.00 97.25 346 GLU A N 1
ATOM 2769 C CA . GLU A 1 346 ? -27.818 11.779 16.663 1.00 97.25 346 GLU A CA 1
ATOM 2770 C C . GLU A 1 346 ? -28.629 10.915 15.684 1.00 97.25 346 GLU A C 1
ATOM 2772 O O . GLU A 1 346 ? -28.846 9.726 15.935 1.00 97.25 346 GLU A O 1
ATOM 2777 N N . SER A 1 347 ? -29.018 11.466 14.529 1.00 97.19 347 SER A N 1
ATOM 2778 C CA . SER A 1 347 ? -29.648 10.697 13.446 1.00 97.19 347 SER A CA 1
ATOM 2779 C C . SER A 1 347 ? -28.723 9.600 12.898 1.00 97.19 347 SER A C 1
ATOM 2781 O O . SER A 1 347 ? -29.131 8.435 12.771 1.00 97.19 347 SER A O 1
ATOM 2783 N N . PHE A 1 348 ? -27.452 9.923 12.631 1.00 95.88 348 PHE A N 1
ATOM 2784 C CA . PHE A 1 348 ? -26.480 8.928 12.163 1.00 95.88 348 PHE A CA 1
ATOM 2785 C C . PHE A 1 348 ? -26.153 7.892 13.232 1.00 95.88 348 PHE A C 1
ATOM 2787 O O . PHE A 1 348 ? -26.121 6.699 12.932 1.00 95.88 348 PHE A O 1
ATOM 2794 N N . LYS A 1 349 ? -26.000 8.311 14.489 1.00 97.69 349 LYS A N 1
ATOM 2795 C CA . LYS A 1 349 ? -25.841 7.405 15.629 1.00 97.69 349 LYS A CA 1
ATOM 2796 C C . LYS A 1 349 ? -26.989 6.404 15.719 1.00 97.69 349 LYS A C 1
ATOM 2798 O O . LYS A 1 349 ? -26.737 5.203 15.746 1.00 97.69 349 LYS A O 1
ATOM 2803 N N . LYS A 1 350 ? -28.241 6.864 15.664 1.00 98.12 350 LYS A N 1
ATOM 2804 C CA . LYS A 1 350 ? -29.419 5.984 15.676 1.00 98.12 350 LYS A CA 1
ATOM 2805 C C . LYS A 1 350 ? -29.418 4.998 14.504 1.00 98.12 350 LYS A C 1
ATOM 2807 O O . LYS A 1 350 ? -29.807 3.841 14.658 1.00 98.12 350 LYS A O 1
ATOM 2812 N N . THR A 1 351 ? -28.968 5.441 13.332 1.00 97.81 351 THR A N 1
ATOM 2813 C CA . THR A 1 351 ? -28.812 4.568 12.162 1.00 97.81 351 THR A CA 1
ATOM 2814 C C . THR A 1 351 ? -27.749 3.496 12.421 1.00 97.81 351 THR A C 1
ATOM 2816 O O . THR A 1 351 ? -28.010 2.313 12.212 1.00 97.81 351 THR A O 1
ATOM 2819 N N . MET A 1 352 ? -26.582 3.878 12.949 1.00 98.25 352 MET A N 1
ATOM 2820 C CA . MET A 1 352 ? -25.491 2.961 13.301 1.00 98.25 352 MET A CA 1
ATOM 2821 C C . MET A 1 352 ? -25.866 1.978 14.422 1.00 98.25 352 MET A C 1
ATOM 2823 O O . MET A 1 352 ? -25.418 0.833 14.404 1.00 98.25 352 MET A O 1
ATOM 2827 N N . GLU A 1 353 ? -26.707 2.382 15.376 1.00 98.38 353 GLU A N 1
ATOM 2828 C CA . GLU A 1 353 ? -27.267 1.501 16.411 1.00 98.38 353 GLU A CA 1
ATOM 2829 C C . GLU A 1 353 ? -28.159 0.399 15.815 1.00 98.38 353 GLU A C 1
ATOM 2831 O O . GLU A 1 353 ? -28.186 -0.716 16.335 1.00 98.38 353 GLU A O 1
ATOM 2836 N N . GLY A 1 354 ? -28.845 0.684 14.702 1.00 97.88 354 GLY A N 1
ATOM 2837 C CA . GLY A 1 354 ? -29.685 -0.276 13.981 1.00 97.88 354 GLY A CA 1
ATOM 2838 C C . GLY A 1 354 ? -28.921 -1.260 13.086 1.00 97.88 354 GLY A C 1
ATOM 2839 O O . GLY A 1 354 ? -29.487 -2.275 12.679 1.00 97.88 354 GLY A O 1
ATOM 2840 N N . VAL A 1 355 ? -27.648 -0.994 12.778 1.00 98.00 355 VAL A N 1
ATOM 2841 C CA . VAL A 1 355 ? -26.806 -1.879 11.959 1.00 98.00 355 VAL A CA 1
ATOM 2842 C C . VAL A 1 355 ? -26.093 -2.880 12.864 1.00 98.00 355 VAL A C 1
ATOM 2844 O O . VAL A 1 355 ? -25.093 -2.553 13.500 1.00 98.00 355 VAL A O 1
ATOM 2847 N N . LEU A 1 356 ? -26.607 -4.109 12.916 1.00 97.88 356 LEU A N 1
ATOM 2848 C CA . LEU A 1 356 ? -26.071 -5.184 13.754 1.00 97.88 356 LEU A CA 1
ATOM 2849 C C . LEU A 1 356 ? -25.025 -6.035 13.014 1.00 97.88 356 LEU A C 1
ATOM 2851 O O . LEU A 1 356 ? -25.117 -6.286 11.808 1.00 97.88 356 LEU A O 1
ATOM 2855 N N . ILE A 1 357 ? -24.018 -6.490 13.757 1.00 97.88 357 ILE A N 1
ATOM 2856 C CA . ILE A 1 357 ? -22.917 -7.340 13.294 1.00 97.88 357 ILE A CA 1
ATOM 2857 C C . ILE A 1 357 ? -22.863 -8.572 14.196 1.00 97.88 357 ILE A C 1
ATOM 2859 O O . ILE A 1 357 ? -22.618 -8.454 15.397 1.00 97.88 357 ILE A O 1
ATOM 2863 N N . ALA A 1 358 ? -23.070 -9.756 13.620 1.00 96.75 358 ALA A N 1
ATOM 2864 C CA . ALA A 1 358 ? -22.991 -11.024 14.338 1.00 96.75 358 ALA A CA 1
ATOM 2865 C C . ALA A 1 358 ? -21.527 -11.451 14.498 1.00 96.75 358 ALA A C 1
ATOM 2867 O O . ALA A 1 358 ? -20.892 -11.884 13.544 1.00 96.75 358 ALA A O 1
ATOM 2868 N N . ILE A 1 359 ? -20.982 -11.336 15.707 1.00 95.06 359 ILE A N 1
ATOM 2869 C CA . ILE A 1 359 ? -19.557 -11.585 15.993 1.00 95.06 359 ILE A CA 1
ATOM 2870 C C . ILE A 1 359 ? -19.282 -12.980 16.571 1.00 95.06 359 ILE A C 1
ATOM 2872 O O . ILE A 1 359 ? -18.155 -13.301 16.943 1.00 95.06 359 ILE A O 1
ATOM 2876 N N . GLY A 1 360 ? -20.317 -13.814 16.657 1.00 86.00 360 GLY A N 1
ATOM 2877 C CA . GLY A 1 360 ? -20.266 -15.196 17.121 1.00 86.00 360 GLY A CA 1
ATOM 2878 C C . GLY A 1 360 ? -21.667 -15.804 17.168 1.00 86.00 360 GLY A C 1
ATOM 2879 O O . GLY A 1 360 ? -22.656 -15.126 16.903 1.00 86.00 360 GLY A O 1
ATOM 2880 N N . LEU A 1 361 ? -21.777 -17.079 17.557 1.00 77.69 361 LEU A N 1
ATOM 2881 C CA . LEU A 1 361 ? -23.036 -17.848 17.494 1.00 77.69 361 LEU A CA 1
ATOM 2882 C C . LEU A 1 361 ? -24.230 -17.228 18.245 1.00 77.69 361 LEU A C 1
ATOM 2884 O O . LEU A 1 361 ? -25.366 -17.622 17.993 1.00 77.69 361 LEU A O 1
ATOM 2888 N N . LYS A 1 362 ? -23.991 -16.332 19.210 1.00 86.06 362 LYS A N 1
ATOM 2889 C CA . LYS A 1 362 ? -25.032 -15.723 20.059 1.00 86.06 362 LYS A CA 1
ATOM 2890 C C . LYS A 1 362 ? -24.723 -14.282 20.466 1.00 86.06 362 LYS A C 1
ATOM 2892 O O . LYS A 1 362 ? -25.270 -13.808 21.458 1.00 86.06 362 LYS A O 1
ATOM 2897 N N . GLN A 1 363 ? -23.794 -13.624 19.779 1.00 94.56 363 GLN A N 1
ATOM 2898 C CA . GLN A 1 363 ? -23.359 -12.289 20.163 1.00 94.56 363 GLN A CA 1
ATOM 2899 C C . GLN A 1 363 ? -23.396 -11.357 18.964 1.00 94.56 363 GLN A C 1
ATOM 2901 O O . GLN A 1 363 ? -22.854 -11.667 17.905 1.00 94.56 363 GLN A O 1
ATOM 2906 N N . GLU A 1 364 ? -24.022 -10.207 19.176 1.00 97.19 364 GLU A N 1
ATOM 2907 C CA . GLU A 1 364 ? -24.145 -9.138 18.200 1.00 97.19 364 GLU A CA 1
ATOM 2908 C C . GLU A 1 364 ? -23.662 -7.834 18.829 1.00 97.19 364 GLU A C 1
ATOM 2910 O O . GLU A 1 364 ? -23.808 -7.616 20.035 1.00 97.19 364 GLU A O 1
ATOM 2915 N N . ILE A 1 365 ? -23.078 -6.976 18.003 1.00 97.94 365 ILE A N 1
ATOM 2916 C CA . ILE A 1 365 ? -22.727 -5.598 18.350 1.00 97.94 365 ILE A CA 1
ATOM 2917 C C . ILE A 1 365 ? -23.255 -4.672 17.257 1.00 97.94 365 ILE A C 1
ATOM 2919 O O . ILE A 1 365 ? -23.401 -5.092 16.109 1.00 97.94 365 ILE A O 1
ATOM 2923 N N . SER A 1 366 ? -23.542 -3.419 17.595 1.00 98.44 366 SER A N 1
ATOM 2924 C CA . SER A 1 366 ? -23.925 -2.417 16.601 1.00 98.44 366 SER A CA 1
ATOM 2925 C C . SER A 1 366 ? -22.700 -1.804 15.918 1.00 98.44 366 SER A C 1
ATOM 2927 O O . SER A 1 366 ? -21.588 -1.828 16.456 1.00 98.44 366 SER A O 1
ATOM 2929 N N . LEU A 1 367 ? -22.900 -1.192 14.751 1.00 98.25 367 LEU A N 1
ATOM 2930 C CA . LEU A 1 367 ? -21.875 -0.371 14.107 1.00 98.25 367 LEU A CA 1
ATOM 2931 C C . LEU A 1 367 ? -21.466 0.811 15.002 1.00 98.25 367 LEU A C 1
ATOM 2933 O O . LEU A 1 367 ? -20.281 1.113 15.098 1.00 98.25 367 LEU A O 1
ATOM 2937 N N . ASP A 1 368 ? -22.414 1.421 15.720 1.00 98.50 368 ASP A N 1
ATOM 2938 C CA . ASP A 1 368 ? -22.129 2.499 16.681 1.00 98.50 368 ASP A CA 1
ATOM 2939 C C . ASP A 1 368 ? -21.155 2.039 17.780 1.00 98.50 368 ASP A C 1
ATOM 2941 O O . ASP A 1 368 ? -20.203 2.746 18.121 1.00 98.50 368 ASP A O 1
ATOM 2945 N N . TYR A 1 369 ? -21.334 0.813 18.287 1.00 98.38 369 TYR A N 1
ATOM 2946 C CA . TYR A 1 369 ? -20.408 0.235 19.254 1.00 98.38 369 TYR A CA 1
ATOM 2947 C C . TYR A 1 369 ? -18.992 0.131 18.675 1.00 98.38 369 TYR A C 1
ATOM 2949 O O . TYR A 1 369 ? -18.028 0.498 19.349 1.00 98.38 369 TYR A O 1
ATOM 2957 N N . VAL A 1 370 ? -18.857 -0.327 17.426 1.00 97.81 370 VAL A N 1
ATOM 2958 C CA . VAL A 1 370 ? -17.556 -0.406 16.747 1.00 97.81 370 VAL A CA 1
ATOM 2959 C C . VAL A 1 370 ? -16.955 0.983 16.551 1.00 97.81 370 VAL A C 1
ATOM 2961 O O . VAL A 1 370 ? -15.777 1.156 16.837 1.00 97.81 370 VAL A O 1
ATOM 2964 N N . VAL A 1 371 ? -17.739 1.982 16.141 1.00 97.19 371 VAL A N 1
ATOM 2965 C CA . VAL A 1 371 ? -17.279 3.374 15.987 1.00 97.19 371 VAL A CA 1
ATOM 2966 C C . VAL A 1 371 ? -16.684 3.915 17.286 1.00 97.19 371 VAL A C 1
ATOM 2968 O O . VAL A 1 371 ? -15.585 4.465 17.279 1.00 97.19 371 VAL A O 1
ATOM 2971 N N . LYS A 1 372 ? -17.352 3.682 18.419 1.00 96.62 372 LYS A N 1
ATOM 2972 C CA . LYS A 1 372 ? -16.881 4.120 19.744 1.00 96.62 372 LYS A CA 1
ATOM 2973 C C . LYS A 1 372 ? -15.662 3.350 20.254 1.00 96.62 372 LYS A C 1
ATOM 2975 O O . LYS A 1 372 ? -14.928 3.868 21.093 1.00 96.62 372 LYS A O 1
ATOM 2980 N N . ASN A 1 373 ? -15.457 2.119 19.785 1.00 96.31 373 ASN A N 1
ATOM 2981 C CA . ASN A 1 373 ? -14.444 1.201 20.315 1.00 96.31 373 ASN A CA 1
ATOM 2982 C C . ASN A 1 373 ? -13.412 0.749 19.269 1.00 96.31 373 ASN A C 1
ATOM 2984 O O . ASN A 1 373 ? -12.683 -0.212 19.508 1.00 96.31 373 ASN A O 1
ATOM 2988 N N . SER A 1 374 ? -13.313 1.431 18.128 1.00 95.06 374 SER A N 1
ATOM 2989 C CA . SER A 1 374 ? -12.495 1.005 16.982 1.00 95.06 374 SER A CA 1
ATOM 2990 C C . SER A 1 374 ? -11.004 0.891 17.323 1.00 95.06 374 SER A C 1
ATOM 2992 O O . SER A 1 374 ? -10.336 -0.047 16.891 1.00 95.06 374 SER A O 1
ATOM 2994 N N . LEU A 1 375 ? -10.502 1.771 18.194 1.00 91.88 375 LEU A N 1
ATOM 2995 C CA . LEU A 1 375 ? -9.125 1.742 18.706 1.00 91.88 375 LEU A CA 1
ATOM 2996 C C . LEU A 1 375 ? -8.818 0.518 19.590 1.00 91.88 375 LEU A C 1
ATOM 2998 O O . LEU A 1 375 ? -7.652 0.204 19.830 1.00 91.88 375 LEU A O 1
ATOM 3002 N N . TRP A 1 376 ? -9.850 -0.180 20.071 1.00 95.00 376 TRP A N 1
ATOM 3003 C CA . TRP A 1 376 ? -9.729 -1.349 20.946 1.00 95.00 376 TRP A CA 1
ATOM 3004 C C . TRP A 1 376 ? -9.869 -2.680 20.205 1.00 95.00 376 TRP A C 1
ATOM 3006 O O . TRP A 1 376 ? -9.749 -3.734 20.831 1.00 95.00 376 TRP A O 1
ATOM 3016 N N . LEU A 1 377 ? -10.083 -2.663 18.886 1.00 95.50 377 LEU A N 1
ATOM 3017 C CA . LEU A 1 377 ? -10.105 -3.878 18.078 1.00 95.50 377 LEU A CA 1
ATOM 3018 C C . LEU A 1 377 ? -8.728 -4.555 18.108 1.00 95.50 377 LEU A C 1
ATOM 3020 O O . LEU A 1 377 ? -7.714 -3.965 17.726 1.00 95.50 377 LEU A O 1
ATOM 3024 N N . SER A 1 378 ? -8.680 -5.814 18.550 1.00 94.88 378 SER A N 1
ATOM 3025 C CA . SER A 1 378 ? -7.461 -6.611 18.412 1.00 94.88 378 SER A CA 1
ATOM 3026 C C . SER A 1 378 ? -7.356 -7.272 17.040 1.00 94.88 378 SER A C 1
ATOM 3028 O O . SER A 1 378 ? -8.259 -7.996 16.605 1.00 94.88 378 SER A O 1
ATOM 3030 N N . TYR A 1 379 ? -6.196 -7.089 16.410 1.00 94.25 379 TYR A N 1
ATOM 3031 C CA . TYR A 1 379 ? -5.814 -7.796 15.193 1.00 94.25 379 TYR A CA 1
ATOM 3032 C C . TYR A 1 379 ? -5.161 -9.158 15.455 1.00 94.25 379 TYR A C 1
ATOM 3034 O O . TYR A 1 379 ? -4.920 -9.894 14.497 1.00 94.25 379 TYR A O 1
ATOM 3042 N N . ASP A 1 380 ? -4.830 -9.480 16.710 1.00 93.44 380 ASP A N 1
ATOM 3043 C CA . ASP A 1 380 ? -4.136 -10.712 17.082 1.00 93.44 380 ASP A CA 1
ATOM 3044 C C . ASP A 1 380 ? -5.117 -11.898 17.039 1.00 93.44 380 ASP A C 1
ATOM 3046 O O . ASP A 1 380 ? -6.100 -11.904 17.780 1.00 93.44 380 ASP A O 1
ATOM 3050 N N . PRO A 1 381 ? -4.893 -12.922 16.196 1.00 94.19 381 PRO A N 1
ATOM 3051 C CA . PRO A 1 381 ? -5.794 -14.063 16.089 1.00 94.19 381 PRO A CA 1
ATOM 3052 C C . PRO A 1 381 ? -5.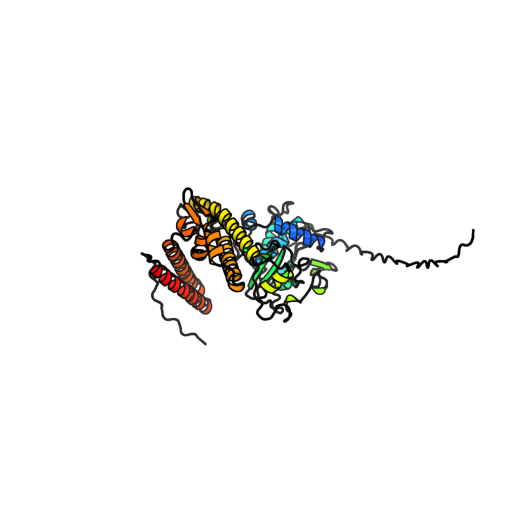787 -14.991 17.315 1.00 94.19 381 PRO A C 1
ATOM 3054 O O . PRO A 1 381 ? -6.613 -15.900 17.380 1.00 94.19 381 PRO A O 1
ATOM 3057 N N . ARG A 1 382 ? -4.868 -14.799 18.269 1.00 92.44 382 ARG A N 1
ATOM 3058 C CA . ARG A 1 382 ? -4.807 -15.525 19.546 1.00 92.44 382 ARG A CA 1
ATOM 3059 C C . ARG A 1 382 ? -5.681 -14.886 20.625 1.00 92.44 382 ARG A C 1
ATOM 3061 O O . ARG A 1 382 ? -6.042 -15.590 21.567 1.00 92.44 382 ARG A O 1
ATOM 3068 N N . ASP A 1 383 ? -5.987 -13.597 20.498 1.00 93.25 383 ASP A N 1
ATOM 3069 C CA . ASP A 1 383 ? -6.836 -12.879 21.448 1.00 93.25 383 ASP A CA 1
ATOM 3070 C C . ASP A 1 383 ? -8.277 -13.414 21.388 1.00 93.25 383 ASP A C 1
ATOM 3072 O O . ASP A 1 383 ? -8.730 -13.946 20.365 1.00 93.25 383 ASP A O 1
ATOM 3076 N N . SER A 1 384 ? -9.014 -13.278 22.492 1.00 94.12 384 SER A N 1
ATOM 3077 C CA . SER A 1 384 ? -10.410 -13.708 22.572 1.00 94.12 384 SER A CA 1
ATOM 3078 C C . SER A 1 384 ? -11.295 -13.014 21.536 1.00 94.12 384 SER A C 1
ATOM 3080 O O . SER A 1 384 ? -11.031 -11.885 21.122 1.00 94.12 384 SER A O 1
ATOM 3082 N N . ILE A 1 385 ? -12.402 -13.658 21.143 1.00 95.00 385 ILE A N 1
ATOM 3083 C CA . ILE A 1 385 ? -13.407 -13.021 20.272 1.00 95.00 385 ILE A CA 1
ATOM 3084 C C . ILE A 1 385 ? -13.838 -11.671 20.871 1.00 95.00 385 ILE A C 1
ATOM 3086 O O . ILE A 1 385 ? -13.901 -10.677 20.154 1.00 95.00 385 ILE A O 1
ATOM 3090 N N . ALA A 1 386 ? -14.042 -11.603 22.191 1.00 95.69 386 ALA A N 1
ATOM 3091 C CA . ALA A 1 386 ? -14.387 -10.362 22.876 1.00 95.69 386 ALA A CA 1
ATOM 3092 C C . ALA A 1 386 ? -13.309 -9.277 22.692 1.00 95.69 386 ALA A C 1
ATOM 3094 O O . ALA A 1 386 ? -13.629 -8.169 22.262 1.00 95.69 386 ALA A O 1
ATOM 3095 N N . ALA A 1 387 ? -12.034 -9.584 22.938 1.00 95.44 387 ALA A N 1
ATOM 3096 C CA . ALA A 1 387 ? -10.929 -8.641 22.746 1.00 95.44 387 ALA A CA 1
ATOM 3097 C C . ALA A 1 387 ? -10.761 -8.216 21.279 1.00 95.44 387 ALA A C 1
ATOM 3099 O O . ALA A 1 387 ? -10.544 -7.041 20.979 1.00 95.44 387 ALA A O 1
ATOM 3100 N N . ARG A 1 388 ? -10.935 -9.143 20.332 1.00 95.88 388 ARG A N 1
ATOM 3101 C CA . ARG A 1 388 ? -10.894 -8.834 18.897 1.00 95.88 388 ARG A CA 1
ATOM 3102 C C . ARG A 1 388 ? -12.014 -7.900 18.460 1.00 95.88 388 ARG A C 1
ATOM 3104 O O . ARG A 1 388 ? -11.846 -7.226 17.451 1.00 95.88 388 ARG A O 1
ATOM 3111 N N . TRP A 1 389 ? -13.110 -7.811 19.202 1.00 97.00 389 TRP A N 1
ATOM 3112 C CA . TRP A 1 389 ? -14.218 -6.890 18.938 1.00 97.00 389 TRP A CA 1
ATOM 3113 C C . TRP A 1 389 ? -14.285 -5.709 19.918 1.00 97.00 389 TRP A C 1
ATOM 3115 O O . TRP A 1 389 ? -15.280 -4.995 19.932 1.00 97.00 389 TRP A O 1
ATOM 3125 N N . GLY A 1 390 ? -13.235 -5.476 20.716 1.00 95.38 390 GLY A N 1
ATOM 3126 C CA . GLY A 1 390 ? -13.161 -4.350 21.656 1.00 95.38 390 GLY A CA 1
ATOM 3127 C C . GLY A 1 390 ? -14.019 -4.504 22.920 1.00 95.38 390 GLY A C 1
ATOM 3128 O O . GLY A 1 390 ? -14.076 -3.587 23.734 1.00 95.38 390 GLY A O 1
ATOM 3129 N N . LEU A 1 391 ? -14.648 -5.667 23.116 1.00 96.00 391 LEU A N 1
ATOM 3130 C CA . LEU A 1 391 ? -15.505 -5.975 24.266 1.00 96.00 391 LEU A CA 1
ATOM 3131 C C . LEU A 1 391 ? -14.706 -6.288 25.534 1.00 96.00 391 LEU A C 1
ATOM 3133 O O . LEU A 1 391 ? -15.195 -6.045 26.634 1.00 96.00 391 LEU A O 1
ATOM 3137 N N . ASP A 1 392 ? -13.481 -6.800 25.388 1.00 96.06 392 ASP A N 1
ATOM 3138 C CA . ASP A 1 392 ? -12.538 -6.979 26.497 1.00 96.06 392 ASP A CA 1
ATOM 3139 C C . ASP A 1 392 ? -11.343 -6.032 26.345 1.00 96.06 392 ASP A C 1
ATOM 3141 O O . ASP A 1 392 ? -10.264 -6.375 25.849 1.00 96.06 392 ASP A O 1
ATOM 3145 N N . ARG A 1 393 ? -11.554 -4.795 26.795 1.00 95.06 393 ARG A N 1
ATOM 3146 C CA . ARG A 1 393 ? -10.520 -3.759 26.799 1.00 95.06 393 ARG A CA 1
ATOM 3147 C C . ARG A 1 393 ? -9.325 -4.133 27.671 1.00 95.06 393 ARG A C 1
ATOM 3149 O O . ARG A 1 393 ? -8.202 -3.766 27.341 1.00 95.06 393 ARG A O 1
ATOM 3156 N N . CYS A 1 394 ? -9.531 -4.876 28.756 1.00 96.19 394 CYS A N 1
ATOM 3157 C CA . CYS A 1 394 ? -8.449 -5.235 29.666 1.00 96.19 394 CYS A CA 1
ATOM 3158 C C . CYS A 1 394 ? -7.532 -6.307 29.091 1.00 96.19 394 CYS A C 1
ATOM 3160 O O . CYS A 1 394 ? -6.322 -6.255 29.305 1.00 96.19 394 CYS A O 1
ATOM 3162 N N . GLU A 1 395 ? -8.064 -7.278 28.354 1.00 95.06 395 GLU A N 1
ATOM 3163 C CA . GLU A 1 395 ? -7.249 -8.175 27.535 1.00 95.06 395 GLU A CA 1
ATOM 3164 C C . GLU A 1 395 ? -6.451 -7.397 26.486 1.00 95.06 395 GLU A C 1
ATOM 3166 O O . GLU A 1 395 ? -5.236 -7.593 26.394 1.00 95.06 395 GLU A O 1
ATOM 3171 N N . ARG A 1 396 ? -7.077 -6.445 25.777 1.00 94.00 396 ARG A N 1
ATOM 3172 C CA . ARG A 1 396 ? -6.368 -5.646 24.768 1.00 94.00 396 ARG A CA 1
ATOM 3173 C C . ARG A 1 396 ? -5.242 -4.805 25.361 1.00 94.00 396 ARG A C 1
ATOM 3175 O O . ARG A 1 396 ? -4.129 -4.858 24.842 1.00 94.00 396 ARG A O 1
ATOM 3182 N N . VAL A 1 397 ? -5.506 -4.075 26.446 1.00 94.81 397 VAL A N 1
ATOM 3183 C CA . VAL A 1 397 ? -4.496 -3.263 27.144 1.00 94.81 397 VAL A CA 1
ATOM 3184 C C . VAL A 1 397 ? -3.327 -4.141 27.587 1.00 94.81 397 VAL A C 1
ATOM 3186 O O . VAL A 1 397 ? -2.181 -3.829 27.273 1.00 94.81 397 VAL A O 1
ATOM 3189 N N . ARG A 1 398 ? -3.593 -5.286 28.234 1.00 94.50 398 ARG A N 1
ATOM 3190 C CA . ARG A 1 398 ? -2.536 -6.224 28.656 1.00 94.50 398 ARG A CA 1
ATOM 3191 C C . ARG A 1 398 ? -1.719 -6.742 27.472 1.00 94.50 398 ARG A C 1
ATOM 3193 O O . ARG A 1 398 ? -0.492 -6.760 27.550 1.00 94.50 398 ARG A O 1
ATOM 3200 N N . SER A 1 399 ? -2.385 -7.134 26.385 1.00 90.88 399 SER A N 1
ATOM 3201 C CA . SER A 1 399 ? -1.744 -7.610 25.153 1.00 90.88 399 SER A CA 1
ATOM 3202 C C . SER A 1 399 ? -0.842 -6.526 24.545 1.00 90.88 399 SER A C 1
ATOM 3204 O O . SER A 1 399 ? 0.343 -6.766 24.311 1.00 90.88 399 SER A O 1
ATOM 3206 N N . GLN A 1 400 ? -1.336 -5.292 24.389 1.00 92.12 400 GLN A N 1
ATOM 3207 C CA . GLN A 1 400 ? -0.536 -4.172 23.876 1.00 92.12 400 GLN A CA 1
ATOM 3208 C C . GLN A 1 400 ? 0.639 -3.825 24.790 1.00 92.12 400 GLN A C 1
ATOM 3210 O O . GLN A 1 400 ? 1.744 -3.631 24.294 1.00 92.12 400 GLN A O 1
ATOM 3215 N N . MET A 1 401 ? 0.444 -3.805 26.112 1.00 94.88 401 MET A N 1
ATOM 3216 C CA . MET A 1 401 ? 1.538 -3.567 27.057 1.00 94.88 401 MET A CA 1
ATOM 3217 C C . MET A 1 401 ? 2.621 -4.638 26.932 1.00 94.88 401 MET A C 1
ATOM 3219 O O . MET A 1 401 ? 3.806 -4.311 26.899 1.00 94.88 401 MET A O 1
ATOM 3223 N N . TYR A 1 402 ? 2.232 -5.909 26.810 1.00 92.19 402 TYR A N 1
ATOM 3224 C CA . TYR A 1 402 ? 3.173 -7.004 26.594 1.00 92.19 402 TYR A CA 1
ATOM 3225 C C . TYR A 1 402 ? 3.982 -6.814 25.304 1.00 92.19 402 TYR A C 1
ATOM 3227 O O . TYR A 1 402 ? 5.212 -6.882 25.339 1.00 92.19 402 TYR A O 1
ATOM 3235 N N . HIS A 1 403 ? 3.318 -6.510 24.186 1.00 90.00 403 HIS A N 1
ATOM 3236 C CA . HIS A 1 403 ? 3.986 -6.255 22.908 1.00 90.00 403 HIS A CA 1
ATOM 3237 C C . HIS A 1 403 ? 4.913 -5.032 22.960 1.00 90.00 403 HIS A C 1
ATOM 3239 O O . HIS A 1 403 ? 6.050 -5.114 22.496 1.00 90.00 403 HIS A O 1
ATOM 3245 N N . SER A 1 404 ? 4.487 -3.929 23.580 1.00 92.69 404 SER A N 1
ATOM 3246 C CA . SER A 1 404 ? 5.316 -2.729 23.746 1.00 92.69 404 SER A CA 1
ATOM 3247 C C . SER A 1 404 ? 6.535 -2.981 24.638 1.00 92.69 404 SER A C 1
ATOM 3249 O O . SER A 1 404 ? 7.621 -2.494 24.335 1.00 92.69 404 SER A O 1
ATOM 3251 N N . LEU A 1 405 ? 6.406 -3.793 25.695 1.00 93.81 405 LEU A N 1
ATOM 3252 C CA . LEU A 1 405 ? 7.542 -4.215 26.526 1.00 93.81 405 LEU A CA 1
ATOM 3253 C C . LEU A 1 405 ? 8.523 -5.106 25.750 1.00 93.81 405 LEU A C 1
ATOM 3255 O O . LEU A 1 405 ? 9.737 -4.944 25.880 1.00 93.81 405 LEU A O 1
ATOM 3259 N N . GLN A 1 406 ? 8.021 -6.030 24.926 1.00 91.44 406 GLN A N 1
ATOM 3260 C CA . GLN A 1 406 ? 8.868 -6.857 24.063 1.00 91.44 406 GLN A CA 1
ATOM 3261 C C . GLN A 1 406 ? 9.604 -6.024 23.013 1.00 91.44 406 GLN A C 1
ATOM 3263 O O . GLN A 1 406 ? 10.806 -6.216 22.829 1.00 91.44 406 GLN A O 1
ATOM 3268 N N . ALA A 1 407 ? 8.908 -5.091 22.361 1.00 90.75 407 ALA A N 1
ATOM 3269 C CA . ALA A 1 407 ? 9.491 -4.182 21.381 1.00 90.75 407 ALA A CA 1
ATOM 3270 C C . ALA A 1 407 ? 10.560 -3.289 22.021 1.00 90.75 407 ALA A C 1
ATOM 3272 O O . ALA A 1 407 ? 11.666 -3.189 21.493 1.00 90.75 407 ALA A O 1
ATOM 3273 N N . LEU A 1 408 ? 10.280 -2.736 23.205 1.00 92.50 408 LEU A N 1
ATOM 3274 C CA . LEU A 1 408 ? 11.253 -1.985 23.992 1.00 92.50 408 LEU A CA 1
ATOM 3275 C C . LEU A 1 408 ? 12.509 -2.824 24.270 1.00 92.50 408 LEU A C 1
ATOM 3277 O O . LEU A 1 408 ? 13.617 -2.382 23.981 1.00 92.50 408 LEU A O 1
ATOM 3281 N N . ASN A 1 409 ? 12.349 -4.050 24.778 1.00 93.38 409 ASN A N 1
ATOM 3282 C CA . ASN A 1 409 ? 13.483 -4.929 25.057 1.00 93.38 409 ASN A CA 1
ATOM 3283 C C . ASN A 1 409 ? 14.261 -5.298 23.782 1.00 93.38 409 ASN A C 1
ATOM 3285 O O . ASN A 1 409 ? 15.488 -5.328 23.802 1.00 93.38 409 ASN A O 1
ATOM 3289 N N . PHE A 1 410 ? 13.574 -5.549 22.666 1.00 92.19 410 PHE A N 1
ATOM 3290 C CA . PHE A 1 410 ? 14.221 -5.806 21.381 1.00 92.19 410 PHE A CA 1
ATOM 3291 C C . PHE A 1 410 ? 15.045 -4.603 20.913 1.00 92.19 410 PHE A C 1
ATOM 3293 O O . PHE A 1 410 ? 16.206 -4.774 20.546 1.00 92.19 410 PHE A O 1
ATOM 3300 N N . VAL A 1 411 ? 14.472 -3.395 20.953 1.00 91.00 411 VAL A N 1
ATOM 3301 C CA . VAL A 1 411 ? 15.157 -2.160 20.551 1.00 91.00 411 VAL A CA 1
ATOM 3302 C C . VAL A 1 411 ? 16.409 -1.941 21.399 1.00 91.00 411 VAL A C 1
ATOM 3304 O O . VAL A 1 411 ? 17.490 -1.718 20.852 1.00 91.00 411 VAL A O 1
ATOM 3307 N N . GLU A 1 412 ? 16.281 -2.085 22.719 1.00 92.31 412 GLU A N 1
ATOM 3308 C CA . GLU A 1 412 ? 17.403 -1.993 23.653 1.00 92.31 412 GLU A CA 1
ATOM 3309 C C . GLU A 1 412 ? 18.486 -3.031 23.344 1.00 92.31 412 GLU A C 1
ATOM 3311 O O . GLU A 1 412 ? 19.647 -2.687 23.155 1.00 92.31 412 GLU A O 1
ATOM 3316 N N . GLN A 1 413 ? 18.131 -4.308 23.216 1.00 94.50 413 GLN A N 1
ATOM 3317 C CA . GLN A 1 413 ? 19.121 -5.360 22.975 1.00 94.50 413 GLN A CA 1
ATOM 3318 C C . GLN A 1 413 ? 19.797 -5.240 21.605 1.00 94.50 413 GLN A C 1
ATOM 3320 O O . GLN A 1 413 ? 20.986 -5.534 21.472 1.00 94.50 413 GLN A O 1
ATOM 3325 N N . ARG A 1 414 ? 19.049 -4.839 20.571 1.00 94.31 414 ARG A N 1
ATOM 3326 C CA . ARG A 1 414 ? 19.527 -4.854 19.187 1.00 94.31 414 ARG A CA 1
ATOM 3327 C C . ARG A 1 414 ? 20.325 -3.609 18.822 1.00 94.31 414 ARG A C 1
ATOM 3329 O O . ARG A 1 414 ? 21.330 -3.734 18.118 1.00 94.31 414 ARG A O 1
ATOM 3336 N N . TYR A 1 415 ? 19.867 -2.439 19.263 1.00 92.88 415 TYR A N 1
ATOM 3337 C CA . TYR A 1 415 ? 20.352 -1.158 18.752 1.00 92.88 415 TYR A CA 1
ATOM 3338 C C . TYR A 1 415 ? 21.139 -0.348 19.771 1.00 92.88 415 TYR A C 1
ATOM 3340 O O . TYR A 1 415 ? 21.945 0.472 19.354 1.00 92.88 415 TYR A O 1
ATOM 3348 N N . ARG A 1 416 ? 21.024 -0.606 21.081 1.00 95.00 416 ARG A N 1
ATOM 3349 C CA . ARG A 1 416 ? 21.719 0.202 22.101 1.00 95.00 416 ARG A CA 1
ATOM 3350 C C . ARG A 1 416 ? 23.223 0.352 21.856 1.00 95.00 416 ARG A C 1
ATOM 3352 O O . ARG A 1 416 ? 23.769 1.410 22.141 1.00 95.00 416 ARG A O 1
ATOM 3359 N N . SER A 1 417 ? 23.889 -0.683 21.339 1.00 93.69 417 SER A N 1
ATOM 3360 C CA . SER A 1 417 ? 25.326 -0.656 21.034 1.00 93.69 417 SER A CA 1
ATOM 3361 C C . SER A 1 417 ? 25.669 -0.215 19.608 1.00 93.69 417 SER A C 1
ATOM 3363 O O . SER A 1 417 ? 26.789 0.232 19.380 1.00 93.69 417 SER A O 1
ATOM 3365 N N . THR A 1 418 ? 24.751 -0.365 18.650 1.00 94.12 418 THR A N 1
ATOM 3366 C CA . THR A 1 418 ? 25.021 -0.135 17.218 1.00 94.12 418 THR A CA 1
ATOM 3367 C C . THR A 1 418 ? 24.485 1.202 16.719 1.00 94.12 418 THR A C 1
ATOM 3369 O O . THR A 1 418 ? 25.123 1.835 15.886 1.00 94.12 418 THR A O 1
ATOM 3372 N N . ASP A 1 419 ? 23.352 1.643 17.257 1.00 93.50 419 ASP A N 1
ATOM 3373 C CA . ASP A 1 419 ? 22.713 2.928 16.995 1.00 93.50 419 ASP A CA 1
ATOM 3374 C C . ASP A 1 419 ? 21.979 3.408 18.269 1.00 93.50 419 ASP A C 1
ATOM 3376 O O . ASP A 1 419 ? 20.772 3.185 18.439 1.00 93.50 419 ASP A O 1
ATOM 3380 N N . PRO A 1 420 ? 22.706 4.040 19.213 1.00 93.31 420 PRO A N 1
ATOM 3381 C CA . PRO A 1 420 ? 22.130 4.503 20.473 1.00 93.31 420 PRO A CA 1
ATOM 3382 C C . PRO A 1 420 ? 20.994 5.515 20.282 1.00 93.31 420 PRO A C 1
ATOM 3384 O O . PRO A 1 420 ? 20.030 5.495 21.042 1.00 93.31 420 PRO A O 1
ATOM 3387 N N . HIS A 1 421 ? 21.076 6.363 19.252 1.00 90.69 421 HIS A N 1
ATOM 3388 C CA . HIS A 1 421 ? 20.064 7.378 18.971 1.00 90.69 421 HIS A CA 1
ATOM 3389 C C . HIS A 1 421 ? 18.750 6.746 18.493 1.00 90.69 421 HIS A C 1
ATOM 3391 O O . HIS A 1 421 ? 17.667 7.142 18.939 1.00 90.69 421 HIS A O 1
ATOM 3397 N N . PHE A 1 422 ? 18.818 5.732 17.625 1.00 89.94 422 PHE A N 1
ATOM 3398 C CA . PHE A 1 422 ? 17.643 4.937 17.273 1.00 89.94 422 PHE A CA 1
ATOM 3399 C C . PHE A 1 422 ? 17.063 4.231 18.504 1.00 89.94 422 PHE A C 1
ATOM 3401 O O . PHE A 1 422 ? 15.850 4.279 18.721 1.00 89.94 422 PHE A O 1
ATOM 3408 N N . ALA A 1 423 ? 17.918 3.632 19.343 1.00 91.75 423 ALA A N 1
ATOM 3409 C CA . ALA A 1 423 ? 17.481 2.962 20.565 1.00 91.75 423 ALA A CA 1
ATOM 3410 C C . ALA A 1 423 ? 16.756 3.915 21.531 1.00 91.75 423 ALA A C 1
ATOM 3412 O O . ALA A 1 423 ? 15.689 3.574 22.039 1.00 91.75 423 ALA A O 1
ATOM 3413 N N . ASP A 1 424 ? 17.273 5.129 21.733 1.00 92.31 424 ASP A N 1
ATOM 3414 C CA . ASP A 1 424 ? 16.643 6.149 22.578 1.00 92.31 424 ASP A CA 1
ATOM 3415 C C . ASP A 1 424 ? 15.306 6.640 22.025 1.00 92.31 424 ASP A C 1
ATOM 3417 O O . ASP A 1 424 ? 14.337 6.783 22.778 1.00 92.31 424 ASP A O 1
ATOM 3421 N N . ASN A 1 425 ? 15.207 6.841 20.710 1.00 90.44 425 ASN A N 1
ATOM 3422 C CA . ASN A 1 425 ? 13.942 7.215 20.083 1.00 90.44 425 ASN A CA 1
ATOM 3423 C C . ASN A 1 425 ? 12.896 6.102 20.179 1.00 90.44 425 ASN A C 1
ATOM 3425 O O . ASN A 1 425 ? 11.758 6.378 20.570 1.00 90.44 425 ASN A O 1
ATOM 3429 N N . GLY A 1 426 ? 13.277 4.856 19.887 1.00 91.94 426 GLY A N 1
ATOM 3430 C CA . GLY A 1 426 ? 12.394 3.700 20.037 1.00 91.94 426 GLY A CA 1
ATOM 3431 C C . GLY A 1 426 ? 11.955 3.510 21.490 1.00 91.94 426 GLY A C 1
ATOM 3432 O O . GLY A 1 426 ? 10.768 3.331 21.760 1.00 91.94 426 GLY A O 1
ATOM 3433 N N . ARG A 1 427 ? 12.881 3.665 22.445 1.00 93.25 427 ARG A N 1
ATOM 3434 C CA . ARG A 1 427 ? 12.578 3.652 23.879 1.00 93.25 427 ARG A CA 1
ATOM 3435 C C . ARG A 1 427 ? 11.556 4.725 24.247 1.00 93.25 427 ARG A C 1
ATOM 3437 O O . ARG A 1 427 ? 10.549 4.404 24.872 1.00 93.25 427 ARG A O 1
ATOM 3444 N N . ARG A 1 428 ? 11.782 5.983 23.858 1.00 93.19 428 ARG A N 1
ATOM 3445 C CA . ARG A 1 428 ? 10.868 7.104 24.141 1.00 93.19 428 ARG A CA 1
ATOM 3446 C C . ARG A 1 428 ? 9.465 6.853 23.586 1.00 93.19 428 ARG A C 1
ATOM 3448 O O . ARG A 1 428 ? 8.489 7.129 24.282 1.00 93.19 428 ARG A O 1
ATOM 3455 N N . LEU A 1 429 ? 9.370 6.336 22.359 1.00 92.62 429 LEU A N 1
ATOM 3456 C CA . LEU A 1 429 ? 8.097 6.013 21.718 1.00 92.62 429 LEU A CA 1
ATOM 3457 C C . LEU A 1 429 ? 7.346 4.929 22.504 1.00 92.62 429 LEU A C 1
ATOM 3459 O O . LEU A 1 429 ? 6.239 5.178 22.974 1.00 92.62 429 LEU A O 1
ATOM 3463 N N . HIS A 1 430 ? 7.981 3.782 22.755 1.00 93.81 430 HIS A N 1
ATOM 3464 C CA . HIS A 1 430 ? 7.338 2.681 23.475 1.00 93.81 430 HIS A CA 1
ATOM 3465 C C . HIS A 1 430 ? 7.000 3.029 24.933 1.00 93.81 430 HIS A C 1
ATOM 3467 O O . HIS A 1 430 ? 5.990 2.562 25.452 1.00 93.81 430 HIS A O 1
ATOM 3473 N N . TRP A 1 431 ? 7.780 3.891 25.595 1.00 93.50 431 TRP A N 1
ATOM 3474 C CA . TRP A 1 431 ? 7.439 4.404 26.928 1.00 93.50 431 TRP A CA 1
ATOM 3475 C C . TRP A 1 431 ? 6.201 5.293 26.935 1.00 93.50 431 TRP A C 1
ATOM 3477 O O . TRP A 1 431 ? 5.403 5.236 27.873 1.00 93.50 431 TRP A O 1
ATOM 3487 N N . LYS A 1 432 ? 6.032 6.131 25.907 1.00 93.94 432 LYS A N 1
ATOM 3488 C CA . LYS A 1 432 ? 4.817 6.933 25.748 1.00 93.94 432 LYS A CA 1
ATOM 3489 C C . LYS A 1 432 ? 3.598 6.020 25.605 1.00 93.94 432 LYS A C 1
ATOM 3491 O O . LYS A 1 432 ? 2.618 6.235 26.314 1.00 93.94 432 LYS A O 1
ATOM 3496 N N . ASP A 1 433 ? 3.703 4.986 24.774 1.00 93.12 433 ASP A N 1
ATOM 3497 C CA . ASP A 1 433 ? 2.625 4.016 24.568 1.00 93.12 433 ASP A CA 1
ATOM 3498 C C . ASP A 1 433 ? 2.303 3.254 25.858 1.00 93.12 433 ASP A C 1
ATOM 3500 O O . ASP A 1 433 ? 1.143 3.145 26.237 1.00 93.12 433 ASP A O 1
ATOM 3504 N N . LEU A 1 434 ? 3.322 2.776 26.580 1.00 95.62 434 LEU A N 1
ATOM 3505 C CA . LEU A 1 434 ? 3.145 2.048 27.839 1.00 95.62 434 LEU A CA 1
ATOM 3506 C C . LEU A 1 434 ? 2.459 2.882 28.925 1.00 95.62 434 LEU A C 1
ATOM 3508 O O . LEU A 1 434 ? 1.596 2.360 29.627 1.00 95.62 434 LEU A O 1
ATOM 3512 N N . ARG A 1 435 ? 2.811 4.167 29.057 1.00 95.12 435 ARG A N 1
ATOM 3513 C CA . ARG A 1 435 ? 2.142 5.071 30.006 1.00 95.12 435 ARG A CA 1
ATOM 3514 C C . ARG A 1 435 ? 0.686 5.296 29.633 1.00 95.12 435 ARG A C 1
ATOM 3516 O O . ARG A 1 435 ? -0.181 5.148 30.486 1.00 95.12 435 ARG A O 1
ATOM 3523 N N . TRP A 1 436 ? 0.421 5.581 28.358 1.00 95.31 436 TRP A N 1
ATOM 3524 C CA . TRP A 1 436 ? -0.947 5.730 27.874 1.00 95.31 436 TRP A CA 1
ATOM 3525 C C . TRP A 1 436 ? -1.770 4.459 28.141 1.00 95.31 436 TRP A C 1
ATOM 3527 O O . TRP A 1 436 ? -2.849 4.539 28.717 1.00 95.31 436 TRP A O 1
ATOM 3537 N N . LEU A 1 437 ? -1.234 3.275 27.833 1.00 95.56 437 LEU A N 1
ATOM 3538 C CA . LEU A 1 437 ? -1.902 1.995 28.094 1.00 95.56 437 LEU A CA 1
ATOM 3539 C C . LEU A 1 437 ? -2.166 1.743 29.580 1.00 95.56 437 LEU A C 1
ATOM 3541 O O . LEU A 1 437 ? -3.230 1.237 29.926 1.00 95.56 437 LEU A O 1
ATOM 3545 N N . GLN A 1 438 ? -1.222 2.101 30.451 1.00 96.00 438 GLN A N 1
ATOM 3546 C CA . GLN A 1 438 ? -1.390 1.993 31.898 1.00 96.00 438 GLN A CA 1
ATOM 3547 C C . GLN A 1 438 ? -2.549 2.880 32.380 1.00 96.00 438 GLN A C 1
ATOM 3549 O O . GLN A 1 438 ? -3.446 2.390 33.062 1.00 96.00 438 GLN A O 1
ATOM 3554 N N . GLU A 1 439 ? -2.587 4.149 31.964 1.00 95.75 439 GLU A N 1
ATOM 3555 C CA . GLU A 1 439 ? -3.665 5.090 32.304 1.00 95.75 439 GLU A CA 1
ATOM 3556 C C . GLU A 1 439 ? -5.032 4.637 31.768 1.00 95.75 439 GLU A C 1
ATOM 3558 O O . GLU A 1 439 ? -6.063 4.797 32.424 1.00 95.75 439 GLU A O 1
ATOM 3563 N N . GLU A 1 440 ? -5.064 4.085 30.554 1.00 95.31 440 GLU A N 1
ATOM 3564 C CA . GLU A 1 440 ? -6.276 3.523 29.954 1.00 95.31 440 GLU A CA 1
ATOM 3565 C C . GLU A 1 440 ? -6.739 2.261 30.695 1.00 95.31 440 GLU A C 1
ATOM 3567 O O . GLU A 1 440 ? -7.937 2.084 30.926 1.00 95.31 440 GLU A O 1
ATOM 3572 N N . GLY A 1 441 ? -5.802 1.405 31.110 1.00 95.44 441 GLY A N 1
ATOM 3573 C CA . GLY A 1 441 ? -6.073 0.224 31.922 1.00 95.44 441 GLY A CA 1
ATOM 3574 C C . GLY A 1 441 ? -6.624 0.578 33.302 1.00 95.44 441 GLY A C 1
ATOM 3575 O O . GLY A 1 441 ? -7.602 -0.022 33.742 1.00 95.44 441 GLY A O 1
ATOM 3576 N N . GLU A 1 442 ? -6.063 1.594 33.956 1.00 96.12 442 GLU A N 1
ATOM 3577 C CA . GLU A 1 442 ? -6.561 2.120 35.230 1.00 96.12 442 GLU A CA 1
ATOM 3578 C C . GLU A 1 442 ? -7.972 2.702 35.089 1.00 96.12 442 GLU A C 1
ATOM 3580 O O . GLU A 1 442 ? -8.863 2.347 35.863 1.00 96.12 442 GLU A O 1
ATOM 3585 N N . ARG A 1 443 ? -8.219 3.515 34.050 1.00 96.19 443 ARG A N 1
ATOM 3586 C CA . ARG A 1 443 ? -9.560 4.046 33.741 1.00 96.19 443 ARG A CA 1
ATOM 3587 C C . ARG A 1 443 ? -10.584 2.951 33.462 1.00 96.19 443 ARG A C 1
ATOM 3589 O O . ARG A 1 443 ? -11.746 3.100 33.829 1.00 96.19 443 ARG A O 1
ATOM 3596 N N . ALA A 1 444 ? -10.168 1.863 32.821 1.00 94.00 444 ALA A N 1
ATOM 3597 C CA . ALA A 1 444 ? -11.018 0.711 32.542 1.00 94.00 444 ALA A CA 1
ATOM 3598 C C . ALA A 1 444 ? -11.160 -0.255 33.738 1.00 94.00 444 ALA A C 1
ATOM 3600 O O . ALA A 1 444 ? -11.899 -1.233 33.640 1.00 94.00 444 ALA A O 1
ATOM 3601 N N . GLY A 1 445 ? -10.482 -0.000 34.866 1.00 96.88 445 GLY A N 1
ATOM 3602 C CA . GLY A 1 445 ? -10.526 -0.863 36.050 1.00 96.88 445 GLY A CA 1
ATOM 3603 C C . GLY A 1 445 ? -9.842 -2.219 35.851 1.00 96.88 445 GLY A C 1
ATOM 3604 O O . GLY A 1 445 ? -10.212 -3.203 36.498 1.00 96.88 445 GLY A O 1
ATOM 3605 N N . CYS A 1 446 ? -8.867 -2.291 34.945 1.00 96.81 446 CYS A N 1
ATOM 3606 C CA . CYS A 1 446 ? -8.153 -3.518 34.634 1.00 96.81 446 CYS A CA 1
ATOM 3607 C C . CYS A 1 446 ? -7.275 -3.966 35.802 1.00 96.81 446 CYS A C 1
ATOM 3609 O O . CYS A 1 446 ? -6.536 -3.182 36.395 1.00 96.81 446 CYS A O 1
ATOM 3611 N N . ARG A 1 447 ? -7.347 -5.259 36.117 1.00 95.19 447 ARG A N 1
ATOM 3612 C CA . ARG A 1 447 ? -6.500 -5.907 37.124 1.00 95.19 447 ARG A CA 1
ATOM 3613 C C . ARG A 1 447 ? -5.324 -6.600 36.445 1.00 95.19 447 ARG A C 1
ATOM 3615 O O . ARG A 1 447 ? -5.387 -6.901 35.253 1.00 95.19 447 ARG A O 1
ATOM 3622 N N . ASP A 1 448 ? -4.271 -6.854 37.216 1.00 92.81 448 ASP A N 1
ATOM 3623 C CA . ASP A 1 448 ? -3.111 -7.646 36.786 1.00 92.81 448 ASP A CA 1
ATOM 3624 C C . ASP A 1 448 ? -2.411 -7.095 35.527 1.00 92.81 448 ASP A C 1
ATOM 3626 O O . ASP A 1 448 ? -1.958 -7.847 34.659 1.00 92.81 448 ASP A O 1
ATOM 3630 N N . LEU A 1 449 ? -2.334 -5.763 35.408 1.00 93.88 449 LEU A N 1
ATOM 3631 C CA . LEU A 1 449 ? -1.541 -5.119 34.361 1.00 93.88 449 LEU A CA 1
ATOM 3632 C C . LEU A 1 449 ? -0.044 -5.406 34.579 1.00 93.88 449 LEU A C 1
ATOM 3634 O O . LEU A 1 449 ? 0.410 -5.420 35.729 1.00 93.88 449 LEU A O 1
ATOM 3638 N N . PRO A 1 450 ? 0.744 -5.622 33.507 1.00 92.00 450 PRO A N 1
ATOM 3639 C CA . PRO A 1 450 ? 2.190 -5.750 33.622 1.00 92.00 450 PRO A CA 1
ATOM 3640 C C . PRO A 1 450 ? 2.792 -4.543 34.346 1.00 92.00 450 PRO A C 1
ATOM 3642 O O . PRO A 1 450 ? 2.555 -3.402 33.958 1.00 92.00 450 PRO A O 1
ATOM 3645 N N . SER A 1 451 ? 3.604 -4.786 35.375 1.00 89.38 451 SER A N 1
ATOM 3646 C CA . SER A 1 451 ? 4.333 -3.711 36.045 1.00 89.38 451 SER A CA 1
ATOM 3647 C C . SER A 1 451 ? 5.299 -3.056 35.060 1.00 89.38 451 SER A C 1
ATOM 3649 O O . SER A 1 451 ? 6.154 -3.741 34.488 1.00 89.38 451 SER A O 1
ATOM 3651 N N . LEU A 1 452 ? 5.192 -1.740 34.889 1.00 90.56 452 LEU A N 1
ATOM 3652 C CA . LEU A 1 452 ? 6.160 -0.995 34.098 1.00 90.56 452 LEU A CA 1
ATOM 3653 C C . LEU A 1 452 ? 7.542 -1.071 34.777 1.00 90.56 452 LEU A C 1
ATOM 3655 O O . LEU A 1 452 ? 7.625 -0.931 36.001 1.00 90.56 452 LEU A O 1
ATOM 3659 N N . PRO A 1 453 ? 8.630 -1.310 34.023 1.00 85.00 453 PRO A N 1
ATOM 3660 C CA . PRO A 1 453 ? 9.974 -1.235 34.584 1.00 85.00 453 PRO A CA 1
ATOM 3661 C C . PRO A 1 453 ? 10.241 0.165 35.162 1.00 85.00 453 PRO A C 1
ATOM 3663 O O . PRO A 1 453 ? 9.600 1.139 34.784 1.00 85.00 453 PRO A O 1
ATOM 3666 N N . LEU A 1 454 ? 11.185 0.308 36.093 1.00 81.50 454 LEU A N 1
ATOM 3667 C CA . LEU A 1 454 ? 11.563 1.652 36.541 1.00 81.50 454 LEU A CA 1
ATOM 3668 C C . LEU A 1 454 ? 12.128 2.431 35.347 1.00 81.50 454 LEU A C 1
ATOM 3670 O O . LEU A 1 454 ? 12.992 1.924 34.626 1.00 81.50 454 LEU A O 1
ATOM 3674 N N . GLU A 1 455 ? 11.636 3.653 35.134 1.00 76.00 455 GLU A N 1
ATOM 3675 C CA . GLU A 1 455 ? 12.146 4.539 34.092 1.00 76.00 455 GLU A CA 1
ATOM 3676 C C . GLU A 1 455 ? 13.592 4.909 34.460 1.00 76.00 455 GLU A C 1
ATOM 3678 O O . GLU A 1 455 ? 13.850 5.789 35.278 1.00 76.00 455 GLU A O 1
ATOM 3683 N N . GLY A 1 456 ? 14.562 4.158 33.927 1.00 71.00 456 GLY A N 1
ATOM 3684 C CA . GLY A 1 456 ? 15.978 4.465 34.121 1.00 71.00 456 GLY A CA 1
ATOM 3685 C C . GLY A 1 456 ? 16.293 5.862 33.573 1.00 71.00 456 GLY A C 1
ATOM 3686 O O . GLY A 1 456 ? 15.615 6.288 32.633 1.00 71.00 456 GLY A O 1
ATOM 3687 N N . PRO A 1 457 ? 17.308 6.569 34.098 1.00 64.06 457 PRO A N 1
ATOM 3688 C CA . PRO A 1 457 ? 17.621 7.925 33.661 1.00 64.06 457 PRO A CA 1
ATOM 3689 C C . PRO A 1 457 ? 17.762 7.973 32.136 1.00 64.06 457 PRO A C 1
ATOM 3691 O O . PRO A 1 457 ? 18.506 7.184 31.547 1.00 64.06 457 PRO A O 1
ATOM 3694 N N . LEU A 1 458 ? 17.001 8.864 31.497 1.00 59.62 458 LEU A N 1
ATOM 3695 C CA . LEU A 1 458 ? 17.233 9.214 30.101 1.00 59.62 458 LEU A CA 1
ATOM 3696 C C . LEU A 1 458 ? 18.621 9.848 30.046 1.00 59.62 458 LEU A C 1
ATOM 3698 O O . LEU A 1 458 ? 18.900 10.783 30.802 1.00 59.62 458 LEU A O 1
ATOM 3702 N N . LEU A 1 459 ? 19.506 9.313 29.203 1.00 55.22 459 LEU A N 1
ATOM 3703 C CA . LEU A 1 459 ? 20.782 9.972 28.962 1.00 55.22 459 LEU A CA 1
ATOM 3704 C C . LEU A 1 459 ? 20.465 11.381 28.441 1.00 55.22 459 LEU A C 1
ATOM 3706 O O . LEU A 1 459 ? 19.596 11.517 27.575 1.00 55.22 459 LEU A O 1
ATOM 3710 N N . PRO A 1 460 ? 21.080 12.434 29.007 1.00 53.09 460 PRO A N 1
ATOM 3711 C CA . PRO A 1 460 ? 20.817 13.792 28.561 1.00 53.09 460 PRO A CA 1
ATOM 3712 C C . PRO A 1 460 ? 21.086 13.873 27.059 1.00 53.09 460 PRO A C 1
ATOM 3714 O O . PRO A 1 460 ? 22.097 13.343 26.596 1.00 53.09 460 PRO A O 1
ATOM 3717 N N . ASN A 1 461 ? 20.164 14.502 26.320 1.00 49.72 461 ASN A N 1
ATOM 3718 C CA . ASN A 1 461 ? 20.291 14.717 24.880 1.00 49.72 461 ASN A CA 1
ATOM 3719 C C . ASN A 1 461 ? 21.696 15.261 24.593 1.00 49.72 461 ASN A C 1
ATOM 3721 O O . ASN A 1 461 ? 22.018 16.381 24.996 1.00 49.72 461 ASN A O 1
ATOM 3725 N N . SER A 1 462 ? 22.533 14.453 23.944 1.00 48.09 462 SER A N 1
ATOM 3726 C CA . SER A 1 462 ? 23.777 14.948 23.367 1.00 48.09 462 SER A CA 1
ATOM 3727 C C . SER A 1 462 ? 23.361 15.840 22.204 1.00 48.09 462 SER A C 1
ATOM 3729 O O . SER A 1 462 ? 22.759 15.361 21.245 1.00 48.09 462 SER A O 1
ATOM 3731 N N . GLN A 1 463 ? 23.543 17.149 22.387 1.00 40.97 463 GLN A N 1
ATOM 3732 C CA . GLN A 1 463 ? 23.315 18.152 21.347 1.00 40.97 463 GLN A CA 1
ATOM 3733 C C . GLN A 1 463 ? 24.325 18.007 20.218 1.00 40.97 463 GLN A C 1
ATOM 3735 O O . GLN A 1 463 ? 25.499 17.690 20.526 1.00 40.97 463 GLN A O 1
#